Protein 3P5P (pdb70)

Secondary structure (DSSP, 8-state):
-HHHHHHHHHHHHHHHHHT-SS------HHHHHHHHH-EEE-TTS-EEES-HHHHHHHHH---TTS--S-TTS--HHHHHHHHHHHHHHHHHTT--HHHHHHHHHHHHHHHTT--TTSPPPTTHHHHHHHHHHHHHHTT----TTSHHHHHHHHHHHHHHHHHHTSTTSS-GGGGGGGGGSGGG--TTGGGGGB-TTS-BTTBHHHHHHHHHHH--HHHHHHHHHHHHHHTS---SS---HHHHHHHHHHHHHHHT-GGGGHHHHHHHHHHHHHT--TT---SSTT-SS--HHHHHHHHHHHHHTT----GGGGGGGB-TTS-B-S-TT-SPPPHHHHHHHHHHHTTPPTT-HHHHHHHHHHHHHHHHHHHHTS-SSSHHHHHHHHHHHS-GGG--HHHHHHHHHHH--TT--EESSSEE--TTTS-HHHHHHHHHHHHHHHHHHHHHHHHHHHHHHHTSTTTTT--HHHHHHHHHHT----GGGHHHHHHHHHHHHHHHHHHHIIIII--HHHHHHHHHHHHHTSSTTGGGS-HHHHHHHHHHHHHHHHHHHHHHHHHSS--HHHHHHHHHHHHHHHHHHHHHHHTT----HHHHHHHHHHHT-HHHHHHHHHHTSSS---GGGHHHHSTTSHHHHHHHHHHHHHHHHHHHHHHHTTT---SHHHHHHHHSTT--HHHHHHHHHHHHHHHHHHHHHHHHS--SSS-HHHHHHHHHTHHHHHHHS-----HHHHHIIIIIPPPP-

Structure (mmCIF, N/CA/C/O backbone):
data_3P5P
#
_entry.id   3P5P
#
_cell.length_a   55.464
_cell.length_b   72.414
_cell.length_c   206.931
_cell.angle_alpha   90.00
_cell.angle_beta   90.00
_cell.angle_gamma   90.00
#
_symmetry.space_group_name_H-M   'P 21 21 21'
#
loop_
_entity.id
_entity.type
_entity.pdbx_description
1 polymer 'Taxadiene synthase'
2 non-polymer 'MAGNESIUM ION'
3 non-polymer '2-(methyl{2-[(1S,4aS,8aS)-5,5,8a-trimethyl-2-methylidenedecahydronaphthalen-1-yl]ethyl}amino)ethyl trihydrogen diphosphate'
4 non-polymer 1,2-ETHANEDIOL
5 water water
#
loop_
_atom_site.group_PDB
_atom_site.id
_atom_site.type_symbol
_atom_site.label_atom_id
_atom_site.label_alt_id
_atom_site.label_comp_id
_atom_site.label_asym_id
_atom_site.label_entity_id
_atom_site.label_seq_id
_atom_site.pdbx_PDB_ins_code
_atom_site.Cartn_x
_atom_site.Cartn_y
_atom_site.Cartn_z
_atom_site.occupancy
_atom_site.B_iso_or_equiv
_atom_site.auth_seq_id
_atom_site.auth_comp_id
_atom_site.auth_asym_id
_atom_site.auth_atom_id
_atom_site.pdbx_PDB_model_num
ATOM 1 N N . THR A 1 5 ? -5.233 -6.158 8.275 1.00 38.12 111 THR A N 1
ATOM 2 C CA . THR A 1 5 ? -4.320 -6.417 7.163 1.00 42.75 111 THR A CA 1
ATOM 3 C C . THR A 1 5 ? -3.006 -5.648 7.325 1.00 45.03 111 THR A C 1
ATOM 4 O O . THR A 1 5 ? -2.960 -4.616 7.998 1.00 37.54 111 THR A O 1
ATOM 8 N N . TYR A 1 6 ? -1.944 -6.153 6.700 1.00 37.87 112 TYR A N 1
ATOM 9 C CA . TYR A 1 6 ? -0.620 -5.551 6.830 1.00 34.96 112 TYR A CA 1
ATOM 10 C C . TYR A 1 6 ? -0.609 -4.085 6.441 1.00 31.55 112 TYR A C 1
ATOM 11 O O . TYR A 1 6 ? -0.083 -3.249 7.172 1.00 31.29 112 TYR A O 1
ATOM 20 N N . GLN A 1 7 ? -1.172 -3.777 5.279 1.00 29.28 113 GLN A N 1
ATOM 21 C CA . GLN A 1 7 ? -1.116 -2.418 4.760 1.00 31.23 113 GLN A CA 1
ATOM 22 C C . GLN A 1 7 ? -1.843 -1.427 5.658 1.00 34.24 113 GLN A C 1
ATOM 23 O O . GLN A 1 7 ? -1.426 -0.277 5.781 1.00 25.50 113 GLN A O 1
ATOM 29 N N . GLU A 1 8 ? -2.938 -1.867 6.266 1.00 26.16 114 GLU A N 1
ATOM 30 C CA . GLU A 1 8 ? -3.695 -1.003 7.166 1.00 35.97 114 GLU A CA 1
ATOM 31 C C . GLU A 1 8 ? -2.922 -0.743 8.459 1.00 22.46 114 GLU A C 1
ATOM 32 O O . GLU A 1 8 ? -2.878 0.386 8.951 1.00 28.21 114 GLU A O 1
ATOM 38 N N . ARG A 1 9 ? -2.313 -1.789 9.006 1.00 31.91 115 ARG A N 1
ATOM 39 C CA . ARG A 1 9 ? -1.531 -1.641 10.226 1.00 28.03 115 ARG A CA 1
ATOM 40 C C . ARG A 1 9 ? -0.308 -0.761 9.963 1.00 32.48 115 ARG A C 1
ATOM 41 O O . ARG A 1 9 ? 0.009 0.127 10.755 1.00 29.07 115 ARG A O 1
ATOM 49 N N . ALA A 1 10 ? 0.371 -1.005 8.845 1.00 23.35 116 ALA A N 1
ATOM 50 C CA . ALA A 1 10 ? 1.522 -0.191 8.462 1.00 22.25 116 ALA A CA 1
ATOM 51 C C . ALA A 1 10 ? 1.132 1.278 8.302 1.00 23.87 116 ALA A C 1
ATOM 52 O O . ALA A 1 10 ? 1.826 2.175 8.785 1.00 20.94 116 ALA A O 1
ATOM 54 N N . ASP A 1 11 ? 0.016 1.524 7.625 1.00 22.68 117 ASP A N 1
ATOM 55 C CA . ASP A 1 11 ? -0.434 2.891 7.388 1.00 19.87 117 ASP A CA 1
ATOM 56 C C . ASP A 1 11 ? -0.641 3.661 8.693 1.00 24.44 117 ASP A C 1
ATOM 57 O O . ASP A 1 11 ? -0.275 4.829 8.796 1.00 27.14 117 ASP A O 1
ATOM 62 N N . GLU A 1 12 ? -1.239 3.024 9.690 1.00 27.58 118 GLU A N 1
ATOM 63 C CA . GLU A 1 12 ? -1.503 3.737 10.934 1.00 35.31 118 GLU A CA 1
ATOM 64 C C . GLU A 1 12 ? -0.235 3.922 11.774 1.00 26.35 118 GLU A C 1
ATOM 65 O O . GLU A 1 12 ? -0.111 4.904 12.498 1.00 28.88 118 GLU A O 1
ATOM 71 N N . LEU A 1 13 ? 0.698 2.981 11.663 1.00 20.57 119 LEU A N 1
ATOM 72 C CA . LEU A 1 13 ? 2.003 3.117 12.306 1.00 19.61 119 LEU A CA 1
ATOM 73 C C . LEU A 1 13 ? 2.803 4.266 11.694 1.00 23.36 119 LEU A C 1
ATOM 74 O O . LEU A 1 13 ? 3.532 4.963 12.405 1.00 25.46 119 LEU A O 1
ATOM 79 N N . VAL A 1 14 ? 2.677 4.463 10.380 1.00 19.96 120 VAL A N 1
ATOM 80 C CA . VAL A 1 14 ? 3.307 5.610 9.730 1.00 22.39 120 VAL A CA 1
ATOM 81 C C . VAL A 1 14 ? 2.742 6.908 10.307 1.00 21.67 120 VAL A C 1
ATOM 82 O O . VAL A 1 14 ? 3.485 7.837 10.613 1.00 22.19 120 VAL A O 1
ATOM 86 N N . VAL A 1 15 ? 1.425 6.968 10.469 1.00 18.69 121 VAL A N 1
ATOM 87 C CA . VAL A 1 15 ? 0.811 8.138 11.096 1.00 19.33 121 VAL A CA 1
ATOM 88 C C . VAL A 1 15 ? 1.346 8.334 12.517 1.00 17.42 121 VAL A C 1
ATOM 89 O O . VAL A 1 15 ? 1.716 9.445 12.890 1.00 22.33 121 VAL A O 1
ATOM 93 N N . LYS A 1 16 ? 1.408 7.254 13.293 1.00 20.44 122 LYS A N 1
ATOM 94 C CA . LYS A 1 16 ? 1.874 7.330 14.684 1.00 21.11 122 LYS A CA 1
ATOM 95 C C . LYS A 1 16 ? 3.327 7.795 14.785 1.00 20.63 122 LYS A C 1
ATOM 96 O O . LYS A 1 16 ? 3.689 8.553 15.684 1.00 19.93 122 LYS A O 1
ATOM 102 N N . ILE A 1 17 ? 4.162 7.342 13.857 1.00 21.40 123 ILE A N 1
ATOM 103 C CA . ILE A 1 17 ? 5.573 7.709 13.883 1.00 23.42 123 ILE A CA 1
ATOM 104 C C . ILE A 1 17 ? 5.756 9.157 13.423 1.00 23.95 123 ILE A C 1
ATOM 105 O O . ILE A 1 17 ? 6.570 9.900 13.982 1.00 20.62 123 ILE A O 1
ATOM 110 N N . LYS A 1 18 ? 4.971 9.577 12.437 1.00 18.54 124 LYS A N 1
ATOM 111 C CA . LYS A 1 18 ? 4.970 10.980 12.045 1.00 17.19 124 LYS A CA 1
ATOM 112 C C . LYS A 1 18 ? 4.584 11.897 13.214 1.00 20.72 124 LYS A C 1
ATOM 113 O O . LYS A 1 18 ? 5.155 12.977 13.382 1.00 22.37 124 LYS A O 1
ATOM 119 N N . ASP A 1 19 ? 3.614 11.472 14.016 1.00 22.59 125 ASP A N 1
ATOM 120 C CA . ASP A 1 19 ? 3.233 12.238 15.205 1.00 26.06 125 ASP A CA 1
ATOM 121 C C . ASP A 1 19 ? 4.431 12.398 16.136 1.00 22.25 125 ASP A C 1
ATOM 122 O O . ASP A 1 19 ? 4.671 13.478 16.682 1.00 22.55 125 ASP A O 1
ATOM 127 N N . MET A 1 20 ? 5.167 11.307 16.327 1.00 21.36 126 MET A N 1
ATOM 128 C CA . MET A 1 20 ? 6.377 11.323 17.144 1.00 26.30 126 MET A CA 1
ATOM 129 C C . MET A 1 20 ? 7.373 12.361 16.625 1.00 23.55 126 MET A C 1
ATOM 130 O O . MET A 1 20 ? 7.872 13.185 17.392 1.00 20.87 126 MET A O 1
ATOM 136 N N . PHE A 1 21 ? 7.646 12.336 15.322 1.00 20.01 127 PHE A N 1
ATOM 137 C CA . PHE A 1 21 ? 8.496 13.352 14.709 1.00 19.57 127 PHE A CA 1
ATOM 138 C C . PHE A 1 21 ? 7.953 14.753 14.988 1.00 24.65 127 PHE A C 1
ATOM 139 O O . PHE A 1 21 ? 8.710 15.657 15.331 1.00 22.17 127 PHE A O 1
ATOM 147 N N . ASN A 1 22 ? 6.645 14.940 14.823 1.00 24.96 128 ASN A N 1
ATOM 148 C CA . ASN A 1 22 ? 6.057 16.268 14.990 1.00 28.33 128 ASN A CA 1
ATOM 149 C C . ASN A 1 22 ? 6.159 16.746 16.435 1.00 24.70 128 ASN A C 1
ATOM 150 O O . ASN A 1 22 ? 6.171 17.946 16.707 1.00 31.80 128 ASN A O 1
ATOM 155 N N . ALA A 1 23 ? 6.240 15.792 17.355 1.00 25.29 129 ALA A N 1
ATOM 156 C CA . ALA A 1 23 ? 6.225 16.091 18.784 1.00 30.07 129 ALA A CA 1
ATOM 157 C C . ALA A 1 23 ? 7.630 16.158 19.369 1.00 29.27 129 ALA A C 1
ATOM 158 O O . ALA A 1 23 ? 7.796 16.318 20.578 1.00 27.75 129 ALA A O 1
ATOM 160 N N . LEU A 1 24 ? 8.640 16.018 18.518 1.00 23.28 130 LEU A N 1
ATOM 161 C CA . LEU A 1 24 ? 10.020 16.101 18.980 1.00 26.78 130 LEU A CA 1
ATOM 162 C C . LEU A 1 24 ? 10.282 17.449 19.657 1.00 24.06 130 LEU A C 1
ATOM 163 O O . LEU A 1 24 ? 9.916 18.501 19.133 1.00 25.11 130 LEU A O 1
ATOM 168 N N . GLY A 1 25 ? 10.917 17.400 20.822 1.00 21.67 131 GLY A N 1
ATOM 169 C CA . GLY A 1 25 ? 11.288 18.600 21.552 1.00 23.35 131 GLY A CA 1
ATOM 170 C C . GLY A 1 25 ? 12.644 18.416 22.194 1.00 21.06 131 GLY A C 1
ATOM 171 O O . GLY A 1 25 ? 13.631 18.137 21.511 1.00 18.26 131 GLY A O 1
ATOM 172 N N . ASP A 1 26 ? 12.690 18.558 23.515 1.00 16.97 132 ASP A N 1
ATOM 173 C CA . ASP A 1 26 ? 13.936 18.425 24.250 1.00 13.66 132 ASP A CA 1
ATOM 174 C C . ASP A 1 26 ? 14.272 16.977 24.560 1.00 17.20 132 ASP A C 1
ATOM 175 O O . ASP A 1 26 ? 15.360 16.688 25.041 1.00 16.27 132 ASP A O 1
ATOM 180 N N . GLY A 1 27 ? 13.341 16.070 24.283 1.00 15.21 133 GLY A N 1
ATOM 181 C CA . GLY A 1 27 ? 13.622 14.652 24.430 1.00 17.11 133 GLY A CA 1
ATOM 182 C C . GLY A 1 27 ? 12.691 13.883 25.348 1.00 18.75 133 GLY A C 1
ATOM 183 O O . GLY A 1 27 ? 12.227 14.396 26.373 1.00 15.48 133 GLY A O 1
ATOM 184 N N . ASP A 1 28 ? 12.425 12.636 24.961 1.00 19.44 134 ASP A N 1
ATOM 185 C CA . ASP A 1 28 ? 11.634 11.703 25.756 1.00 16.55 134 ASP A CA 1
ATOM 186 C C . ASP A 1 28 ? 12.585 10.743 26.463 1.00 17.29 134 ASP A C 1
ATOM 187 O O . ASP A 1 28 ? 13.309 9.982 25.825 1.00 16.91 134 ASP A O 1
ATOM 192 N N . ILE A 1 29 ? 12.603 10.805 27.789 1.00 14.73 135 ILE A N 1
ATOM 193 C CA . ILE A 1 29 ? 13.532 10.009 28.590 1.00 12.07 135 ILE A CA 1
ATOM 194 C C . ILE A 1 29 ? 12.888 9.725 29.946 1.00 12.83 135 ILE A C 1
ATOM 195 O O . ILE A 1 29 ? 12.085 10.523 30.435 1.00 16.10 135 ILE A O 1
ATOM 200 N N . SER A 1 30 ? 13.222 8.582 30.538 1.00 13.07 136 SER A N 1
ATOM 201 C CA . SER A 1 30 ? 12.557 8.137 31.765 1.00 15.96 136 SER A CA 1
ATOM 202 C C . SER A 1 30 ? 12.977 8.935 32.988 1.00 18.20 136 SER A C 1
ATOM 203 O O . SER A 1 30 ? 14.070 9.507 33.020 1.00 13.42 136 SER A O 1
ATOM 206 N N . PRO A 1 31 ? 12.119 8.947 34.022 1.00 17.37 137 PRO A N 1
ATOM 207 C CA . PRO A 1 31 ? 12.549 9.523 35.295 1.00 13.43 137 PRO A CA 1
ATOM 208 C C . PRO A 1 31 ? 13.726 8.733 35.839 1.00 14.41 137 PRO A C 1
ATOM 209 O O . PRO A 1 31 ? 13.812 7.519 35.631 1.00 14.27 137 PRO A O 1
ATOM 213 N N . SER A 1 32 ? 14.620 9.417 36.542 1.00 11.25 138 SER A N 1
ATOM 214 C CA . SER A 1 32 ? 15.751 8.778 37.190 1.00 14.08 138 SER A CA 1
ATOM 215 C C . SER A 1 32 ? 15.627 8.859 38.715 1.00 13.45 138 SER A C 1
ATOM 216 O O . SER A 1 32 ? 15.638 9.947 39.284 1.00 12.98 138 SER A O 1
ATOM 219 N N . ALA A 1 33 ? 15.535 7.710 39.380 1.00 12.56 139 ALA A N 1
ATOM 220 C CA . ALA A 1 33 ? 15.466 7.706 40.840 1.00 14.15 139 ALA A CA 1
ATOM 221 C C . ALA A 1 33 ? 16.731 8.287 41.485 1.00 12.72 139 ALA A C 1
ATOM 222 O O . ALA A 1 33 ? 16.646 9.097 42.419 1.00 12.95 139 ALA A O 1
ATOM 224 N N . TYR A 1 34 ? 17.897 7.892 40.976 1.00 12.38 140 TYR A N 1
ATOM 225 C CA . TYR A 1 34 ? 19.167 8.373 41.520 1.00 12.07 140 TYR A CA 1
ATOM 226 C C . TYR A 1 34 ? 19.254 9.903 41.447 1.00 12.88 140 TYR A C 1
ATOM 227 O O . TYR A 1 34 ? 19.625 10.563 42.421 1.00 11.19 140 TYR A O 1
ATOM 236 N N . ASP A 1 35 ? 18.908 10.467 40.291 1.00 10.56 141 ASP A N 1
ATOM 237 C CA . ASP A 1 35 ? 19.011 11.914 40.100 1.00 14.01 141 ASP A CA 1
ATOM 238 C C . ASP A 1 35 ? 17.934 12.672 40.879 1.00 13.32 141 ASP A C 1
ATOM 239 O O . ASP A 1 35 ? 18.203 13.698 41.491 1.00 12.78 141 ASP A O 1
ATOM 244 N N . THR A 1 36 ? 16.713 12.166 40.837 1.00 10.35 142 THR A N 1
ATOM 245 C CA . THR A 1 36 ? 15.617 12.800 41.553 1.00 14.41 142 THR A CA 1
ATOM 246 C C . THR A 1 36 ? 15.883 12.819 43.063 1.00 13.68 142 THR A C 1
ATOM 247 O O . THR A 1 36 ? 15.576 13.805 43.735 1.00 14.03 142 THR A O 1
ATOM 251 N N . ALA A 1 37 ? 16.486 11.752 43.586 1.00 11.90 143 ALA A N 1
ATOM 252 C CA . ALA A 1 37 ? 16.841 11.697 45.003 1.00 13.32 143 ALA A CA 1
ATOM 253 C C . ALA A 1 37 ? 17.918 12.723 45.362 1.00 16.92 143 ALA A C 1
ATOM 254 O O . ALA A 1 37 ? 17.889 13.293 46.450 1.00 14.86 143 ALA A O 1
ATOM 256 N N . TRP A 1 38 ? 18.872 12.956 44.458 1.00 12.93 144 TRP A N 1
ATOM 257 C CA . TRP A 1 38 ? 19.893 13.981 44.698 1.00 14.07 144 TRP A CA 1
ATOM 258 C C . TRP A 1 38 ? 19.229 15.359 44.736 1.00 13.61 144 TRP A C 1
ATOM 259 O O . TRP A 1 38 ? 19.519 16.187 45.614 1.00 13.90 144 TRP A O 1
ATOM 270 N N . VAL A 1 39 ? 18.324 15.598 43.792 1.00 13.96 145 VAL A N 1
ATOM 271 C CA . VAL A 1 39 ? 17.574 16.853 43.758 1.00 12.26 145 VAL A CA 1
ATOM 272 C C . VAL A 1 39 ? 16.757 16.999 45.055 1.00 17.68 145 VAL A C 1
ATOM 273 O O . VAL A 1 39 ? 16.619 18.095 45.599 1.00 14.11 145 VAL A O 1
ATOM 277 N N . ALA A 1 40 ? 16.249 15.879 45.561 1.00 12.96 146 ALA A N 1
ATOM 278 C CA . ALA A 1 40 ? 15.416 15.882 46.767 1.00 13.46 146 ALA A CA 1
ATOM 279 C C . ALA A 1 40 ? 16.181 16.230 48.046 1.00 13.68 146 ALA A C 1
ATOM 280 O O . ALA A 1 40 ? 15.571 16.604 49.044 1.00 15.78 146 ALA A O 1
ATOM 282 N N . ARG A 1 41 ? 17.504 16.094 48.021 1.00 12.37 147 ARG A N 1
ATOM 283 C CA . ARG A 1 41 ? 18.339 16.350 49.193 1.00 13.02 147 ARG A CA 1
ATOM 284 C C . ARG A 1 41 ? 18.543 17.843 49.449 1.00 18.12 147 ARG A C 1
ATOM 285 O O . ARG A 1 41 ? 18.868 18.252 50.569 1.00 17.02 147 ARG A O 1
ATOM 293 N N . LEU A 1 42 ? 18.355 18.645 48.406 1.00 14.93 148 LEU A N 1
ATOM 294 C CA . LEU A 1 42 ? 18.574 20.088 48.467 1.00 14.33 148 LEU A CA 1
ATOM 295 C C . LEU A 1 42 ? 17.684 20.798 49.486 1.00 15.38 148 LEU A C 1
ATOM 296 O O . LEU A 1 42 ? 16.480 20.548 49.562 1.00 15.41 148 LEU A O 1
ATOM 301 N N . ALA A 1 43 ? 18.291 21.708 50.241 1.00 19.63 149 ALA A N 1
ATOM 302 C CA . ALA A 1 43 ? 17.595 22.433 51.295 1.00 20.72 149 ALA A CA 1
ATOM 303 C C . ALA A 1 43 ? 17.388 23.906 50.967 1.00 20.95 149 ALA A C 1
ATOM 304 O O . ALA A 1 43 ? 18.151 24.508 50.203 1.00 20.39 149 ALA A O 1
ATOM 306 N N . THR A 1 44 ? 16.334 24.471 51.544 1.00 18.06 150 THR A N 1
ATOM 307 C CA . THR A 1 44 ? 16.122 25.914 51.568 1.00 17.41 150 THR A CA 1
ATOM 308 C C . THR A 1 44 ? 15.754 26.290 53.007 1.00 21.17 150 THR A C 1
ATOM 309 O O . THR A 1 44 ? 15.440 25.414 53.820 1.00 18.83 150 THR A O 1
ATOM 313 N N . ILE A 1 45 ? 15.840 27.577 53.331 1.00 16.71 151 ILE A N 1
ATOM 314 C CA . ILE A 1 45 ? 15.517 28.054 54.673 1.00 17.86 151 ILE A CA 1
ATOM 315 C C . ILE A 1 45 ? 14.196 28.811 54.664 1.00 26.48 151 ILE A C 1
ATOM 316 O O . ILE A 1 45 ? 14.000 29.718 53.854 1.00 32.85 151 ILE A O 1
ATOM 321 N N . SER A 1 46 ? 13.291 28.436 55.561 1.00 34.26 152 SER A N 1
ATOM 322 C CA . SER A 1 46 ? 11.986 29.084 55.635 1.00 40.27 152 SER A CA 1
ATOM 323 C C . SER A 1 46 ? 12.105 30.456 56.280 1.00 42.75 152 SER A C 1
ATOM 324 O O . SER A 1 46 ? 13.170 30.835 56.768 1.00 39.69 152 SER A O 1
ATOM 327 N N . SER A 1 47 ? 10.999 31.191 56.286 1.00 67.82 153 SER A N 1
ATOM 328 C CA . SER A 1 47 ? 10.954 32.512 56.897 1.00 72.81 153 SER A CA 1
ATOM 329 C C . SER A 1 47 ? 11.415 32.476 58.353 1.00 66.02 153 SER A C 1
ATOM 330 O O . SER A 1 47 ? 12.049 33.412 58.836 1.00 65.71 153 SER A O 1
ATOM 333 N N . ASP A 1 48 ? 11.097 31.387 59.046 1.00 59.92 154 ASP A N 1
ATOM 334 C CA . ASP A 1 48 ? 11.415 31.264 60.465 1.00 62.32 154 ASP A CA 1
ATOM 335 C C . ASP A 1 48 ? 12.804 30.685 60.732 1.00 58.20 154 ASP A C 1
ATOM 336 O O . ASP A 1 48 ? 13.212 30.540 61.884 1.00 54.01 154 ASP A O 1
ATOM 341 N N . GLY A 1 49 ? 13.531 30.349 59.673 1.00 43.75 155 GLY A N 1
ATOM 342 C CA . GLY A 1 49 ? 14.892 29.872 59.829 1.00 36.67 155 GLY A CA 1
ATOM 343 C C . GLY A 1 49 ? 15.037 28.361 59.852 1.00 31.81 155 GLY A C 1
ATOM 344 O O . GLY A 1 49 ? 16.143 27.840 59.993 1.00 36.29 155 GLY A O 1
ATOM 345 N N . SER A 1 50 ? 13.924 27.652 59.719 1.00 32.22 156 SER A N 1
ATOM 346 C CA . SER A 1 50 ? 13.966 26.196 59.676 1.00 42.75 156 SER A CA 1
ATOM 347 C C . SER A 1 50 ? 14.288 25.702 58.265 1.00 22.12 156 SER A C 1
ATOM 348 O O . SER A 1 50 ? 13.917 26.335 57.282 1.00 31.14 156 SER A O 1
ATOM 351 N N . GLU A 1 51 ? 14.989 24.574 58.185 1.00 28.90 157 GLU A N 1
ATOM 352 C CA . GLU A 1 51 ? 15.306 23.937 56.909 1.00 26.58 157 GLU A CA 1
ATOM 353 C C . GLU A 1 51 ? 14.103 23.169 56.372 1.00 26.51 157 GLU A C 1
ATOM 354 O O . GLU A 1 51 ? 13.366 22.546 57.139 1.00 24.28 157 GLU A O 1
ATOM 360 N N . LYS A 1 52 ? 13.920 23.200 55.054 1.00 17.44 158 LYS A N 1
ATOM 361 C CA . LYS A 1 52 ? 12.913 22.381 54.394 1.00 17.40 158 LYS A CA 1
ATOM 362 C C . LYS A 1 52 ? 13.420 22.038 52.993 1.00 15.50 158 LYS A C 1
ATOM 363 O O . LYS A 1 52 ? 14.346 22.682 52.502 1.00 18.60 158 LYS A O 1
ATOM 369 N N . PRO A 1 53 ? 12.824 21.018 52.351 1.00 19.26 159 PRO A N 1
ATOM 370 C CA . PRO A 1 53 ? 13.264 20.668 50.996 1.00 20.38 159 PRO A CA 1
ATOM 371 C C . PRO A 1 53 ? 13.112 21.841 50.036 1.00 17.41 159 PRO A C 1
ATOM 372 O O . PRO A 1 53 ? 12.060 22.486 49.980 1.00 18.09 159 PRO A O 1
ATOM 376 N N . ARG A 1 54 ? 14.163 22.116 49.276 1.00 19.40 160 ARG A N 1
ATOM 377 C CA . ARG A 1 54 ? 14.082 23.145 48.264 1.00 18.45 160 ARG A CA 1
ATOM 378 C C . ARG A 1 54 ? 13.124 22.715 47.160 1.00 23.14 160 ARG A C 1
ATOM 379 O O . ARG A 1 54 ? 12.398 23.534 46.594 1.00 17.43 160 ARG A O 1
ATOM 387 N N . PHE A 1 55 ? 13.119 21.420 46.863 1.00 18.99 161 PHE A N 1
ATOM 388 C CA . PHE A 1 55 ? 12.240 20.877 45.829 1.00 17.16 161 PHE A CA 1
ATOM 389 C C . PHE A 1 55 ? 11.360 19.756 46.384 1.00 17.26 161 PHE A C 1
ATOM 390 O O . PHE A 1 55 ? 11.601 18.581 46.111 1.00 16.65 161 PHE A O 1
ATOM 398 N N . PRO A 1 56 ? 10.322 20.120 47.155 1.00 18.05 162 PRO A N 1
ATOM 399 C CA . PRO A 1 56 ? 9.463 19.124 47.814 1.00 18.95 162 PRO A CA 1
ATOM 400 C C . PRO A 1 56 ? 8.825 18.158 46.816 1.00 15.45 162 PRO A C 1
ATOM 401 O O . PRO A 1 56 ? 8.534 17.016 47.179 1.00 19.27 162 PRO A O 1
ATOM 405 N N . GLN A 1 57 ? 8.610 18.601 45.578 1.00 15.74 163 GLN A N 1
ATOM 406 C CA . GLN A 1 57 ? 8.055 17.707 44.566 1.00 16.93 163 GLN A CA 1
ATOM 407 C C . GLN A 1 57 ? 8.974 16.515 44.304 1.00 19.10 163 GLN A C 1
ATOM 408 O O . GLN A 1 57 ? 8.506 15.389 44.092 1.00 16.69 163 GLN A O 1
ATOM 418 N N . ALA A 1 58 ? 10.283 16.760 44.316 1.00 16.00 164 ALA A N 1
ATOM 419 C CA . ALA A 1 58 ? 11.241 15.695 44.037 1.00 18.51 164 ALA A CA 1
ATOM 420 C C . ALA A 1 58 ? 11.252 14.698 45.183 1.00 16.39 164 ALA A C 1
ATOM 421 O O . ALA A 1 58 ? 11.326 13.494 44.965 1.00 14.83 164 ALA A O 1
ATOM 423 N N . LEU A 1 59 ? 11.183 15.206 46.411 1.00 15.33 165 LEU A N 1
ATOM 424 C CA . LEU A 1 59 ? 11.135 14.332 47.583 1.00 14.00 165 LEU A CA 1
ATOM 425 C C . LEU A 1 59 ? 9.893 13.445 47.542 1.00 12.66 165 LEU A C 1
ATOM 426 O O . LEU A 1 59 ? 9.952 12.241 47.830 1.00 14.52 165 LEU A O 1
ATOM 431 N N . ASN A 1 60 ? 8.772 14.050 47.176 1.00 14.25 166 ASN A N 1
ATOM 432 C CA . ASN A 1 60 ? 7.521 13.320 47.077 1.00 19.82 166 ASN A CA 1
ATOM 433 C C . ASN A 1 60 ? 7.560 12.264 45.973 1.00 19.56 166 ASN A C 1
ATOM 434 O O . ASN A 1 60 ? 6.956 11.196 46.115 1.00 15.56 166 ASN A O 1
ATOM 439 N N . TRP A 1 61 ? 8.272 12.552 44.883 1.00 16.80 167 TRP A N 1
ATOM 440 C CA . TRP A 1 61 ? 8.436 11.551 43.831 1.00 16.37 167 TRP A CA 1
ATOM 441 C C . TRP A 1 61 ? 9.145 10.339 44.414 1.00 11.33 167 TRP A C 1
ATOM 442 O O . TRP A 1 61 ? 8.719 9.206 44.197 1.00 15.86 167 TRP A O 1
ATOM 453 N N . VAL A 1 62 ? 10.225 10.580 45.160 1.00 13.92 168 VAL A N 1
ATOM 454 C CA . VAL A 1 62 ? 10.969 9.485 45.776 1.00 16.08 168 VAL A CA 1
ATOM 455 C C . VAL A 1 62 ? 10.031 8.700 46.691 1.00 19.22 168 VAL A C 1
ATOM 456 O O . VAL A 1 62 ? 9.992 7.470 46.655 1.00 15.46 168 VAL A O 1
ATOM 460 N N . PHE A 1 63 ? 9.270 9.434 47.494 1.00 12.40 169 PHE A N 1
ATOM 461 C CA . PHE A 1 63 ? 8.345 8.862 48.472 1.00 18.08 169 PHE A CA 1
ATOM 462 C C . PHE A 1 63 ? 7.385 7.886 47.797 1.00 18.43 169 PHE A C 1
ATOM 463 O O . PHE A 1 63 ? 7.085 6.817 48.332 1.00 17.98 169 PHE A O 1
ATOM 471 N N . ASN A 1 64 ? 6.926 8.257 46.607 1.00 17.36 170 ASN A N 1
ATOM 472 C CA . ASN A 1 64 ? 5.855 7.550 45.921 1.00 18.88 170 ASN A CA 1
ATOM 473 C C . ASN A 1 64 ? 6.281 6.551 44.855 1.00 24.24 170 ASN A C 1
ATOM 474 O O . ASN A 1 64 ? 5.422 5.940 44.220 1.00 24.31 170 ASN A O 1
ATOM 479 N N . ASN A 1 65 ? 7.584 6.371 44.648 1.00 17.89 171 ASN A N 1
ATOM 480 C CA . ASN A 1 65 ? 8.016 5.509 43.543 1.00 15.35 171 ASN A CA 1
ATOM 481 C C . ASN A 1 65 ? 8.916 4.326 43.876 1.00 17.56 171 ASN A C 1
ATOM 482 O O . ASN A 1 65 ? 9.646 3.827 43.021 1.00 18.45 171 ASN A O 1
ATOM 487 N N . GLN A 1 66 ? 8.842 3.866 45.117 1.00 18.52 172 GLN A N 1
ATOM 488 C CA . GLN A 1 66 ? 9.563 2.668 45.510 1.00 19.04 172 GLN A CA 1
ATOM 489 C C . GLN A 1 66 ? 8.953 1.451 44.819 1.00 18.79 172 GLN A C 1
ATOM 490 O O . GLN A 1 66 ? 7.736 1.363 44.667 1.00 21.85 172 GLN A O 1
ATOM 496 N N . LEU A 1 67 ? 9.805 0.524 44.393 1.00 18.23 173 LEU A N 1
ATOM 497 C CA . LEU A 1 67 ? 9.352 -0.710 43.773 1.00 22.16 173 LEU A CA 1
ATOM 498 C C . LEU A 1 67 ? 8.964 -1.742 44.830 1.00 20.56 173 LEU A C 1
ATOM 499 O O . LEU A 1 67 ? 9.291 -1.600 46.011 1.00 20.02 173 LEU A O 1
ATOM 504 N N . GLN A 1 68 ? 8.268 -2.782 44.388 1.00 23.46 174 GLN A N 1
ATOM 505 C CA . GLN A 1 68 ? 7.707 -3.772 45.299 1.00 23.67 174 GLN A CA 1
ATOM 506 C C . GLN A 1 68 ? 8.762 -4.428 46.181 1.00 26.75 174 GLN A C 1
ATOM 507 O O . GLN A 1 68 ? 8.487 -4.754 47.338 1.00 25.81 174 GLN A O 1
ATOM 513 N N . ASP A 1 69 ? 9.965 -4.620 45.645 1.00 23.24 175 ASP A N 1
ATOM 514 C CA . ASP A 1 69 ? 11.024 -5.303 46.395 1.00 21.04 175 ASP A CA 1
ATOM 515 C C . ASP A 1 69 ? 11.820 -4.385 47.323 1.00 20.55 175 ASP A C 1
ATOM 516 O O . ASP A 1 69 ? 12.792 -4.815 47.942 1.00 20.21 175 ASP A O 1
ATOM 521 N N . GLY A 1 70 ? 11.410 -3.125 47.418 1.00 16.76 176 GLY A N 1
ATOM 522 C CA . GLY A 1 70 ? 12.086 -2.178 48.290 1.00 16.79 176 GLY A CA 1
ATOM 523 C C . GLY A 1 70 ? 13.083 -1.282 47.569 1.00 18.83 176 GLY A C 1
ATOM 524 O O . GLY A 1 70 ? 13.529 -0.268 48.118 1.00 17.28 176 GLY A O 1
ATOM 525 N N . SER A 1 71 ? 13.436 -1.648 46.341 1.00 16.29 177 SER A N 1
ATOM 526 C CA . SER A 1 71 ? 14.389 -0.860 45.556 1.00 18.68 177 SER A CA 1
ATOM 527 C C . SER A 1 71 ? 13.683 0.265 44.799 1.00 17.10 177 SER A C 1
ATOM 528 O O . SER A 1 71 ? 12.451 0.317 44.761 1.00 14.67 177 SER A O 1
ATOM 531 N N . TRP A 1 72 ? 14.474 1.174 44.222 1.00 16.79 178 TRP A N 1
ATOM 532 C CA . TRP A 1 72 ? 13.998 2.099 43.198 1.00 12.51 178 TRP A CA 1
ATOM 533 C C . TRP A 1 72 ? 14.757 1.798 41.897 1.00 12.95 178 TRP A C 1
ATOM 534 O O . TRP A 1 72 ? 15.897 1.335 41.917 1.00 14.70 178 TRP A O 1
ATOM 545 N N . GLY A 1 73 ? 14.136 2.102 40.768 1.00 18.01 179 GLY A N 1
ATOM 546 C CA . GLY A 1 73 ? 14.759 1.860 39.482 1.00 20.41 179 GLY A CA 1
ATOM 547 C C . GLY A 1 73 ? 13.709 1.562 38.438 1.00 20.01 179 GLY A C 1
ATOM 548 O O . GLY A 1 73 ? 12.535 1.882 38.624 1.00 22.33 179 GLY A O 1
ATOM 549 N N . ILE A 1 74 ? 14.137 0.947 37.339 1.00 18.59 180 ILE A N 1
ATOM 550 C CA . ILE A 1 74 ? 13.234 0.561 36.267 1.00 29.50 180 ILE A CA 1
ATOM 551 C C . ILE A 1 74 ? 12.781 -0.882 36.514 1.00 22.04 180 ILE A C 1
ATOM 552 O O . ILE A 1 74 ? 13.590 -1.808 36.509 1.00 24.68 180 ILE A O 1
ATOM 557 N N . GLU A 1 75 ? 11.487 -1.052 36.763 1.00 31.21 181 GLU A N 1
ATOM 558 C CA . GLU A 1 75 ? 10.950 -2.314 37.276 1.00 32.82 181 GLU A CA 1
ATOM 559 C C . GLU A 1 75 ? 11.299 -3.541 36.426 1.00 39.54 181 GLU A C 1
ATOM 560 O O . GLU A 1 75 ? 11.818 -4.533 36.940 1.00 39.61 181 GLU A O 1
ATOM 566 N N . SER A 1 76 ? 11.024 -3.466 35.128 1.00 30.69 182 SER A N 1
ATOM 567 C CA . SER A 1 76 ? 11.194 -4.617 34.249 1.00 34.49 182 SER A CA 1
ATOM 568 C C . SER A 1 76 ? 12.644 -4.832 33.824 1.00 36.16 182 SER A C 1
ATOM 569 O O . SER A 1 76 ? 12.944 -5.755 33.067 1.00 28.30 182 SER A O 1
ATOM 572 N N . HIS A 1 77 ? 13.544 -3.983 34.308 1.00 27.45 183 HIS A N 1
ATOM 573 C CA . HIS A 1 77 ? 14.947 -4.081 33.919 1.00 24.44 183 HIS A CA 1
ATOM 574 C C . HIS A 1 77 ? 15.882 -4.007 35.122 1.00 27.68 183 HIS A C 1
ATOM 575 O O . HIS A 1 77 ? 16.479 -2.967 35.401 1.00 26.11 183 HIS A O 1
ATOM 582 N N . PHE A 1 78 ? 16.005 -5.121 35.832 1.00 30.59 184 PHE A N 1
ATOM 583 C CA . PHE A 1 78 ? 16.832 -5.176 37.027 1.00 25.40 184 PHE A CA 1
ATOM 584 C C . PHE A 1 78 ? 18.304 -5.220 36.651 1.00 25.08 184 PHE A C 1
ATOM 585 O O . PHE A 1 78 ? 18.700 -5.926 35.728 1.00 23.08 184 PHE A O 1
ATOM 593 N N . SER A 1 79 ? 19.106 -4.445 37.368 1.00 17.90 185 SER A N 1
ATOM 594 C CA . SER A 1 79 ? 20.556 -4.520 37.275 1.00 21.39 185 SER A CA 1
ATOM 595 C C . SER A 1 79 ? 21.092 -4.123 38.644 1.00 17.23 185 SER A C 1
ATOM 596 O O . SER A 1 79 ? 20.621 -3.148 39.236 1.00 20.04 185 SER A O 1
ATOM 599 N N . LEU A 1 80 ? 22.049 -4.885 39.161 1.00 18.20 186 LEU A N 1
ATOM 600 C CA . LEU A 1 80 ? 22.486 -4.719 40.548 1.00 22.18 186 LEU A CA 1
ATOM 601 C C . LEU A 1 80 ? 23.014 -3.311 40.867 1.00 21.37 186 LEU A C 1
ATOM 602 O O . LEU A 1 80 ? 22.628 -2.697 41.872 1.00 15.45 186 LEU A O 1
ATOM 607 N N . CYS A 1 81 ? 23.901 -2.801 40.020 1.00 16.48 187 CYS A N 1
ATOM 608 C CA . CYS A 1 81 ? 24.521 -1.509 40.292 1.00 18.09 187 CYS A CA 1
ATOM 609 C C . CYS A 1 81 ? 23.479 -0.400 40.279 1.00 15.25 187 CYS A C 1
ATOM 610 O O . CYS A 1 81 ? 23.428 0.432 41.183 1.00 14.77 187 CYS A O 1
ATOM 613 N N . ASP A 1 82 ? 22.644 -0.404 39.248 1.00 15.46 188 ASP A N 1
ATOM 614 C CA . ASP A 1 82 ? 21.558 0.562 39.135 1.00 13.58 188 ASP A CA 1
ATOM 615 C C . ASP A 1 82 ? 20.673 0.572 40.386 1.00 21.20 188 ASP A C 1
ATOM 616 O O . ASP A 1 82 ? 20.430 1.632 40.984 1.00 13.36 188 ASP A O 1
ATOM 621 N N . ARG A 1 83 ? 20.187 -0.603 40.789 1.00 15.37 189 ARG A N 1
ATOM 622 C CA . ARG A 1 83 ? 19.284 -0.666 41.939 1.00 14.23 189 ARG A CA 1
ATOM 623 C C . ARG A 1 83 ? 19.976 -0.192 43.212 1.00 13.28 189 ARG A C 1
ATOM 624 O O . ARG A 1 83 ? 19.365 0.482 44.043 1.00 14.99 189 ARG A O 1
ATOM 632 N N . LEU A 1 84 ? 21.259 -0.516 43.360 1.00 15.26 190 LEU A N 1
ATOM 633 C CA . LEU A 1 84 ? 21.997 -0.098 44.553 1.00 17.67 190 LEU A CA 1
ATOM 634 C C . LEU A 1 84 ? 22.171 1.415 44.624 1.00 17.75 190 LEU A C 1
ATOM 635 O O . LEU A 1 84 ? 22.068 2.008 45.691 1.00 15.54 190 LEU A O 1
ATOM 643 N N . LEU A 1 85 ? 22.442 2.037 43.485 1.00 16.72 191 LEU A N 1
ATOM 644 C CA . LEU A 1 85 ? 22.576 3.489 43.439 1.00 12.70 191 LEU A CA 1
ATOM 645 C C . LEU A 1 85 ? 21.239 4.182 43.672 1.00 14.07 191 LEU A C 1
ATOM 646 O O . LEU A 1 85 ? 21.143 5.090 44.491 1.00 18.05 191 LEU A O 1
ATOM 651 N N . ASN A 1 86 ? 20.212 3.759 42.942 1.00 12.53 192 ASN A N 1
ATOM 652 C CA . ASN A 1 86 ? 18.889 4.371 43.058 1.00 12.23 192 ASN A CA 1
ATOM 653 C C . ASN A 1 86 ? 18.327 4.252 44.467 1.00 16.21 192 ASN A C 1
ATOM 654 O O . ASN A 1 86 ? 17.787 5.212 45.018 1.00 14.22 192 ASN A O 1
ATOM 659 N N . THR A 1 87 ? 18.429 3.052 45.025 1.00 14.51 193 THR A N 1
ATOM 660 C CA . THR A 1 87 ? 17.848 2.770 46.341 1.00 11.94 193 THR A CA 1
ATOM 661 C C . THR A 1 87 ? 18.615 3.479 47.445 1.00 15.78 193 THR A C 1
ATOM 662 O O . THR A 1 87 ? 18.016 4.092 48.331 1.00 15.81 193 THR A O 1
ATOM 666 N N . THR A 1 88 ? 19.941 3.412 47.400 1.00 13.12 194 THR A N 1
ATOM 667 C CA . THR A 1 88 ? 20.724 4.068 48.437 1.00 16.22 194 THR A CA 1
ATOM 668 C C . THR A 1 88 ? 20.477 5.583 48.450 1.00 16.22 194 THR A C 1
ATOM 669 O O . THR A 1 88 ? 20.288 6.175 49.513 1.00 13.16 194 THR A O 1
ATOM 673 N N . ASN A 1 89 ? 20.477 6.224 47.290 1.00 14.93 195 ASN A N 1
ATOM 674 C CA . ASN A 1 89 ? 20.223 7.664 47.302 1.00 11.55 195 ASN A CA 1
ATOM 675 C C . ASN A 1 89 ? 18.807 8.009 47.733 1.00 10.96 195 ASN A C 1
ATOM 676 O O . ASN A 1 89 ? 18.588 9.024 48.388 1.00 12.62 195 ASN A O 1
ATOM 681 N N . SER A 1 90 ? 17.841 7.179 47.345 1.00 15.51 196 SER A N 1
ATOM 682 C CA . SER A 1 90 ? 16.460 7.398 47.754 1.00 14.02 196 SER A CA 1
ATOM 683 C C . SER A 1 90 ? 16.308 7.312 49.281 1.00 14.66 196 SER A C 1
ATOM 684 O O . SER A 1 90 ? 15.657 8.162 49.897 1.00 13.44 196 SER A O 1
ATOM 687 N N . VAL A 1 91 ? 16.911 6.301 49.896 1.00 13.36 197 VAL A N 1
ATOM 688 C CA . VAL A 1 91 ? 16.835 6.164 51.350 1.00 16.65 197 VAL A CA 1
ATOM 689 C C . VAL A 1 91 ? 17.531 7.332 52.037 1.00 16.71 197 VAL A C 1
ATOM 690 O O . VAL A 1 91 ? 17.093 7.796 53.090 1.00 16.02 197 VAL A O 1
ATOM 696 N N . ILE A 1 92 ? 18.601 7.822 51.422 1.00 14.68 198 ILE A N 1
ATOM 697 C CA . ILE A 1 92 ? 19.286 9.007 51.928 1.00 14.39 198 ILE A CA 1
ATOM 698 C C . ILE A 1 92 ? 18.366 10.223 51.892 1.00 15.75 198 ILE A C 1
ATOM 699 O O . ILE A 1 92 ? 18.237 10.927 52.894 1.00 13.59 198 ILE A O 1
ATOM 704 N N . ALA A 1 93 ? 17.713 10.454 50.752 1.00 12.47 199 ALA A N 1
ATOM 705 C CA . ALA A 1 93 ? 16.816 11.596 50.605 1.00 16.41 199 ALA A CA 1
ATOM 706 C C . ALA A 1 93 ? 15.719 11.583 51.662 1.00 21.72 199 ALA A C 1
ATOM 707 O O . ALA A 1 93 ? 15.460 12.593 52.304 1.00 15.12 199 ALA A O 1
ATOM 709 N N . LEU A 1 94 ? 15.058 10.442 51.825 1.00 13.69 200 LEU A N 1
ATOM 710 C CA . LEU A 1 94 ? 13.966 10.354 52.798 1.00 17.33 200 LEU A CA 1
ATOM 711 C C . LEU A 1 94 ? 14.464 10.520 54.235 1.00 16.63 200 LEU A C 1
ATOM 712 O O . LEU A 1 94 ? 13.785 11.129 55.072 1.00 17.23 200 LEU A O 1
ATOM 717 N N . SER A 1 95 ? 15.641 9.964 54.518 1.00 13.96 201 SER A N 1
ATOM 718 C CA . SER A 1 95 ? 16.230 10.028 55.854 1.00 17.70 201 SER A CA 1
ATOM 719 C C . SER A 1 95 ? 16.623 11.447 56.233 1.00 19.79 201 SER A C 1
ATOM 720 O O . SER A 1 95 ? 16.418 11.871 57.371 1.00 19.57 201 SER A O 1
ATOM 723 N N . VAL A 1 96 ? 17.203 12.170 55.279 1.00 16.42 202 VAL A N 1
ATOM 724 C CA . VAL A 1 96 ? 17.603 13.556 55.505 1.00 17.32 202 VAL A CA 1
ATOM 725 C C . VAL A 1 96 ? 16.406 14.390 55.960 1.00 17.43 202 VAL A C 1
ATOM 726 O O . VAL A 1 96 ? 16.522 15.239 56.848 1.00 18.82 202 VAL A O 1
ATOM 730 N N . TRP A 1 97 ? 15.245 14.134 55.373 1.00 15.61 203 TRP A N 1
ATOM 731 C CA . TRP A 1 97 ? 14.073 14.928 55.699 1.00 18.73 203 TRP A CA 1
ATOM 732 C C . TRP A 1 97 ? 13.152 14.252 56.713 1.00 19.48 203 TRP A C 1
ATOM 733 O O . TRP A 1 97 ? 12.001 14.646 56.868 1.00 18.39 203 TRP A O 1
ATOM 744 N N . LYS A 1 98 ? 13.683 13.236 57.384 1.00 17.97 204 LYS A N 1
ATOM 745 C CA . LYS A 1 98 ? 12.967 12.533 58.445 1.00 19.68 204 LYS A CA 1
ATOM 746 C C . LYS A 1 98 ? 11.573 12.101 58.013 1.00 20.13 204 LYS A C 1
ATOM 747 O O . LYS A 1 98 ? 10.592 12.347 58.708 1.00 21.67 204 LYS A O 1
ATOM 753 N N . THR A 1 99 ? 11.482 11.450 56.858 1.00 14.13 205 THR A N 1
ATOM 754 C CA . THR A 1 99 ? 10.185 11.024 56.355 1.00 19.18 205 THR A CA 1
ATOM 755 C C . THR A 1 99 ? 10.301 9.655 55.712 1.00 16.97 205 THR A C 1
ATOM 756 O O . THR A 1 99 ? 11.386 9.084 55.642 1.00 20.27 205 THR A O 1
ATOM 760 N N . GLY A 1 100 ? 9.175 9.120 55.258 1.00 20.87 206 GLY A N 1
ATOM 761 C CA . GLY A 1 100 ? 9.169 7.842 54.577 1.00 19.34 206 GLY A CA 1
ATOM 762 C C . GLY A 1 100 ? 9.797 6.714 55.371 1.00 20.22 206 GLY A C 1
ATOM 763 O O . GLY A 1 100 ? 10.568 5.928 54.837 1.00 18.69 206 GLY A O 1
ATOM 764 N N . HIS A 1 101 ? 9.463 6.616 56.651 1.00 18.97 207 HIS A N 1
ATOM 765 C CA . HIS A 1 101 ? 10.083 5.595 57.502 1.00 19.19 207 HIS A CA 1
ATOM 766 C C . HIS A 1 101 ? 9.936 4.165 56.974 1.00 18.04 207 HIS A C 1
ATOM 767 O O . HIS A 1 101 ? 10.893 3.386 56.982 1.00 18.71 207 HIS A O 1
ATOM 774 N N . SER A 1 102 ? 8.751 3.812 56.498 1.00 15.94 208 SER A N 1
ATOM 775 C CA . SER A 1 102 ? 8.553 2.450 56.018 1.00 23.98 208 SER A CA 1
ATOM 776 C C . SER A 1 102 ? 9.372 2.168 54.751 1.00 21.00 208 SER A C 1
ATOM 777 O O . SER A 1 102 ? 10.023 1.128 54.644 1.00 19.98 208 SER A O 1
ATOM 780 N N . GLN A 1 103 ? 9.349 3.100 53.805 1.00 20.63 209 GLN A N 1
ATOM 781 C CA . GLN A 1 103 ? 10.142 2.933 52.584 1.00 21.60 209 GLN A CA 1
ATOM 782 C C . GLN A 1 103 ? 11.632 2.846 52.909 1.00 17.05 209 GLN A C 1
ATOM 783 O O . GLN A 1 103 ? 12.359 2.067 52.295 1.00 17.35 209 GLN A O 1
ATOM 793 N N . VAL A 1 104 ? 12.085 3.639 53.876 1.00 14.18 210 VAL A N 1
ATOM 794 C CA . VAL A 1 104 ? 13.484 3.597 54.278 1.00 20.42 210 VAL A CA 1
ATOM 795 C C . VAL A 1 104 ? 13.852 2.216 54.815 1.00 26.31 210 VAL A C 1
ATOM 796 O O . VAL A 1 104 ? 14.900 1.658 54.481 1.00 20.03 210 VAL A O 1
ATOM 800 N N . GLN A 1 105 ? 12.982 1.660 55.651 1.00 21.96 211 GLN A N 1
ATOM 801 C CA . GLN A 1 105 ? 13.233 0.342 56.212 1.00 19.42 211 GLN A CA 1
ATOM 802 C C . GLN A 1 105 ? 13.358 -0.722 55.116 1.00 19.17 211 GLN A C 1
ATOM 803 O O . GLN A 1 105 ? 14.302 -1.519 55.114 1.00 20.19 211 GLN A O 1
ATOM 809 N N . GLN A 1 106 ? 12.399 -0.739 54.193 1.00 16.23 212 GLN A N 1
ATOM 810 C CA . GLN A 1 106 ? 12.405 -1.734 53.126 1.00 21.67 212 GLN A CA 1
ATOM 811 C C . GLN A 1 106 ? 13.568 -1.489 52.155 1.00 21.01 212 GLN A C 1
ATOM 812 O O . GLN A 1 106 ? 14.152 -2.435 51.619 1.00 17.68 212 GLN A O 1
ATOM 818 N N . GLY A 1 107 ? 13.901 -0.218 51.940 1.00 18.39 213 GLY A N 1
ATOM 819 C CA . GLY A 1 107 ? 15.052 0.148 51.129 1.00 19.28 213 GLY A CA 1
ATOM 820 C C . GLY A 1 107 ? 16.356 -0.368 51.706 1.00 16.14 213 GLY A C 1
ATOM 821 O O . GLY A 1 107 ? 17.180 -0.939 50.987 1.00 19.51 213 GLY A O 1
ATOM 822 N N . ALA A 1 108 ? 16.544 -0.183 53.010 1.00 15.73 214 ALA A N 1
ATOM 823 C CA . ALA A 1 108 ? 17.743 -0.680 53.690 1.00 17.29 214 ALA A CA 1
ATOM 824 C C . ALA A 1 108 ? 17.839 -2.203 53.597 1.00 21.95 214 ALA A C 1
ATOM 825 O O . ALA A 1 108 ? 18.923 -2.752 53.442 1.00 19.43 214 ALA A O 1
ATOM 827 N N . GLU A 1 109 ? 16.701 -2.882 53.714 1.00 21.05 215 GLU A N 1
ATOM 828 C CA . GLU A 1 109 ? 16.672 -4.341 53.577 1.00 26.56 215 GLU A CA 1
ATOM 829 C C . GLU A 1 109 ? 17.144 -4.786 52.194 1.00 23.05 215 GLU A C 1
ATOM 830 O O . GLU A 1 109 ? 17.940 -5.721 52.066 1.00 20.45 215 GLU A O 1
ATOM 836 N N . PHE A 1 110 ? 16.654 -4.115 51.158 1.00 20.93 216 PHE A N 1
ATOM 837 C CA . PHE A 1 110 ? 17.074 -4.440 49.805 1.00 21.76 216 PHE A CA 1
ATOM 838 C C . PHE A 1 110 ? 18.575 -4.233 49.650 1.00 21.55 216 PHE A C 1
ATOM 839 O O . PHE A 1 110 ? 19.274 -5.091 49.107 1.00 20.82 216 PHE A O 1
ATOM 847 N N . ILE A 1 111 ? 19.068 -3.091 50.125 1.00 17.66 217 ILE A N 1
ATOM 848 C CA . ILE A 1 111 ? 20.479 -2.762 49.968 1.00 16.62 217 ILE A CA 1
ATOM 849 C C . ILE A 1 111 ? 21.368 -3.785 50.686 1.00 20.31 217 ILE A C 1
ATOM 850 O O . ILE A 1 111 ? 22.318 -4.308 50.107 1.00 18.95 217 ILE A O 1
ATOM 855 N N . ALA A 1 112 ? 21.049 -4.071 51.942 1.00 19.41 218 ALA A N 1
ATOM 856 C CA . ALA A 1 112 ? 21.797 -5.069 52.702 1.00 19.94 218 ALA A CA 1
ATOM 857 C C . ALA A 1 112 ? 21.816 -6.428 51.993 1.00 23.36 218 ALA A C 1
ATOM 858 O O . ALA A 1 112 ? 22.867 -7.058 51.868 1.00 27.14 218 ALA A O 1
ATOM 860 N N . GLU A 1 113 ? 20.658 -6.875 51.518 1.00 23.80 219 GLU A N 1
ATOM 861 C CA . GLU A 1 113 ? 20.575 -8.158 50.823 1.00 28.92 219 GLU A CA 1
ATOM 862 C C . GLU A 1 113 ? 21.448 -8.185 49.571 1.00 30.37 219 GLU A C 1
ATOM 863 O O . GLU A 1 113 ? 22.077 -9.194 49.269 1.00 33.50 219 GLU A O 1
ATOM 873 N N . ASN A 1 114 ? 21.498 -7.068 48.852 1.00 22.42 220 ASN A N 1
ATOM 874 C CA . ASN A 1 114 ? 22.191 -7.037 47.563 1.00 19.83 220 ASN A CA 1
ATOM 875 C C . ASN A 1 114 ? 23.661 -6.629 47.616 1.00 24.52 220 ASN A C 1
ATOM 876 O O . ASN A 1 114 ? 24.417 -6.935 46.700 1.00 23.68 220 ASN A O 1
ATOM 881 N N . LEU A 1 115 ? 24.076 -5.959 48.690 1.00 26.58 221 LEU A N 1
ATOM 882 C CA . LEU A 1 115 ? 25.493 -5.689 48.877 1.00 24.94 221 LEU A CA 1
ATOM 883 C C . LEU A 1 115 ? 26.243 -7.008 48.998 1.00 32.85 221 LEU A C 1
ATOM 884 O O . LEU A 1 115 ? 27.395 -7.111 48.607 1.00 31.79 221 LEU A O 1
ATOM 889 N N . ARG A 1 116 ? 25.571 -8.015 49.545 1.00 35.20 222 ARG A N 1
ATOM 890 C CA . ARG A 1 116 ? 26.152 -9.347 49.683 1.00 43.80 222 ARG A CA 1
ATOM 891 C C . ARG A 1 116 ? 26.290 -10.070 48.338 1.00 45.81 222 ARG A C 1
ATOM 892 O O . ARG A 1 116 ? 26.839 -11.170 48.281 1.00 54.35 222 ARG A O 1
ATOM 900 N N . LEU A 1 117 ? 25.798 -9.453 47.263 1.00 34.32 223 LEU A N 1
ATOM 901 C CA . LEU A 1 117 ? 25.851 -10.057 45.926 1.00 32.00 223 LEU A CA 1
ATOM 902 C C . LEU A 1 117 ? 26.833 -9.344 45.002 1.00 43.87 223 LEU A C 1
ATOM 903 O O . LEU A 1 117 ? 27.127 -9.812 43.901 1.00 46.73 223 LEU A O 1
ATOM 908 N N . LEU A 1 118 ? 27.326 -8.197 45.449 1.00 28.84 224 LEU A N 1
ATOM 909 C CA . LEU A 1 118 ? 28.310 -7.445 44.694 1.00 33.17 224 LEU A CA 1
ATOM 910 C C . LEU A 1 118 ? 29.670 -8.135 44.845 1.00 37.53 224 LEU A C 1
ATOM 911 O O . LEU A 1 118 ? 30.201 -8.240 45.948 1.00 44.16 224 LEU A O 1
ATOM 916 N N . ASN A 1 119 ? 30.227 -8.626 43.745 1.00 46.41 225 ASN A N 1
ATOM 917 C CA . ASN A 1 119 ? 31.523 -9.295 43.805 1.00 47.15 225 ASN A CA 1
ATOM 918 C C . ASN A 1 119 ? 32.518 -8.759 42.775 1.00 65.42 225 ASN A C 1
ATOM 919 O O . ASN A 1 119 ? 32.157 -7.974 41.895 1.00 54.95 225 ASN A O 1
ATOM 924 N N . GLU A 1 120 ? 33.770 -9.193 42.895 1.00 69.37 226 GLU A N 1
ATOM 925 C CA . GLU A 1 120 ? 34.871 -8.651 42.101 1.00 75.57 226 GLU A CA 1
ATOM 926 C C . GLU A 1 120 ? 34.786 -9.009 40.620 1.00 78.37 226 GLU A C 1
ATOM 927 O O . GLU A 1 120 ? 35.549 -8.484 39.808 1.00 80.90 226 GLU A O 1
ATOM 933 N N . GLU A 1 121 ? 33.868 -9.904 40.271 1.00 67.60 227 GLU A N 1
ATOM 934 C CA . GLU A 1 121 ? 33.727 -10.334 38.884 1.00 66.05 227 GLU A CA 1
ATOM 935 C C . GLU A 1 121 ? 32.495 -9.722 38.220 1.00 67.42 227 GLU A C 1
ATOM 936 O O . GLU A 1 121 ? 32.329 -9.807 37.002 1.00 66.68 227 GLU A O 1
ATOM 942 N N . ASP A 1 122 ? 31.632 -9.110 39.026 1.00 49.73 228 ASP A N 1
ATOM 943 C CA . ASP A 1 122 ? 30.505 -8.360 38.492 1.00 44.70 228 ASP A CA 1
ATOM 944 C C . ASP A 1 122 ? 31.033 -7.185 37.680 1.00 48.37 228 ASP A C 1
ATOM 945 O O . ASP A 1 122 ? 31.923 -6.460 38.129 1.00 36.75 228 ASP A O 1
ATOM 950 N N . GLU A 1 123 ? 30.496 -7.005 36.480 1.00 43.02 229 GLU A N 1
ATOM 951 C CA . GLU A 1 123 ? 30.821 -5.831 35.688 1.00 39.58 229 GLU A CA 1
ATOM 952 C C . GLU A 1 123 ? 30.176 -4.618 36.352 1.00 27.78 229 GLU A C 1
ATOM 953 O O . GLU A 1 123 ? 28.953 -4.540 36.460 1.00 29.31 229 GLU A O 1
ATOM 959 N N . LEU A 1 124 ? 30.991 -3.680 36.817 1.00 19.33 230 LEU A N 1
ATOM 960 C CA . LEU A 1 124 ? 30.448 -2.488 37.467 1.00 20.24 230 LEU A CA 1
ATOM 961 C C . LEU A 1 124 ? 30.110 -1.401 36.452 1.00 20.10 230 LEU A C 1
ATOM 962 O O . LEU A 1 124 ? 30.806 -1.239 35.454 1.00 16.41 230 LEU A O 1
ATOM 967 N N . SER A 1 125 ? 29.041 -0.657 36.716 1.00 18.35 231 SER A N 1
ATOM 968 C CA . SER A 1 125 ? 28.610 0.402 35.810 1.00 16.75 231 SER A CA 1
ATOM 969 C C . SER A 1 125 ? 29.573 1.594 35.881 1.00 17.40 231 SER A C 1
ATOM 970 O O . SER A 1 125 ? 30.330 1.727 36.842 1.00 13.92 231 SER A O 1
ATOM 973 N N . PRO A 1 126 ? 29.564 2.455 34.848 1.00 14.56 232 PRO A N 1
ATOM 974 C CA . PRO A 1 126 ? 30.530 3.560 34.787 1.00 18.41 232 PRO A CA 1
ATOM 975 C C . PRO A 1 126 ? 30.613 4.401 36.073 1.00 13.26 232 PRO A C 1
ATOM 976 O O . PRO A 1 126 ? 29.600 4.904 36.564 1.00 14.91 232 PRO A O 1
ATOM 980 N N . ASP A 1 127 ? 31.837 4.539 36.581 1.00 14.89 233 ASP A N 1
ATOM 981 C CA . ASP A 1 127 ? 32.165 5.330 37.770 1.00 16.91 233 ASP A CA 1
ATOM 982 C C . ASP A 1 127 ? 31.475 4.861 39.053 1.00 18.82 233 ASP A C 1
ATOM 983 O O . ASP A 1 127 ? 31.475 5.576 40.049 1.00 14.34 233 ASP A O 1
ATOM 988 N N . PHE A 1 128 ? 30.902 3.660 39.024 1.00 16.89 234 PHE A N 1
ATOM 989 C CA . PHE A 1 128 ? 30.227 3.101 40.195 1.00 15.80 234 PHE A CA 1
ATOM 990 C C . PHE A 1 128 ? 31.158 3.079 41.402 1.00 16.17 234 PHE A C 1
ATOM 991 O O . PHE A 1 128 ? 30.731 3.339 42.533 1.00 14.22 234 PHE A O 1
ATOM 999 N N . GLN A 1 129 ? 32.430 2.779 41.158 1.00 13.40 235 GLN A N 1
ATOM 1000 C CA . GLN A 1 129 ? 33.410 2.659 42.239 1.00 19.55 235 GLN A CA 1
ATOM 1001 C C . GLN A 1 129 ? 33.681 3.995 42.940 1.00 23.58 235 GLN A C 1
ATOM 1002 O O . GLN A 1 129 ? 34.272 4.025 44.021 1.00 19.69 235 GLN A O 1
ATOM 1008 N N . ILE A 1 130 ? 33.243 5.092 42.322 1.00 15.49 236 ILE A N 1
ATOM 1009 C CA . ILE A 1 130 ? 33.352 6.414 42.924 1.00 12.17 236 ILE A CA 1
ATOM 1010 C C . ILE A 1 130 ? 32.019 6.901 43.473 1.00 15.54 236 ILE A C 1
ATOM 1011 O O . ILE A 1 130 ? 31.938 7.334 44.635 1.00 17.44 236 ILE A O 1
ATOM 1016 N N . ILE A 1 131 ? 30.971 6.828 42.658 1.00 11.76 237 ILE A N 1
ATOM 1017 C CA . ILE A 1 131 ? 29.698 7.412 43.064 1.00 10.95 237 ILE A CA 1
ATOM 1018 C C . ILE A 1 131 ? 28.964 6.569 44.110 1.00 14.93 237 ILE A C 1
ATOM 1019 O O . ILE A 1 131 ? 28.239 7.116 44.935 1.00 18.17 237 ILE A O 1
ATOM 1024 N N . PHE A 1 132 ? 29.162 5.254 44.104 1.00 15.59 238 PHE A N 1
ATOM 1025 C CA . PHE A 1 132 ? 28.462 4.426 45.096 1.00 12.22 238 PHE A CA 1
ATOM 1026 C C . PHE A 1 132 ? 29.030 4.516 46.524 1.00 12.63 238 PHE A C 1
ATOM 1027 O O . PHE A 1 132 ? 28.273 4.725 47.470 1.00 14.70 238 PHE A O 1
ATOM 1035 N N . PRO A 1 133 ? 30.355 4.364 46.692 1.00 17.14 239 PRO A N 1
ATOM 1036 C CA . PRO A 1 133 ? 30.878 4.499 48.059 1.00 15.16 239 PRO A CA 1
ATOM 1037 C C . PRO A 1 133 ? 30.625 5.899 48.638 1.00 17.94 239 PRO A C 1
ATOM 1038 O O . PRO A 1 133 ? 30.579 6.051 49.854 1.00 17.31 239 PRO A O 1
ATOM 1042 N N . ALA A 1 134 ? 30.471 6.909 47.782 1.00 15.35 240 ALA A N 1
ATOM 1043 C CA . ALA A 1 134 ? 30.101 8.239 48.274 1.00 15.64 240 ALA A CA 1
ATOM 1044 C C . ALA A 1 134 ? 28.711 8.205 48.917 1.00 17.03 240 ALA A C 1
ATOM 1045 O O . ALA A 1 134 ? 28.489 8.806 49.970 1.00 16.34 240 ALA A O 1
ATOM 1047 N N . LEU A 1 135 ? 27.774 7.493 48.294 1.00 14.92 241 LEU A N 1
ATOM 1048 C CA . LEU A 1 135 ? 26.460 7.321 48.899 1.00 11.86 241 LEU A CA 1
ATOM 1049 C C . LEU A 1 135 ? 26.554 6.517 50.201 1.00 11.98 241 LEU A C 1
ATOM 1050 O O . LEU A 1 135 ? 25.885 6.840 51.180 1.00 12.60 241 LEU A O 1
ATOM 1055 N N . LEU A 1 136 ? 27.380 5.477 50.220 1.00 11.97 242 LEU A N 1
ATOM 1056 C CA . LEU A 1 136 ? 27.496 4.669 51.444 1.00 14.02 242 LEU A CA 1
ATOM 1057 C C . LEU A 1 136 ? 28.015 5.508 52.617 1.00 19.56 242 LEU A C 1
ATOM 1058 O O . LEU A 1 136 ? 27.584 5.342 53.762 1.00 17.61 242 LEU A O 1
ATOM 1063 N N . GLN A 1 137 ? 28.952 6.403 52.326 1.00 17.94 243 GLN A N 1
ATOM 1064 C CA . GLN A 1 137 ? 29.508 7.287 53.342 1.00 16.95 243 GLN A CA 1
ATOM 1065 C C . GLN A 1 137 ? 28.407 8.152 53.961 1.00 21.03 243 GLN A C 1
ATOM 1066 O O . GLN A 1 137 ? 28.336 8.311 55.181 1.00 16.23 243 GLN A O 1
ATOM 1072 N N . LYS A 1 138 ? 27.539 8.695 53.115 1.00 19.16 244 LYS A N 1
ATOM 1073 C CA . LYS A 1 138 ? 26.415 9.506 53.576 1.00 15.62 244 LYS A CA 1
ATOM 1074 C C . LYS A 1 138 ? 25.426 8.660 54.385 1.00 16.57 244 LYS A C 1
ATOM 1075 O O . LYS A 1 138 ? 24.980 9.069 55.458 1.00 15.22 244 LYS A O 1
ATOM 1081 N N . ALA A 1 139 ? 25.097 7.475 53.881 1.00 16.06 245 ALA A N 1
ATOM 1082 C CA . ALA A 1 139 ? 24.163 6.591 54.577 1.00 17.08 245 ALA A CA 1
ATOM 1083 C C . ALA A 1 139 ? 24.676 6.259 55.977 1.00 24.01 245 ALA A C 1
ATOM 1084 O O . ALA A 1 139 ? 23.914 6.244 56.946 1.00 21.16 245 ALA A O 1
ATOM 1086 N N . LYS A 1 140 ? 25.975 6.003 56.077 1.00 18.09 246 LYS A N 1
ATOM 1087 C CA . LYS A 1 140 ? 26.570 5.628 57.348 1.00 23.26 246 LYS A CA 1
ATOM 1088 C C . LYS A 1 140 ? 26.497 6.792 58.333 1.00 23.73 246 LYS A C 1
ATOM 1089 O O . LYS A 1 140 ? 26.232 6.595 59.522 1.00 23.50 246 LYS A O 1
ATOM 1095 N N . ALA A 1 141 ? 26.707 8.006 57.828 1.00 20.78 247 ALA A N 1
ATOM 1096 C CA . ALA A 1 141 ? 26.630 9.201 58.663 1.00 24.63 247 ALA A CA 1
ATOM 1097 C C . ALA A 1 141 ? 25.201 9.448 59.127 1.00 27.91 247 ALA A C 1
ATOM 1098 O O . ALA A 1 141 ? 24.978 9.980 60.217 1.00 27.38 247 ALA A O 1
ATOM 1100 N N . LEU A 1 142 ? 24.233 9.060 58.302 1.00 15.72 248 LEU A N 1
ATOM 1101 C CA . LEU A 1 142 ? 22.831 9.187 58.681 1.00 22.50 248 LEU A CA 1
ATOM 1102 C C . LEU A 1 142 ? 22.413 8.069 59.629 1.00 28.38 248 LEU A C 1
ATOM 1103 O O . LEU A 1 142 ? 21.275 8.038 60.099 1.00 21.84 248 LEU A O 1
ATOM 1108 N N . GLY A 1 143 ? 23.332 7.147 59.898 1.00 21.15 249 GLY A N 1
ATOM 1109 C CA . GLY A 1 143 ? 23.065 6.063 60.824 1.00 24.91 249 GLY A CA 1
ATOM 1110 C C . GLY A 1 143 ? 22.207 4.949 60.259 1.00 28.86 249 GLY A C 1
ATOM 1111 O O . GLY A 1 143 ? 21.573 4.213 61.009 1.00 28.36 249 GLY A O 1
ATOM 1112 N N . ILE A 1 144 ? 22.179 4.822 58.936 1.00 23.34 250 ILE A N 1
ATOM 1113 C CA . ILE A 1 144 ? 21.473 3.724 58.294 1.00 20.43 250 ILE A CA 1
ATOM 1114 C C . ILE A 1 144 ? 22.270 2.425 58.446 1.00 22.46 250 ILE A C 1
ATOM 1115 O O . ILE A 1 144 ? 23.473 2.382 58.182 1.00 21.84 250 ILE A O 1
ATOM 1120 N N . ASN A 1 145 ? 21.598 1.373 58.894 1.00 23.63 251 ASN A N 1
ATOM 1121 C CA . ASN A 1 145 ? 22.272 0.110 59.192 1.00 24.64 251 ASN A CA 1
ATOM 1122 C C . ASN A 1 145 ? 22.502 -0.749 57.952 1.00 19.97 251 ASN A C 1
ATOM 1123 O O . ASN A 1 145 ? 21.579 -1.396 57.464 1.00 25.18 251 ASN A O 1
ATOM 1128 N N . LEU A 1 146 ? 23.737 -0.760 57.457 1.00 19.34 252 LEU A N 1
ATOM 1129 C CA . LEU A 1 146 ? 24.096 -1.546 56.282 1.00 20.37 252 LEU A CA 1
ATOM 1130 C C . LEU A 1 146 ? 25.408 -2.267 56.545 1.00 18.16 252 LEU A C 1
ATOM 1131 O O . LEU A 1 146 ? 26.194 -1.827 57.374 1.00 17.40 252 LEU A O 1
ATOM 1136 N N . PRO A 1 147 ? 25.653 -3.381 55.836 1.00 18.89 253 PRO A N 1
ATOM 1137 C CA . PRO A 1 147 ? 26.911 -4.115 56.030 1.00 24.23 253 PRO A CA 1
ATOM 1138 C C . PRO A 1 147 ? 28.078 -3.420 55.335 1.00 21.34 253 PRO A C 1
ATOM 1139 O O . PRO A 1 147 ? 28.636 -3.971 54.388 1.00 19.90 253 PRO A O 1
ATOM 1143 N N . TYR A 1 148 ? 28.449 -2.237 55.815 1.00 22.22 254 TYR A N 1
ATOM 1144 C CA . TYR A 1 148 ? 29.473 -1.420 55.171 1.00 17.08 254 TYR A CA 1
ATOM 1145 C C . TYR A 1 148 ? 30.839 -2.100 55.129 1.00 25.94 254 TYR A C 1
ATOM 1146 O O . TYR A 1 148 ? 31.678 -1.758 54.300 1.00 20.53 254 TYR A O 1
ATOM 1155 N N . ASP A 1 149 ? 31.067 -3.052 56.031 1.00 17.47 255 ASP A N 1
ATOM 1156 C CA . ASP A 1 149 ? 32.390 -3.639 56.177 1.00 17.16 255 ASP A CA 1
ATOM 1157 C C . ASP A 1 149 ? 32.595 -4.970 55.446 1.00 16.58 255 ASP A C 1
ATOM 1158 O O . ASP A 1 149 ? 33.640 -5.604 55.598 1.00 19.45 255 ASP A O 1
ATOM 1163 N N . LEU A 1 150 ? 31.616 -5.389 54.651 1.00 14.52 256 LEU A N 1
ATOM 1164 C CA . LEU A 1 150 ? 31.823 -6.546 53.784 1.00 15.94 256 LEU A CA 1
ATOM 1165 C C . LEU A 1 150 ? 33.078 -6.266 52.948 1.00 24.58 256 LEU A C 1
ATOM 1166 O O . LEU A 1 150 ? 33.328 -5.118 52.571 1.00 18.85 256 LEU A O 1
ATOM 1171 N N . PRO A 1 151 ? 33.879 -7.306 52.672 1.00 21.61 257 PRO A N 1
ATOM 1172 C CA . PRO A 1 151 ? 35.188 -7.160 52.013 1.00 21.30 257 PRO A CA 1
ATOM 1173 C C . PRO A 1 151 ? 35.166 -6.335 50.723 1.00 16.98 257 PRO A C 1
ATOM 1174 O O . PRO A 1 151 ? 35.982 -5.425 50.569 1.00 18.11 257 PRO A O 1
ATOM 1178 N N . PHE A 1 152 ? 34.265 -6.650 49.804 1.00 17.94 258 PHE A N 1
ATOM 1179 C CA . PHE A 1 152 ? 34.257 -5.938 48.525 1.00 20.94 258 PHE A CA 1
ATOM 1180 C C . PHE A 1 152 ? 33.741 -4.508 48.679 1.00 22.57 258 PHE A C 1
ATOM 1181 O O . PHE A 1 152 ? 34.127 -3.610 47.931 1.00 21.59 258 PHE A O 1
ATOM 1189 N N . ILE A 1 153 ? 32.866 -4.301 49.654 1.00 18.57 259 ILE A N 1
ATOM 1190 C CA . ILE A 1 153 ? 32.343 -2.972 49.924 1.00 14.95 259 ILE A CA 1
ATOM 1191 C C . ILE A 1 153 ? 33.439 -2.092 50.513 1.00 19.58 259 ILE A C 1
ATOM 1192 O O . ILE A 1 153 ? 33.587 -0.926 50.145 1.00 18.48 259 ILE A O 1
ATOM 1197 N N . LYS A 1 154 ? 34.227 -2.653 51.424 1.00 17.97 260 LYS A N 1
ATOM 1198 C CA . LYS A 1 154 ? 35.367 -1.930 51.976 1.00 19.44 260 LYS A CA 1
ATOM 1199 C C . LYS A 1 154 ? 36.357 -1.607 50.849 1.00 20.83 260 LYS A C 1
ATOM 1200 O O . LYS A 1 154 ? 36.961 -0.527 50.803 1.00 21.82 260 LYS A O 1
ATOM 1206 N N . TYR A 1 155 ? 36.516 -2.555 49.939 1.00 18.99 261 TYR A N 1
ATOM 1207 C CA . TYR A 1 155 ? 37.401 -2.365 48.795 1.00 21.72 261 TYR A CA 1
ATOM 1208 C C . TYR A 1 155 ? 36.957 -1.179 47.927 1.00 23.94 261 TYR A C 1
ATOM 1209 O O . TYR A 1 155 ? 37.778 -0.348 47.541 1.00 19.31 261 TYR A O 1
ATOM 1218 N N . LEU A 1 156 ? 35.665 -1.097 47.624 1.00 22.11 262 LEU A N 1
ATOM 1219 C CA . LEU A 1 156 ? 35.145 0.049 46.879 1.00 19.89 262 LEU A CA 1
ATOM 1220 C C . LEU A 1 156 ? 35.430 1.356 47.622 1.00 21.58 262 LEU A C 1
ATOM 1221 O O . LEU A 1 156 ? 35.862 2.333 47.014 1.00 21.80 262 LEU A O 1
ATOM 1226 N N . SER A 1 157 ? 35.211 1.374 48.936 1.00 16.41 263 SER A N 1
ATOM 1227 C CA . SER A 1 157 ? 35.443 2.594 49.714 1.00 17.45 263 SER A CA 1
ATOM 1228 C C . SER A 1 157 ? 36.903 3.015 49.680 1.00 24.21 263 SER A C 1
ATOM 1229 O O . SER A 1 157 ? 37.217 4.207 49.611 1.00 21.32 263 SER A O 1
ATOM 1232 N N . THR A 1 158 ? 37.792 2.028 49.737 1.00 24.55 264 THR A N 1
ATOM 1233 C CA . THR A 1 158 ? 39.226 2.277 49.722 1.00 29.22 264 THR A CA 1
ATOM 1234 C C . THR A 1 158 ? 39.673 2.835 48.373 1.00 26.10 264 THR A C 1
ATOM 1235 O O . THR A 1 158 ? 40.477 3.766 48.316 1.00 30.54 264 THR A O 1
ATOM 1239 N N . THR A 1 159 ? 39.142 2.265 47.296 1.00 22.43 265 THR A N 1
ATOM 1240 C CA . THR A 1 159 ? 39.426 2.757 45.949 1.00 30.78 265 THR A CA 1
ATOM 1241 C C . THR A 1 159 ? 38.974 4.211 45.788 1.00 28.16 265 THR A C 1
ATOM 1242 O O . THR A 1 159 ? 39.700 5.036 45.244 1.00 27.98 265 THR A O 1
ATOM 1248 N N . ARG A 1 160 ? 37.772 4.521 46.262 1.00 17.72 266 ARG A N 1
ATOM 1249 C CA . ARG A 1 160 ? 37.289 5.896 46.216 1.00 20.71 266 ARG A CA 1
ATOM 1250 C C . ARG A 1 160 ? 38.212 6.842 46.988 1.00 20.49 266 ARG A C 1
ATOM 1251 O O . ARG A 1 160 ? 38.536 7.933 46.514 1.00 20.84 266 ARG A O 1
ATOM 1259 N N . GLU A 1 161 ? 38.637 6.428 48.179 1.00 23.56 267 GLU A N 1
ATOM 1260 C CA . GLU A 1 161 ? 39.555 7.233 48.982 1.00 29.12 267 GLU A CA 1
ATOM 1261 C C . GLU A 1 161 ? 40.858 7.533 48.242 1.00 29.64 267 GLU A C 1
ATOM 1262 O O . GLU A 1 161 ? 41.426 8.612 48.388 1.00 26.67 267 GLU A O 1
ATOM 1271 N N . ALA A 1 162 ? 41.335 6.586 47.445 1.00 23.47 268 ALA A N 1
ATOM 1272 C CA . ALA A 1 162 ? 42.521 6.837 46.631 1.00 28.87 268 ALA A CA 1
ATOM 1273 C C . ALA A 1 162 ? 42.236 7.886 45.549 1.00 35.94 268 ALA A C 1
ATOM 1274 O O . ALA A 1 162 ? 43.082 8.729 45.255 1.00 32.46 268 ALA A O 1
ATOM 1276 N N . ARG A 1 163 ? 41.043 7.834 44.963 1.00 27.75 269 ARG A N 1
ATOM 1277 C CA . ARG A 1 163 ? 40.652 8.812 43.948 1.00 28.44 269 ARG A CA 1
ATOM 1278 C C . ARG A 1 163 ? 40.554 10.217 44.553 1.00 33.32 269 ARG A C 1
ATOM 1279 O O . ARG A 1 163 ? 40.930 11.207 43.915 1.00 30.88 269 ARG A O 1
ATOM 1287 N N . LEU A 1 164 ? 40.049 10.295 45.783 1.00 23.04 270 LEU A N 1
ATOM 1288 C CA . LEU A 1 164 ? 39.918 11.572 46.489 1.00 28.68 270 LEU A CA 1
ATOM 1289 C C . LEU A 1 164 ? 41.283 12.232 46.678 1.00 32.43 270 LEU A C 1
ATOM 1290 O O . LEU A 1 164 ? 41.438 13.437 46.465 1.00 29.86 270 LEU A O 1
ATOM 1295 N N . THR A 1 165 ? 42.271 11.440 47.082 1.00 37.03 271 THR A N 1
ATOM 1296 C CA . THR A 1 165 ? 43.615 11.965 47.299 1.00 34.53 271 THR A CA 1
ATOM 1297 C C . THR A 1 165 ? 44.264 12.411 45.983 1.00 40.47 271 THR A C 1
ATOM 1298 O O . THR A 1 165 ? 44.975 13.416 45.944 1.00 44.23 271 THR A O 1
ATOM 1302 N N . ASP A 1 166 ? 44.008 11.672 44.907 1.00 35.23 272 ASP A N 1
ATOM 1303 C CA . ASP A 1 166 ? 44.486 12.066 43.583 1.00 37.25 272 ASP A CA 1
ATOM 1304 C C . ASP A 1 166 ? 43.978 13.454 43.188 1.00 39.22 272 ASP A C 1
ATOM 1305 O O . ASP A 1 166 ? 44.721 14.258 42.627 1.00 42.47 272 ASP A O 1
ATOM 1310 N N . VAL A 1 167 ? 42.712 13.734 43.478 1.00 29.58 273 VAL A N 1
ATOM 1311 C CA . VAL A 1 167 ? 42.132 15.030 43.132 1.00 30.89 273 VAL A CA 1
ATOM 1312 C C . VAL A 1 167 ? 42.664 16.142 44.035 1.00 39.14 273 VAL A C 1
ATOM 1313 O O . VAL A 1 167 ? 42.975 17.242 43.567 1.00 31.11 273 VAL A O 1
ATOM 1317 N N . SER A 1 168 ? 42.765 15.855 45.330 1.00 39.09 274 SER A N 1
ATOM 1318 C CA . SER A 1 168 ? 43.214 16.858 46.292 1.00 42.05 274 SER A CA 1
ATOM 1319 C C . SER A 1 168 ? 44.679 17.209 46.060 1.00 42.65 274 SER A C 1
ATOM 1320 O O . SER A 1 168 ? 45.109 18.332 46.331 1.00 46.04 274 SER A O 1
ATOM 1323 N N . ALA A 1 169 ? 45.438 16.245 45.546 1.00 32.92 275 ALA A N 1
ATOM 1324 C CA . ALA A 1 169 ? 46.855 16.448 45.261 1.00 33.62 275 ALA A CA 1
ATOM 1325 C C . ALA A 1 169 ? 47.095 17.095 43.897 1.00 47.54 275 ALA A C 1
ATOM 1326 O O . ALA A 1 169 ? 48.214 17.507 43.591 1.00 40.30 275 ALA A O 1
ATOM 1328 N N . ALA A 1 170 ? 46.048 17.174 43.078 1.00 37.54 276 ALA A N 1
ATOM 1329 C CA . ALA A 1 170 ? 46.159 17.758 41.742 1.00 35.94 276 ALA A CA 1
ATOM 1330 C C . ALA A 1 170 ? 46.195 19.281 41.812 1.00 35.94 276 ALA A C 1
ATOM 1331 O O . ALA A 1 170 ? 45.314 19.905 42.404 1.00 32.74 276 ALA A O 1
ATOM 1333 N N . ALA A 1 171 ? 47.218 19.877 41.206 1.00 36.09 277 ALA A N 1
ATOM 1334 C CA . ALA A 1 171 ? 47.370 21.329 41.223 1.00 35.11 277 ALA A CA 1
ATOM 1335 C C . ALA A 1 171 ? 46.089 22.023 40.757 1.00 44.30 277 ALA A C 1
ATOM 1336 O O . ALA A 1 171 ? 45.681 23.042 41.323 1.00 33.07 277 ALA A O 1
ATOM 1338 N N . ASP A 1 172 ? 45.455 21.452 39.733 1.00 39.15 278 ASP A N 1
ATOM 1339 C CA . ASP A 1 172 ? 44.242 22.022 39.146 1.00 33.25 278 ASP A CA 1
ATOM 1340 C C . ASP A 1 172 ? 42.960 21.336 39.621 1.00 37.24 278 ASP A C 1
ATOM 1341 O O . ASP A 1 172 ? 41.921 21.448 38.972 1.00 30.92 278 ASP A O 1
ATOM 1346 N N . ASN A 1 173 ? 43.037 20.623 40.744 1.00 23.62 279 ASN A N 1
ATOM 1347 C CA . ASN A 1 173 ? 41.854 19.990 41.331 1.00 24.78 279 ASN A CA 1
ATOM 1348 C C . ASN A 1 173 ? 41.200 18.969 40.383 1.00 21.61 279 ASN A C 1
ATOM 1349 O O . ASN A 1 173 ? 41.893 18.314 39.612 1.00 23.05 279 ASN A O 1
ATOM 1354 N N . ILE A 1 174 ? 39.878 18.836 40.437 1.00 21.34 280 ILE A N 1
ATOM 1355 C CA . ILE A 1 174 ? 3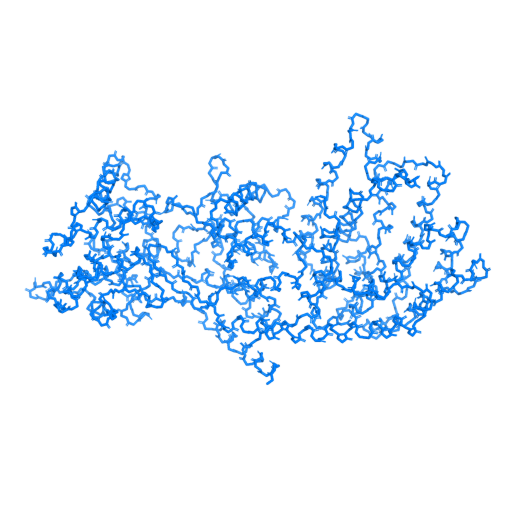9.192 17.799 39.658 1.00 23.80 280 ILE A CA 1
ATOM 1356 C C . ILE A 1 174 ? 39.447 17.950 38.154 1.00 18.20 280 ILE A C 1
ATOM 1357 O O . ILE A 1 174 ? 39.172 18.995 37.579 1.00 20.77 280 ILE A O 1
ATOM 1362 N N . PRO A 1 175 ? 39.997 16.901 37.518 1.00 16.25 281 PRO A N 1
ATOM 1363 C CA . PRO A 1 175 ? 40.289 16.924 36.079 1.00 22.36 281 PRO A CA 1
ATOM 1364 C C . PRO A 1 175 ? 39.008 16.715 35.282 1.00 19.72 281 PRO A C 1
ATOM 1365 O O . PRO A 1 175 ? 38.055 16.139 35.821 1.00 17.20 281 PRO A O 1
ATOM 1369 N N . ALA A 1 176 ? 38.985 17.159 34.026 1.00 16.97 282 ALA A N 1
ATOM 1370 C CA . ALA A 1 176 ? 37.792 17.025 33.198 1.00 15.05 282 ALA A CA 1
ATOM 1371 C C . ALA A 1 176 ? 37.271 15.588 33.150 1.00 11.73 282 ALA A C 1
ATOM 1372 O O . ALA A 1 176 ? 36.059 15.368 33.192 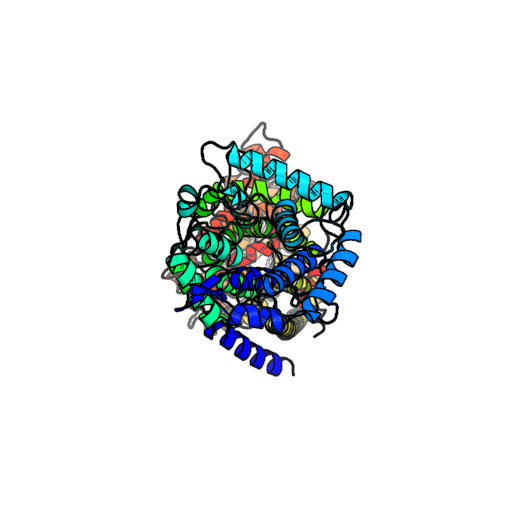1.00 15.36 282 ALA A O 1
ATOM 1374 N N . ASN A 1 177 ? 38.175 14.616 33.059 1.00 15.42 283 ASN A N 1
ATOM 1375 C CA . ASN A 1 177 ? 37.761 13.227 32.873 1.00 15.34 283 ASN A CA 1
ATOM 1376 C C . ASN A 1 177 ? 37.127 12.595 34.118 1.00 17.11 283 ASN A C 1
ATOM 1377 O O . ASN A 1 177 ? 36.699 11.449 34.084 1.00 16.11 283 ASN A O 1
ATOM 1382 N N . MET A 1 178 ? 37.055 13.358 35.210 1.00 17.88 284 MET A N 1
ATOM 1383 C CA . MET A 1 178 ? 36.369 12.904 36.414 1.00 17.44 284 MET A CA 1
ATOM 1384 C C . MET A 1 178 ? 35.036 13.627 36.599 1.00 12.07 284 MET A C 1
ATOM 1385 O O . MET A 1 178 ? 34.338 13.430 37.597 1.00 15.54 284 MET A O 1
ATOM 1392 N N . LEU A 1 179 ? 34.696 14.481 35.640 1.00 13.22 285 LEU A N 1
ATOM 1393 C CA . LEU A 1 179 ? 33.494 15.309 35.745 1.00 13.95 285 LEU A CA 1
ATOM 1394 C C . LEU A 1 179 ? 32.232 14.446 35.870 1.00 11.69 285 LEU A C 1
ATOM 1395 O O . LEU A 1 179 ? 31.294 14.782 36.602 1.00 14.28 285 LEU A O 1
ATOM 1400 N N . ASN A 1 180 ? 32.211 13.325 35.158 1.00 14.81 286 ASN A N 1
ATOM 1401 C CA . ASN A 1 180 ? 31.052 12.446 35.213 1.00 9.32 286 ASN A CA 1
ATOM 1402 C C . ASN A 1 180 ? 30.723 12.031 36.651 1.00 12.45 286 ASN A C 1
ATOM 1403 O O . ASN A 1 180 ? 29.564 11.810 36.980 1.00 13.62 286 ASN A O 1
ATOM 1408 N N . ALA A 1 181 ? 31.746 11.951 37.500 1.00 11.48 287 ALA A N 1
ATOM 1409 C CA . ALA A 1 181 ? 31.592 11.433 38.865 1.00 10.11 287 ALA A CA 1
ATOM 1410 C C . ALA A 1 181 ? 31.706 12.519 39.930 1.00 15.77 287 ALA A C 1
ATOM 1411 O O . ALA A 1 181 ? 32.019 12.232 41.084 1.00 15.48 287 ALA A O 1
ATOM 1413 N N . LEU A 1 182 ? 31.449 13.755 39.521 1.00 13.07 288 LEU A N 1
ATOM 1414 C CA . LEU A 1 182 ? 31.565 14.935 40.369 1.00 13.58 288 LEU A CA 1
ATOM 1415 C C . LEU A 1 182 ? 30.963 14.750 41.759 1.00 11.70 288 LEU A C 1
ATOM 1416 O O . LEU A 1 182 ? 31.625 15.013 42.762 1.00 16.26 288 LEU A O 1
ATOM 1421 N N . GLU A 1 183 ? 29.704 14.323 41.817 1.00 14.48 289 GLU A N 1
ATOM 1422 C CA . GLU A 1 183 ? 28.999 14.208 43.100 1.00 13.92 289 GLU A CA 1
ATOM 1423 C C . GLU A 1 183 ? 29.588 13.134 44.038 1.00 14.02 289 GLU A C 1
ATOM 1424 O O . GLU A 1 183 ? 29.252 13.080 45.222 1.00 15.81 289 GLU A O 1
ATOM 1430 N N . GLY A 1 184 ? 30.469 12.290 43.515 1.00 11.66 290 GLY A N 1
ATOM 1431 C CA . GLY A 1 184 ? 31.177 11.331 44.350 1.00 15.55 290 GLY A CA 1
ATOM 1432 C C . GLY A 1 184 ? 32.513 11.843 44.859 1.00 19.02 290 GLY A C 1
ATOM 1433 O O . GLY A 1 184 ? 33.242 11.122 45.535 1.00 19.19 290 GLY A O 1
ATOM 1434 N N . LEU A 1 185 ? 32.836 13.096 44.541 1.00 13.91 291 LEU A N 1
ATOM 1435 C CA . LEU A 1 185 ? 34.148 13.654 44.860 1.00 14.27 291 LEU A CA 1
ATOM 1436 C C . LEU A 1 185 ? 34.020 14.956 45.651 1.00 17.33 291 LEU A C 1
ATOM 1437 O O . LEU A 1 185 ? 34.957 15.758 45.720 1.00 18.08 291 LEU A O 1
ATOM 1442 N N . GLU A 1 186 ? 32.845 15.127 46.240 1.00 18.05 292 GLU A N 1
ATOM 1443 C CA . GLU A 1 186 ? 32.399 16.365 46.863 1.00 24.11 292 GLU A CA 1
ATOM 1444 C C . GLU A 1 186 ? 33.416 17.005 47.795 1.00 30.88 292 GLU A C 1
ATOM 1445 O O . GLU A 1 186 ? 33.680 18.208 47.715 1.00 25.10 292 GLU A O 1
ATOM 1451 N N . GLU A 1 187 ? 33.970 16.202 48.693 1.00 22.52 293 GLU A N 1
ATOM 1452 C CA . GLU A 1 187 ? 34.753 16.741 49.798 1.00 34.37 293 GLU A CA 1
ATOM 1453 C C . GLU A 1 187 ? 36.150 17.210 49.401 1.00 35.02 293 GLU A C 1
ATOM 1454 O O . GLU A 1 187 ? 36.855 17.800 50.214 1.00 31.46 293 GLU A O 1
ATOM 1460 N N . VAL A 1 188 ? 36.542 16.969 48.154 1.00 26.99 294 VAL A N 1
ATOM 1461 C CA . VAL A 1 188 ? 37.837 17.443 47.681 1.00 24.73 294 VAL A CA 1
ATOM 1462 C C . VAL A 1 188 ? 37.752 18.449 46.527 1.00 23.37 294 VAL A C 1
ATOM 1463 O O . VAL A 1 188 ? 38.781 18.864 46.005 1.00 26.64 294 VAL A O 1
ATOM 1467 N N . ILE A 1 189 ? 36.541 18.840 46.133 1.00 18.00 295 ILE A N 1
ATOM 1468 C CA . ILE A 1 189 ? 36.371 19.710 44.964 1.00 17.97 295 ILE A CA 1
ATOM 1469 C C . ILE A 1 189 ? 36.624 21.176 45.293 1.00 20.48 295 ILE A C 1
ATOM 1470 O O . ILE A 1 189 ? 36.220 21.654 46.352 1.00 19.73 295 ILE A O 1
ATOM 1475 N N . ASP A 1 190 ? 37.284 21.885 44.378 1.00 16.96 296 ASP A N 1
ATOM 1476 C CA . ASP A 1 190 ? 37.401 23.338 44.475 1.00 22.92 296 ASP A CA 1
ATOM 1477 C C . ASP A 1 190 ? 36.194 23.964 43.799 1.00 19.47 296 ASP A C 1
ATOM 1478 O O . ASP A 1 190 ? 36.085 23.944 42.569 1.00 24.36 296 ASP A O 1
ATOM 1483 N N . TRP A 1 191 ? 35.285 24.527 44.588 1.00 19.16 297 TRP A N 1
ATOM 1484 C CA . TRP A 1 191 ? 34.016 24.995 44.033 1.00 23.79 297 TRP A CA 1
ATOM 1485 C C . TRP A 1 191 ? 34.131 26.201 43.101 1.00 21.46 297 TRP A C 1
ATOM 1486 O O . TRP A 1 191 ? 33.222 26.471 42.329 1.00 24.18 297 TRP A O 1
ATOM 1497 N N . ASN A 1 192 ? 35.249 26.913 43.157 1.00 23.81 298 ASN A N 1
ATOM 1498 C CA . ASN A 1 192 ? 35.488 27.974 42.182 1.00 22.19 298 ASN A CA 1
ATOM 1499 C C . ASN A 1 192 ? 35.955 27.407 40.845 1.00 23.86 298 ASN A C 1
ATOM 1500 O O . ASN A 1 192 ? 35.409 27.733 39.792 1.00 26.12 298 ASN A O 1
ATOM 1505 N N . LYS A 1 193 ? 36.965 26.548 40.896 1.00 20.04 299 LYS A N 1
ATOM 1506 C CA . LYS A 1 193 ? 37.554 26.000 39.684 1.00 21.51 299 LYS A CA 1
ATOM 1507 C C . LYS A 1 193 ? 36.580 25.119 38.917 1.00 22.23 299 LYS A C 1
ATOM 1508 O O . LYS A 1 193 ? 36.653 25.031 37.690 1.00 21.26 299 LYS A O 1
ATOM 1514 N N . ILE A 1 194 ? 35.662 24.468 39.621 1.00 20.31 300 ILE A N 1
ATOM 1515 C CA . ILE A 1 194 ? 34.764 23.541 38.927 1.00 20.00 300 ILE A CA 1
ATOM 1516 C C . ILE A 1 194 ? 33.745 24.248 38.034 1.00 18.76 300 ILE A C 1
ATOM 1517 O O . ILE A 1 194 ? 33.195 23.639 37.123 1.00 15.17 300 ILE A O 1
ATOM 1522 N N . MET A 1 195 ? 33.492 25.528 38.290 1.00 16.10 301 MET A N 1
ATOM 1523 C CA . MET A 1 195 ? 32.449 26.243 37.560 1.00 17.02 301 MET A CA 1
ATOM 1524 C C . MET A 1 195 ? 32.769 26.386 36.073 1.00 15.04 301 MET A C 1
ATOM 1525 O O . MET A 1 195 ? 31.881 26.636 35.259 1.00 17.25 301 MET A O 1
ATOM 1530 N N . ARG A 1 196 ? 34.033 26.217 35.711 1.00 15.80 302 ARG A N 1
ATOM 1531 C CA . ARG A 1 196 ? 34.399 26.333 34.308 1.00 21.43 302 ARG A CA 1
ATOM 1532 C C . ARG A 1 196 ? 33.816 25.173 33.504 1.00 20.57 302 ARG A C 1
ATOM 1533 O O . ARG A 1 196 ? 33.821 25.200 32.272 1.00 19.72 302 ARG A O 1
ATOM 1541 N N . PHE A 1 197 ? 33.296 24.166 34.202 1.00 18.00 303 PHE A N 1
ATOM 1542 C CA . PHE A 1 197 ? 32.727 22.992 33.534 1.00 15.54 303 PHE A CA 1
ATOM 1543 C C . PHE A 1 197 ? 31.212 23.099 33.346 1.00 18.43 303 PHE A C 1
ATOM 1544 O O . PHE A 1 197 ? 30.559 22.163 32.867 1.00 15.66 303 PHE A O 1
ATOM 1552 N N . GLN A 1 198 ? 30.648 24.242 33.715 1.00 14.49 304 GLN A N 1
ATOM 1553 C CA . GLN A 1 198 ? 29.197 24.421 33.658 1.00 13.62 304 GLN A CA 1
ATOM 1554 C C . GLN A 1 198 ? 28.713 24.709 32.239 1.00 19.05 304 GLN A C 1
ATOM 1555 O O . GLN A 1 198 ? 29.278 25.563 31.549 1.00 15.91 304 GLN A O 1
ATOM 1561 N N . SER A 1 199 ? 27.664 24.011 31.808 1.00 11.57 305 SER A N 1
ATOM 1562 C CA . SER A 1 199 ? 27.045 24.286 30.512 1.00 13.22 305 SER A CA 1
ATOM 1563 C C . SER A 1 199 ? 26.244 25.586 30.540 1.00 18.73 305 SER A C 1
ATOM 1564 O O . SER A 1 199 ? 25.951 26.120 31.607 1.00 15.39 305 SER A O 1
ATOM 1567 N N . LYS A 1 200 ? 25.891 26.090 29.361 1.00 17.29 306 LYS A N 1
ATOM 1568 C CA . LYS A 1 200 ? 25.189 27.369 29.264 1.00 18.56 306 LYS A CA 1
ATOM 1569 C C . LYS A 1 200 ? 23.781 27.313 29.859 1.00 20.94 306 LYS A C 1
ATOM 1570 O O . LYS A 1 200 ? 23.213 28.349 30.220 1.00 20.63 306 LYS A O 1
ATOM 1576 N N . ASP A 1 201 ? 23.218 26.111 29.979 1.00 16.54 307 ASP A N 1
ATOM 1577 C CA . ASP A 1 201 ? 21.913 25.971 30.627 1.00 14.68 307 ASP A CA 1
ATOM 1578 C C . ASP A 1 201 ? 22.017 25.785 32.145 1.00 15.33 307 ASP A C 1
ATOM 1579 O O . ASP A 1 201 ? 21.006 25.596 32.824 1.00 18.69 307 ASP A O 1
ATOM 1584 N N . GLY A 1 202 ? 23.234 25.832 32.671 1.00 14.64 308 GLY A N 1
ATOM 1585 C CA . GLY A 1 202 ? 23.445 25.772 34.108 1.00 13.84 308 GLY A CA 1
ATOM 1586 C C . GLY A 1 202 ? 23.802 24.383 34.618 1.00 13.76 308 GLY A C 1
ATOM 1587 O O . GLY A 1 202 ? 24.210 24.226 35.766 1.00 13.94 308 GLY A O 1
ATOM 1588 N N . SER A 1 203 ? 23.668 23.371 33.763 1.00 12.74 309 SER A N 1
ATOM 1589 C CA . SER A 1 203 ? 23.934 22.002 34.197 1.00 11.04 309 SER A CA 1
ATOM 1590 C C . SER A 1 203 ? 25.412 21.634 34.143 1.00 13.00 309 SER A C 1
ATOM 1591 O O . SER A 1 203 ? 26.217 22.314 33.507 1.00 14.55 309 SER A O 1
ATOM 1594 N N . PHE A 1 204 ? 25.754 20.534 34.807 1.00 11.26 310 PHE A N 1
ATOM 1595 C CA . PHE A 1 204 ? 27.079 19.940 34.713 1.00 10.99 310 PHE A CA 1
ATOM 1596 C C . PHE A 1 204 ? 26.986 18.577 34.021 1.00 12.58 310 PHE A C 1
ATOM 1597 O O . PHE A 1 204 ? 26.418 17.617 34.568 1.00 12.34 310 PHE A O 1
ATOM 1605 N N . LEU A 1 205 ? 27.549 18.519 32.819 1.00 11.81 311 LEU A N 1
ATOM 1606 C CA . LEU A 1 205 ? 27.466 17.351 31.930 1.00 13.69 311 LEU A CA 1
ATOM 1607 C C . LEU A 1 205 ? 26.030 16.853 31.731 1.00 12.25 311 LEU A C 1
ATOM 1608 O O . LEU A 1 205 ? 25.804 15.655 31.562 1.00 13.01 311 LEU A O 1
ATOM 1616 N N . SER A 1 206 ? 25.076 17.783 31.763 1.00 9.98 312 SER A N 1
ATOM 1617 C CA . SER A 1 206 ? 23.648 17.507 31.579 1.00 14.26 312 SER A CA 1
ATOM 1618 C C . SER A 1 206 ? 23.054 16.649 32.699 1.00 10.80 312 SER A C 1
ATOM 1619 O O . SER A 1 206 ? 21.937 16.154 32.568 1.00 12.33 312 SER A O 1
ATOM 1622 N N . SER A 1 207 ? 23.810 16.456 33.771 1.00 9.52 313 SER A N 1
ATOM 1623 C CA . SER A 1 207 ? 23.437 15.522 34.836 1.00 12.40 313 SER A CA 1
ATOM 1624 C C . SER A 1 207 ? 22.799 16.252 36.005 1.00 12.15 313 SER A C 1
ATOM 1625 O O . SER A 1 207 ? 23.462 17.047 36.673 1.00 10.80 313 SER A O 1
ATOM 1628 N N . PRO A 1 208 ? 21.515 15.983 36.267 1.00 11.23 314 PRO A N 1
ATOM 1629 C CA . PRO A 1 208 ? 20.836 16.655 37.385 1.00 11.95 314 PRO A CA 1
ATOM 1630 C C . PRO A 1 208 ? 21.462 16.328 38.744 1.00 11.38 314 PRO A C 1
ATOM 1631 O O . PRO A 1 208 ? 21.571 17.233 39.581 1.00 12.32 314 PRO A O 1
ATOM 1635 N N . ALA A 1 209 ? 21.892 15.083 38.961 1.00 11.04 315 ALA A N 1
ATOM 1636 C CA . ALA A 1 209 ? 22.596 14.742 40.203 1.00 13.13 315 ALA A CA 1
ATOM 1637 C C . ALA A 1 209 ? 23.841 15.607 40.371 1.00 16.99 315 ALA A C 1
ATOM 1638 O O . ALA A 1 209 ? 24.064 16.202 41.425 1.00 12.57 315 ALA A O 1
ATOM 1640 N N . SER A 1 210 ? 24.667 15.672 39.334 1.00 9.43 316 SER A N 1
ATOM 1641 C CA . SER A 1 210 ? 25.885 16.472 39.439 1.00 10.98 316 SER A CA 1
ATOM 1642 C C . SER A 1 210 ? 25.540 17.944 39.662 1.00 9.75 316 SER A C 1
ATOM 1643 O O . SER A 1 210 ? 26.216 18.648 40.413 1.00 11.15 316 SER A O 1
ATOM 1646 N N . THR A 1 211 ? 24.496 18.408 38.989 1.00 10.91 317 THR A N 1
ATOM 1647 C CA . THR A 1 211 ? 24.094 19.812 39.081 1.00 12.15 317 THR A CA 1
ATOM 1648 C C . THR A 1 211 ? 23.544 20.143 40.480 1.00 15.39 317 THR A C 1
ATOM 1649 O O . THR A 1 211 ? 23.810 21.216 41.041 1.00 10.08 317 THR A O 1
ATOM 1653 N N . ALA A 1 212 ? 22.781 19.213 41.044 1.00 12.53 318 ALA A N 1
ATOM 1654 C CA . ALA A 1 212 ? 22.298 19.341 42.413 1.00 15.75 318 ALA A CA 1
ATOM 1655 C C . ALA A 1 212 ? 23.456 19.420 43.407 1.00 13.18 318 ALA A C 1
ATOM 1656 O O . ALA A 1 212 ? 23.423 20.200 44.357 1.00 12.33 318 ALA A O 1
ATOM 1658 N N . CYS A 1 213 ? 24.485 18.609 43.198 1.00 13.07 319 CYS A N 1
ATOM 1659 C CA . CYS A 1 213 ? 25.636 18.636 44.094 1.00 11.89 319 CYS A CA 1
ATOM 1660 C C . CYS A 1 213 ? 26.336 20.002 44.038 1.00 16.57 319 CYS A C 1
ATOM 1661 O O . CYS A 1 213 ? 26.646 20.596 45.071 1.00 14.69 319 CYS A O 1
ATOM 1664 N N . VAL A 1 214 ? 26.562 20.520 42.836 1.00 11.83 320 VAL A N 1
ATOM 1665 C CA . VAL A 1 214 ? 27.140 21.861 42.741 1.00 12.53 320 VAL A CA 1
ATOM 1666 C C . VAL A 1 214 ? 26.248 22.904 43.434 1.00 14.12 320 VAL A C 1
ATOM 1667 O O . VAL A 1 214 ? 26.738 23.758 44.182 1.00 14.70 320 VAL A O 1
ATOM 1671 N N . LEU A 1 215 ? 24.943 22.831 43.194 1.00 13.19 321 LEU A N 1
ATOM 1672 C CA . LEU A 1 215 ? 24.002 23.749 43.832 1.00 15.01 321 LEU A CA 1
ATOM 1673 C C . LEU A 1 215 ? 24.066 23.664 45.366 1.00 16.65 321 LEU A C 1
ATOM 1674 O O . LEU A 1 215 ? 24.106 24.691 46.061 1.00 13.93 321 LEU A O 1
ATOM 1679 N N . MET A 1 216 ? 24.061 22.440 45.889 1.00 13.73 322 MET A N 1
ATOM 1680 C CA . MET A 1 216 ? 24.161 22.219 47.328 1.00 17.15 322 MET A CA 1
ATOM 1681 C C . MET A 1 216 ? 25.380 22.906 47.928 1.00 14.97 322 MET A C 1
ATOM 1682 O O . MET A 1 216 ? 25.316 23.441 49.029 1.00 16.30 322 MET A O 1
ATOM 1687 N N . ASN A 1 217 ? 26.487 22.922 47.197 1.00 12.70 323 ASN A N 1
ATOM 1688 C CA . ASN A 1 217 ? 27.711 23.469 47.758 1.00 16.20 323 ASN A CA 1
ATOM 1689 C C . ASN A 1 217 ? 27.986 24.930 47.443 1.00 20.20 323 ASN A C 1
ATOM 1690 O O . ASN A 1 217 ? 28.855 25.536 48.057 1.00 20.46 323 ASN A O 1
ATOM 1695 N N . THR A 1 218 ? 27.236 25.507 46.513 1.00 15.70 324 THR A N 1
ATOM 1696 C CA . THR A 1 218 ? 27.571 26.849 46.041 1.00 15.71 324 THR A CA 1
ATOM 1697 C C . THR A 1 218 ? 26.408 27.833 46.050 1.00 16.65 324 THR A C 1
ATOM 1698 O O . THR A 1 218 ? 26.621 29.047 46.062 1.00 19.13 324 THR A O 1
ATOM 1702 N N . GLY A 1 219 ? 25.184 27.316 46.001 1.00 14.23 325 GLY A N 1
ATOM 1703 C CA . GLY A 1 219 ? 24.007 28.148 45.848 1.00 12.29 325 GLY A CA 1
ATOM 1704 C C . GLY A 1 219 ? 23.802 28.700 44.444 1.00 13.16 325 GLY A C 1
ATOM 1705 O O . GLY A 1 219 ? 22.880 29.479 44.214 1.00 15.71 325 GLY A O 1
ATOM 1706 N N . ASP A 1 220 ? 24.646 28.283 43.498 1.00 14.08 326 ASP A N 1
ATOM 1707 C CA . ASP A 1 220 ? 24.659 28.857 42.152 1.00 17.58 326 ASP A CA 1
ATOM 1708 C C . ASP A 1 220 ? 23.280 28.943 41.502 1.00 17.41 326 ASP A C 1
ATOM 1709 O O . ASP A 1 220 ? 22.616 27.926 41.293 1.00 15.41 326 ASP A O 1
ATOM 1714 N N . GLU A 1 221 ? 22.866 30.159 41.158 1.00 14.93 327 GLU A N 1
ATOM 1715 C CA . GLU A 1 221 ? 21.543 30.390 40.580 1.00 18.59 327 GLU A CA 1
ATOM 1716 C C . GLU A 1 221 ? 21.269 29.654 39.256 1.00 16.81 327 GLU A C 1
ATOM 1717 O O . GLU A 1 221 ? 20.146 29.205 39.019 1.00 16.20 327 GLU A O 1
ATOM 1723 N N . LYS A 1 222 ? 22.268 29.558 38.385 1.00 15.36 328 LYS A N 1
ATOM 1724 C CA . LYS A 1 222 ? 22.062 28.871 37.109 1.00 13.68 328 LYS A CA 1
ATOM 1725 C C . LYS A 1 222 ? 21.805 27.372 37.311 1.00 11.25 328 LYS A C 1
ATOM 1726 O O . LYS A 1 222 ? 21.001 26.771 36.591 1.00 14.16 328 LYS A O 1
ATOM 1732 N N . CYS A 1 223 ? 22.478 26.776 38.290 1.00 12.20 329 CYS A N 1
ATOM 1733 C CA . CYS A 1 223 ? 22.179 25.392 38.673 1.00 13.81 329 CYS A CA 1
ATOM 1734 C C . CYS A 1 223 ? 20.723 25.264 39.103 1.00 17.75 329 CYS A C 1
ATOM 1735 O O . CYS A 1 223 ? 20.020 24.329 38.695 1.00 10.92 329 CYS A O 1
ATOM 1738 N N . PHE A 1 224 ? 20.271 26.191 39.949 1.00 13.29 330 PHE A N 1
ATOM 1739 C CA . PHE A 1 224 ? 18.882 26.173 40.394 1.00 15.14 330 PHE A CA 1
ATOM 1740 C C . PHE A 1 224 ? 17.899 26.256 39.230 1.00 15.24 330 PHE A C 1
ATOM 1741 O O . PHE A 1 224 ? 16.943 25.483 39.160 1.00 14.35 330 PHE A O 1
ATOM 1749 N N . THR A 1 225 ? 18.127 27.197 38.315 1.00 13.52 331 THR A N 1
ATOM 1750 C CA . THR A 1 225 ? 17.235 27.372 37.177 1.00 12.75 331 THR A CA 1
ATOM 1751 C C . THR A 1 225 ? 17.146 26.109 36.314 1.00 14.59 331 THR A C 1
ATOM 1752 O O . THR A 1 225 ? 16.055 25.693 35.903 1.00 15.64 331 THR A O 1
ATOM 1756 N N . PHE A 1 226 ? 18.292 25.491 36.050 1.00 12.81 332 PHE A N 1
ATOM 1757 C CA . PHE A 1 226 ? 18.297 24.250 35.278 1.00 12.14 332 PHE A CA 1
ATOM 1758 C C . PHE A 1 226 ? 17.392 23.226 35.947 1.00 16.89 332 PHE A C 1
ATOM 1759 O O . PHE A 1 226 ? 16.508 22.650 35.311 1.00 14.30 332 PHE A O 1
ATOM 1767 N N . LEU A 1 227 ? 17.611 23.012 37.239 1.00 13.77 333 LEU A N 1
ATOM 1768 C CA . LEU A 1 227 ? 16.869 21.987 37.974 1.00 11.62 333 LEU A CA 1
ATOM 1769 C C . LEU A 1 227 ? 15.401 22.354 38.127 1.00 16.95 333 LEU A C 1
ATOM 1770 O O . LEU A 1 227 ? 14.527 21.513 37.965 1.00 12.45 333 LEU A O 1
ATOM 1775 N N . ASN A 1 228 ? 15.125 23.616 38.447 1.00 16.73 334 ASN A N 1
ATOM 1776 C CA . ASN A 1 228 ? 13.747 24.041 38.622 1.00 17.33 334 ASN A CA 1
ATOM 1777 C C . ASN A 1 228 ? 12.951 23.833 37.339 1.00 16.07 334 ASN A C 1
ATOM 1778 O O . ASN A 1 228 ? 11.832 23.317 37.371 1.00 15.69 334 ASN A O 1
ATOM 1783 N N . ASN A 1 229 ? 13.522 24.249 36.211 1.00 13.38 335 ASN A N 1
ATOM 1784 C CA . ASN A 1 229 ? 12.830 24.134 34.933 1.00 16.90 335 ASN A CA 1
ATOM 1785 C C . ASN A 1 229 ? 12.653 22.671 34.538 1.00 14.60 335 ASN A C 1
ATOM 1786 O O . ASN A 1 229 ? 11.648 22.293 33.936 1.00 18.95 335 ASN A O 1
ATOM 1791 N N . LEU A 1 230 ? 13.647 21.857 34.864 1.00 14.34 336 LEU A N 1
ATOM 1792 C CA . LEU A 1 230 ? 13.608 20.453 34.484 1.00 12.47 336 LEU A CA 1
ATOM 1793 C C . LEU A 1 230 ? 12.513 19.732 35.285 1.00 14.49 336 LEU A C 1
ATOM 1794 O O . LEU A 1 230 ? 11.726 18.970 34.724 1.00 14.25 336 LEU A O 1
ATOM 1799 N N . LEU A 1 231 ? 12.444 20.002 36.589 1.00 13.64 337 LEU A N 1
ATOM 1800 C CA . LEU A 1 231 ? 11.356 19.461 37.415 1.00 14.61 337 LEU A CA 1
ATOM 1801 C C . LEU A 1 231 ? 9.981 19.842 36.862 1.00 17.19 337 LEU A C 1
ATOM 1802 O O . LEU A 1 231 ? 9.075 19.010 36.789 1.00 18.76 337 LEU A O 1
ATOM 1807 N N . ASP A 1 232 ? 9.823 21.103 36.478 1.00 18.08 338 ASP A N 1
ATOM 1808 C CA . ASP A 1 232 ? 8.550 21.553 35.932 1.00 22.90 338 ASP A CA 1
ATOM 1809 C C . ASP A 1 232 ? 8.201 20.778 34.664 1.00 20.68 338 ASP A C 1
ATOM 1810 O O . ASP A 1 232 ? 7.067 20.337 34.481 1.00 20.29 338 ASP A O 1
ATOM 1815 N N . LYS A 1 233 ? 9.192 20.607 33.797 1.00 20.62 339 LYS A N 1
ATOM 1816 C CA . LYS A 1 233 ? 8.999 19.921 32.530 1.00 20.60 339 LYS A CA 1
ATOM 1817 C C . LYS A 1 233 ? 8.611 18.465 32.751 1.00 22.25 339 LYS A C 1
ATOM 1818 O O . LYS A 1 233 ? 7.776 17.919 32.027 1.00 21.65 339 LYS A O 1
ATOM 1824 N N . PHE A 1 234 ? 9.212 17.841 33.759 1.00 13.60 340 PHE A N 1
ATOM 1825 C CA . PHE A 1 234 ? 8.966 16.426 34.031 1.00 13.77 340 PHE A CA 1
ATOM 1826 C C . PHE A 1 234 ? 7.867 16.177 35.076 1.00 15.98 340 PHE A C 1
ATOM 1827 O O . PHE A 1 234 ? 7.544 15.030 35.390 1.00 18.13 340 PHE A O 1
ATOM 1835 N N . GLY A 1 235 ? 7.279 17.250 35.590 1.00 22.40 341 GLY A N 1
ATOM 1836 C CA . GLY A 1 235 ? 6.215 17.124 36.573 1.00 21.42 341 GLY A CA 1
ATOM 1837 C C . GLY A 1 235 ? 6.660 16.582 37.920 1.00 23.17 341 GLY A C 1
ATOM 1838 O O . GLY A 1 235 ? 5.976 15.748 38.513 1.00 24.80 341 GLY A O 1
ATOM 1839 N N . GLY A 1 236 ? 7.810 17.045 38.401 1.00 18.22 342 GLY A N 1
ATOM 1840 C CA . GLY A 1 236 ? 8.243 16.768 39.763 1.00 20.21 342 GLY A CA 1
ATOM 1841 C C . GLY A 1 236 ? 9.378 15.766 39.922 1.00 18.58 342 GLY A C 1
ATOM 1842 O O . GLY A 1 236 ? 9.735 15.386 41.038 1.00 17.56 342 GLY A O 1
ATOM 1843 N N . CYS A 1 237 ? 9.948 15.322 38.808 1.00 16.12 343 CYS A N 1
ATOM 1844 C CA . CYS A 1 237 ? 11.129 14.468 38.864 1.00 14.30 343 CYS A CA 1
ATOM 1845 C C . CYS A 1 237 ? 12.113 14.940 37.799 1.00 12.49 343 CYS A C 1
ATOM 1846 O O . CYS A 1 237 ? 11.839 15.906 37.093 1.00 15.85 343 CYS A O 1
ATOM 1849 N N . VAL A 1 238 ? 13.256 14.268 37.696 1.00 13.54 344 VAL A N 1
ATOM 1850 C CA . VAL A 1 238 ? 14.222 14.561 36.637 1.00 12.00 344 VAL A CA 1
ATOM 1851 C C . VAL A 1 238 ? 14.798 13.259 36.080 1.00 10.00 344 VAL A C 1
ATOM 1852 O O . VAL A 1 238 ? 14.796 12.238 36.775 1.00 12.93 344 VAL A O 1
ATOM 1856 N N . PRO A 1 239 ? 15.291 13.294 34.828 1.00 11.31 345 PRO A N 1
ATOM 1857 C CA . PRO A 1 239 ? 15.956 12.169 34.154 1.00 11.98 345 PRO A CA 1
ATOM 1858 C C . PRO A 1 239 ? 17.453 12.137 34.475 1.00 13.52 345 PRO A C 1
ATOM 1859 O O . PRO A 1 239 ? 17.911 12.948 35.292 1.00 12.38 345 PRO A O 1
ATOM 1863 N N . CYS A 1 240 ? 18.213 11.215 33.881 1.00 12.66 346 CYS A N 1
ATOM 1864 C CA . CYS A 1 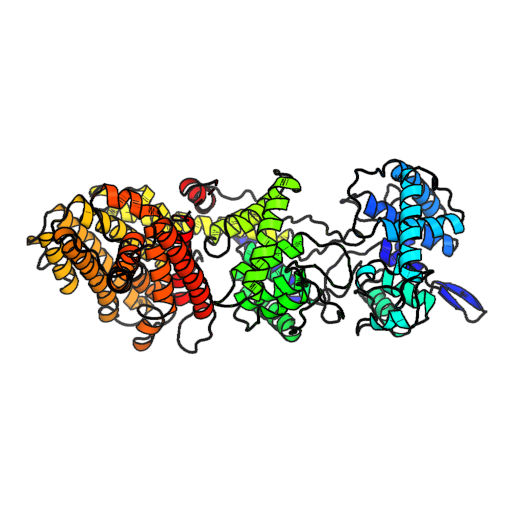240 ? 19.645 11.174 34.195 1.00 13.44 346 CYS A CA 1
ATOM 1865 C C . CYS A 1 240 ? 20.445 12.157 33.342 1.00 12.46 346 CYS A C 1
ATOM 1866 O O . CYS A 1 240 ? 21.601 12.435 33.651 1.00 13.58 346 CYS A O 1
ATOM 1870 N N . MET A 1 241 ? 19.838 12.654 32.264 1.00 14.87 347 MET A N 1
ATOM 1871 C CA . MET A 1 241 ? 20.479 13.647 31.397 1.00 14.87 347 MET A CA 1
ATOM 1872 C C . MET A 1 241 ? 19.421 14.449 30.643 1.00 12.41 347 MET A C 1
ATOM 1873 O O . MET A 1 241 ? 18.371 13.916 30.276 1.00 12.92 347 MET A O 1
ATOM 1878 N N . TYR A 1 242 ? 19.689 15.732 30.416 1.00 11.82 348 TYR A N 1
ATOM 1879 C CA . TYR A 1 242 ? 18.783 16.580 29.635 1.00 12.62 348 TYR A CA 1
ATOM 1880 C C . TYR A 1 242 ? 19.520 17.863 29.269 1.00 14.00 348 TYR A C 1
ATOM 1881 O O . TYR A 1 242 ? 20.423 18.283 29.999 1.00 14.69 348 TYR A O 1
ATOM 1890 N N . SER A 1 243 ? 19.169 18.477 28.142 1.00 12.61 349 SER A N 1
ATOM 1891 C CA . SER A 1 243 ? 18.250 17.910 27.155 1.00 13.57 349 SER A CA 1
ATOM 1892 C C . SER A 1 243 ? 18.979 16.899 26.251 1.00 14.09 349 SER A C 1
ATOM 1893 O O . SER A 1 243 ? 20.199 16.774 26.303 1.00 14.52 349 SER A O 1
ATOM 1896 N N . ILE A 1 244 ? 18.225 16.173 25.431 1.00 12.85 350 ILE A N 1
ATOM 1897 C CA . ILE A 1 244 ? 18.813 15.210 24.497 1.00 12.83 350 ILE A CA 1
ATOM 1898 C C . ILE A 1 244 ? 18.284 15.467 23.072 1.00 16.54 350 ILE A C 1
ATOM 1899 O O . ILE A 1 244 ? 18.083 14.540 22.278 1.00 13.02 350 ILE A O 1
ATOM 1904 N N . ASP A 1 245 ? 18.088 16.743 22.749 1.00 9.85 351 ASP A N 1
ATOM 1905 C CA . ASP A 1 245 ? 17.414 17.130 21.509 1.00 13.27 351 ASP A CA 1
ATOM 1906 C C . ASP A 1 245 ? 18.178 16.806 20.228 1.00 15.28 351 ASP A C 1
ATOM 1907 O O . ASP A 1 245 ? 17.567 16.643 19.171 1.00 15.60 351 ASP A O 1
ATOM 1912 N N . LEU A 1 246 ? 19.499 16.722 20.310 1.00 11.86 352 LEU A N 1
ATOM 1913 C CA . LEU A 1 246 ? 20.286 16.406 19.118 1.00 9.40 352 LEU A CA 1
ATOM 1914 C C . LEU A 1 246 ? 20.375 14.888 18.955 1.00 10.75 352 LEU A C 1
ATOM 1915 O O . LEU A 1 246 ? 20.122 14.351 17.870 1.00 11.59 352 LEU A O 1
ATOM 1920 N N . LEU A 1 247 ? 20.716 14.205 20.040 1.00 9.39 353 LEU A N 1
ATOM 1921 C CA . LEU A 1 247 ? 20.823 12.755 20.007 1.00 10.77 353 LEU A CA 1
ATOM 1922 C C . LEU A 1 247 ? 19.509 12.111 19.578 1.00 12.06 353 LEU A C 1
ATOM 1923 O O . LEU A 1 247 ? 19.510 11.222 18.730 1.00 11.28 353 LEU A O 1
ATOM 1928 N N . GLU A 1 248 ? 18.392 12.558 20.152 1.00 10.88 354 GLU A N 1
ATOM 1929 C CA . GLU A 1 248 ? 17.113 11.923 19.854 1.00 12.08 354 GLU A CA 1
ATOM 1930 C C . GLU A 1 248 ? 16.729 12.057 18.388 1.00 13.18 354 GLU A C 1
ATOM 1931 O O . GLU A 1 248 ? 16.282 11.085 17.762 1.00 13.40 354 GLU A O 1
ATOM 1937 N N . ARG A 1 249 ? 16.894 13.251 17.831 1.00 12.19 355 ARG A N 1
ATOM 1938 C CA . ARG A 1 249 ? 16.592 13.457 16.422 1.00 10.08 355 ARG A CA 1
ATOM 1939 C C . ARG A 1 249 ? 17.498 12.609 15.535 1.00 12.24 355 ARG A C 1
ATOM 1940 O O . ARG A 1 249 ? 17.031 11.928 14.622 1.00 12.06 355 ARG A O 1
ATOM 1948 N N . LEU A 1 250 ? 18.794 12.639 15.807 1.00 11.33 356 LEU A N 1
ATOM 1949 C CA . LEU A 1 250 ? 19.750 11.902 14.973 1.00 9.41 356 LEU A CA 1
ATOM 1950 C C . LEU A 1 250 ? 19.511 10.400 15.023 1.00 10.69 356 LEU A C 1
ATOM 1951 O O . LEU A 1 250 ? 19.522 9.732 13.986 1.00 11.36 356 LEU A O 1
ATOM 1956 N N . SER A 1 251 ? 19.299 9.875 16.229 1.00 11.32 357 SER A N 1
ATOM 1957 C CA . SER A 1 251 ? 19.125 8.434 16.396 1.00 13.68 357 SER A CA 1
ATOM 1958 C C . SER A 1 251 ? 17.773 7.959 15.850 1.00 11.02 357 SER A C 1
ATOM 1959 O O . SER A 1 251 ? 17.675 6.860 15.303 1.00 14.76 357 SER A O 1
ATOM 1963 N N . LEU A 1 252 ? 16.734 8.773 16.010 1.00 10.41 358 LEU A N 1
ATOM 1964 C CA . LEU A 1 252 ? 15.434 8.421 15.448 1.00 16.20 358 LEU A CA 1
ATOM 1965 C C . LEU A 1 252 ? 15.547 8.318 13.926 1.00 15.79 358 LEU A C 1
ATOM 1966 O O . LEU A 1 252 ? 15.082 7.346 13.319 1.00 10.47 358 LEU A O 1
ATOM 1971 N N . VAL A 1 253 ? 16.168 9.317 13.306 1.00 11.23 359 VAL A N 1
ATOM 1972 C CA . VAL A 1 253 ? 16.385 9.275 11.857 1.00 16.09 359 VAL A CA 1
ATOM 1973 C C . VAL A 1 253 ? 17.228 8.058 11.459 1.00 17.32 359 VAL A C 1
ATOM 1974 O O . VAL A 1 253 ? 16.860 7.294 10.551 1.00 12.94 359 VAL A O 1
ATOM 1978 N N . ASP A 1 254 ? 18.356 7.875 12.145 1.00 9.23 360 ASP A N 1
ATOM 1979 C CA . ASP A 1 254 ? 19.283 6.794 11.804 1.00 12.02 360 ASP A CA 1
ATOM 1980 C C .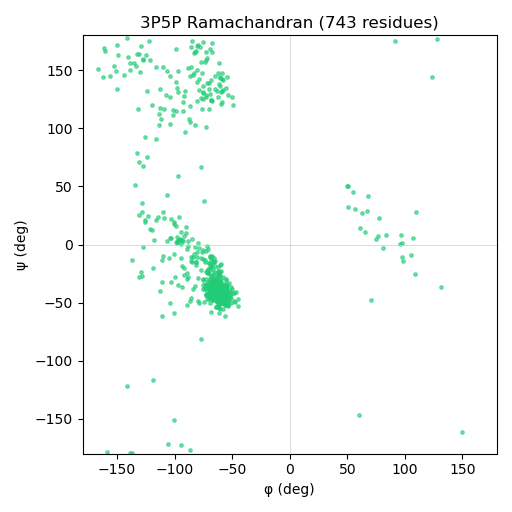 ASP A 1 254 ? 18.590 5.447 11.929 1.00 12.44 360 ASP A C 1
ATOM 1981 O O . ASP A 1 254 ? 18.699 4.604 11.038 1.00 13.51 360 ASP A O 1
ATOM 1986 N N . ASN A 1 255 ? 17.872 5.246 13.030 1.00 13.22 361 ASN A N 1
ATOM 1987 C CA . ASN A 1 255 ? 17.204 3.965 13.264 1.00 13.25 361 ASN A CA 1
ATOM 1988 C C . ASN A 1 255 ? 16.142 3.666 12.206 1.00 13.33 361 ASN A C 1
ATOM 1989 O O . ASN A 1 255 ? 16.040 2.538 11.721 1.00 11.80 361 ASN A O 1
ATOM 1994 N N . ILE A 1 256 ? 15.337 4.673 11.886 1.00 13.06 362 ILE A N 1
ATOM 1995 C CA . ILE A 1 256 ? 14.306 4.532 10.858 1.00 14.28 362 ILE A CA 1
ATOM 1996 C C . ILE A 1 256 ? 14.927 4.199 9.499 1.00 17.22 362 ILE A C 1
ATOM 1997 O O . ILE A 1 256 ? 14.479 3.283 8.805 1.00 12.97 362 ILE A O 1
ATOM 2002 N N . GLU A 1 257 ? 15.978 4.914 9.123 1.00 16.23 363 GLU A N 1
ATOM 2003 C CA . GLU A 1 257 ? 16.645 4.611 7.859 1.00 14.83 363 GLU A CA 1
ATOM 2004 C C . GLU A 1 257 ? 17.230 3.196 7.869 1.00 11.59 363 GLU A C 1
ATOM 2005 O O . GLU A 1 257 ? 17.101 2.454 6.892 1.00 13.14 363 GLU A O 1
ATOM 2011 N N . HIS A 1 258 ? 17.886 2.839 8.972 1.00 13.03 364 HIS A N 1
ATOM 2012 C CA . HIS A 1 258 ? 18.538 1.538 9.116 1.00 14.08 364 HIS A CA 1
ATOM 2013 C C . HIS A 1 258 ? 17.507 0.403 9.037 1.00 14.82 364 HIS A C 1
ATOM 2014 O O . HIS A 1 258 ? 17.770 -0.648 8.451 1.00 11.13 364 HIS A O 1
ATOM 2021 N N . LEU A 1 259 ? 16.337 0.620 9.636 1.00 14.07 365 LEU A N 1
ATOM 2022 C CA . LEU A 1 259 ? 15.268 -0.384 9.620 1.00 13.33 365 LEU A CA 1
ATOM 2023 C C . LEU A 1 259 ? 14.652 -0.602 8.241 1.00 16.51 365 LEU A C 1
ATOM 2024 O O . LEU A 1 259 ? 13.897 -1.557 8.052 1.00 15.13 365 LEU A O 1
ATOM 2029 N N . GLY A 1 260 ? 14.950 0.291 7.299 1.00 12.60 366 GLY A N 1
ATOM 2030 C CA . GLY A 1 260 ? 14.497 0.134 5.923 1.00 12.79 366 GLY A CA 1
ATOM 2031 C C . GLY A 1 260 ? 13.229 0.905 5.592 1.00 13.48 366 GLY A C 1
ATOM 2032 O O . GLY A 1 260 ? 12.676 0.754 4.504 1.00 17.93 366 GLY A O 1
ATOM 2033 N N . ILE A 1 261 ? 12.773 1.752 6.513 1.00 13.34 367 ILE A N 1
ATOM 2034 C CA . ILE A 1 261 ? 11.490 2.433 6.330 1.00 14.59 367 ILE A CA 1
ATOM 2035 C C . ILE A 1 261 ? 11.602 3.951 6.203 1.00 14.36 367 ILE A C 1
ATOM 2036 O O . ILE A 1 261 ? 10.629 4.670 6.420 1.00 16.29 367 ILE A O 1
ATOM 2041 N N . GLY A 1 262 ? 12.785 4.437 5.846 1.00 15.15 368 GLY A N 1
ATOM 2042 C CA . GLY A 1 262 ? 13.011 5.863 5.733 1.00 17.69 368 GLY A CA 1
ATOM 2043 C C . GLY A 1 262 ? 12.223 6.555 4.634 1.00 17.31 368 GLY A C 1
ATOM 2044 O O . GLY A 1 262 ? 11.978 7.758 4.707 1.00 15.94 368 GLY A O 1
ATOM 2045 N N . ARG A 1 263 ? 11.810 5.817 3.609 1.00 12.44 369 ARG A N 1
ATOM 2046 C CA . ARG A 1 263 ? 11.159 6.476 2.481 1.00 13.51 369 ARG A CA 1
ATOM 2047 C C . ARG A 1 263 ? 9.790 7.044 2.850 1.00 14.41 369 ARG A C 1
ATOM 2048 O O . ARG A 1 263 ? 9.260 7.898 2.135 1.00 17.62 369 ARG A O 1
ATOM 2056 N N . HIS A 1 264 ? 9.230 6.569 3.959 1.00 13.25 370 HIS A N 1
ATOM 2057 C CA . HIS A 1 264 ? 7.928 7.029 4.427 1.00 15.24 370 HIS A CA 1
ATOM 2058 C C . HIS A 1 264 ? 7.998 8.342 5.181 1.00 20.28 370 HIS A C 1
ATOM 2059 O O . HIS A 1 264 ? 6.967 8.945 5.470 1.00 17.56 370 HIS A O 1
ATOM 2066 N N . PHE A 1 265 ? 9.204 8.781 5.518 1.00 18.77 371 PHE A N 1
ATOM 2067 C CA . PHE A 1 265 ? 9.343 9.911 6.432 1.00 14.35 371 PHE A CA 1
ATOM 2068 C C . PHE A 1 265 ? 10.258 11.019 5.911 1.00 14.54 371 PHE A C 1
ATOM 2069 O O . PHE A 1 265 ? 10.867 11.733 6.700 1.00 16.90 371 PHE A O 1
ATOM 2077 N N . LYS A 1 266 ? 10.360 11.170 4.590 1.00 17.18 372 LYS A N 1
ATOM 2078 C CA . LYS A 1 266 ? 11.309 12.123 4.015 1.00 20.88 372 LYS A CA 1
ATOM 2079 C C . LYS A 1 266 ? 11.182 13.540 4.581 1.00 19.64 372 LYS A C 1
ATOM 2080 O O . LYS A 1 266 ? 12.179 14.157 4.978 1.00 16.91 372 LYS A O 1
ATOM 2086 N N . GLN A 1 267 ? 9.962 14.060 4.626 1.00 21.74 373 GLN A N 1
ATOM 2087 C CA . GLN A 1 267 ? 9.761 15.421 5.118 1.00 21.74 373 GLN A CA 1
ATOM 2088 C C . GLN A 1 267 ? 10.083 15.542 6.616 1.00 16.60 373 GLN A C 1
ATOM 2089 O O . GLN A 1 267 ? 10.721 16.508 7.044 1.00 17.77 373 GLN A O 1
ATOM 2099 N N . GLU A 1 268 ? 9.643 14.563 7.401 1.00 17.55 374 GLU A N 1
ATOM 2100 C CA . GLU A 1 268 ? 9.891 14.561 8.841 1.00 16.66 374 GLU A CA 1
ATOM 2101 C C . GLU A 1 268 ? 11.395 14.509 9.126 1.00 18.29 374 GLU A C 1
ATOM 2102 O O . GLU A 1 268 ? 11.909 15.221 9.988 1.00 13.77 374 GLU A O 1
ATOM 2108 N N . ILE A 1 269 ? 12.090 13.650 8.388 1.00 18.02 375 ILE A N 1
ATOM 2109 C CA . ILE A 1 269 ? 13.533 13.516 8.518 1.00 13.02 375 ILE A CA 1
ATOM 2110 C C . ILE A 1 269 ? 14.240 14.820 8.175 1.00 12.70 375 ILE A C 1
ATOM 2111 O O . ILE A 1 269 ? 15.153 15.239 8.891 1.00 15.31 375 ILE A O 1
ATOM 2116 N N . LYS A 1 270 ? 13.821 15.477 7.092 1.00 13.77 376 LYS A N 1
ATOM 2117 C CA . LYS A 1 270 ? 14.453 16.739 6.714 1.00 13.76 376 LYS A CA 1
ATOM 2118 C C . LYS A 1 270 ? 14.280 17.769 7.828 1.00 14.69 376 LYS A C 1
ATOM 2119 O O . LYS A 1 270 ? 15.194 18.541 8.127 1.00 14.01 376 LYS A O 1
ATOM 2125 N N . GLY A 1 271 ? 13.099 17.781 8.436 1.00 16.00 377 GLY A N 1
ATOM 2126 C CA . GLY A 1 271 ? 12.832 18.688 9.539 1.00 22.53 377 GLY A CA 1
ATOM 2127 C C . GLY A 1 271 ? 13.742 18.445 10.734 1.00 19.14 377 GLY A C 1
ATOM 2128 O O . GLY A 1 271 ? 14.310 19.384 11.291 1.00 16.29 377 GLY A O 1
ATOM 2129 N N . ALA A 1 272 ? 13.870 17.181 11.133 1.00 12.83 378 ALA A N 1
ATOM 2130 C CA . ALA A 1 272 ? 14.707 16.807 12.261 1.00 15.14 378 ALA A CA 1
ATOM 2131 C C . ALA A 1 272 ? 16.168 17.147 11.996 1.00 13.96 378 ALA A C 1
ATOM 2132 O O . ALA A 1 272 ? 16.867 17.654 12.876 1.00 11.89 378 ALA A O 1
ATOM 2134 N N . LEU A 1 273 ? 16.637 16.851 10.788 1.00 13.66 379 LEU A N 1
ATOM 2135 C CA . LEU A 1 273 ? 18.031 17.103 10.451 1.00 11.36 379 LEU A CA 1
ATOM 2136 C C . LEU A 1 273 ? 18.348 18.586 10.276 1.00 12.66 379 LEU A C 1
ATOM 2137 O O . LEU A 1 273 ? 19.440 19.022 10.616 1.00 14.05 379 LEU A O 1
ATOM 2142 N N . ASP A 1 274 ? 17.403 19.356 9.741 1.00 14.79 380 ASP A N 1
ATOM 2143 C CA . ASP A 1 274 ? 17.588 20.807 9.646 1.00 15.41 380 ASP A CA 1
ATOM 2144 C C . ASP A 1 274 ? 17.795 21.397 11.036 1.00 14.47 380 ASP A C 1
ATOM 2145 O O . ASP A 1 274 ? 18.632 22.279 11.232 1.00 16.10 380 ASP A O 1
ATOM 2150 N N . TYR A 1 275 ? 17.024 20.906 11.998 1.00 13.75 381 TYR A N 1
ATOM 2151 C CA . TYR A 1 275 ? 17.170 21.346 13.382 1.00 16.11 381 TYR A CA 1
ATOM 2152 C C . TYR A 1 275 ? 18.577 21.032 13.903 1.00 15.00 381 TYR A C 1
ATOM 2153 O O . TYR A 1 275 ? 19.257 21.903 14.452 1.00 14.57 381 TYR A O 1
ATOM 2162 N N . VAL A 1 276 ? 19.023 19.793 13.721 1.00 11.11 382 VAL A N 1
ATOM 2163 C CA . VAL A 1 276 ? 20.349 19.400 14.204 1.00 13.24 382 VAL A CA 1
ATOM 2164 C C . VAL A 1 276 ? 21.436 20.223 13.524 1.00 14.49 382 VAL A C 1
ATOM 2165 O O . VAL A 1 276 ? 22.375 20.691 14.174 1.00 13.79 382 VAL A O 1
ATOM 2169 N N . TYR A 1 277 ? 21.285 20.435 12.217 1.00 12.51 383 TYR A N 1
ATOM 2170 C CA . TYR A 1 277 ? 22.310 21.123 11.443 1.00 12.60 383 TYR A CA 1
ATOM 2171 C C . TYR A 1 277 ? 22.541 22.534 11.978 1.00 13.06 383 TYR A C 1
ATOM 2172 O O . TYR A 1 277 ? 23.661 23.034 11.938 1.00 14.15 383 TYR A O 1
ATOM 2181 N N . ARG A 1 278 ? 21.485 23.163 12.491 1.00 17.51 384 ARG A N 1
ATOM 2182 C CA . ARG A 1 278 ? 21.599 24.510 13.060 1.00 21.42 384 ARG A CA 1
ATOM 2183 C C . ARG A 1 278 ? 22.530 24.530 14.264 1.00 26.29 384 ARG A C 1
ATOM 2184 O O . ARG A 1 278 ? 23.135 25.559 14.584 1.00 19.18 384 ARG A O 1
ATOM 2192 N N . HIS A 1 279 ? 22.625 23.386 14.933 1.00 14.82 385 HIS A N 1
ATOM 2193 C CA . HIS A 1 279 ? 23.431 23.249 16.135 1.00 16.55 385 HIS A CA 1
ATOM 2194 C C . HIS A 1 279 ? 24.754 22.530 15.906 1.00 14.98 385 HIS A C 1
ATOM 2195 O O . HIS A 1 279 ? 25.484 22.243 16.854 1.00 15.80 385 HIS A O 1
ATOM 2202 N N . TRP A 1 280 ? 25.055 22.236 14.646 1.00 15.17 386 TRP A N 1
ATOM 2203 C CA . TRP A 1 280 ? 26.279 21.531 14.293 1.00 15.21 386 TRP A CA 1
ATOM 2204 C C . TRP A 1 280 ? 27.480 22.450 14.482 1.00 21.34 386 TRP A C 1
ATOM 2205 O O . TRP A 1 280 ? 27.424 23.630 14.136 1.00 22.74 386 TRP A O 1
ATOM 2216 N N . SER A 1 281 ? 28.563 21.910 15.026 1.00 18.80 387 SER A N 1
ATOM 2217 C CA . SER A 1 281 ? 29.750 22.717 15.320 1.00 25.12 387 SER A CA 1
ATOM 2218 C C . SER A 1 281 ? 31.055 22.001 14.979 1.00 18.29 387 SER A C 1
ATOM 2219 O O . SER A 1 281 ? 31.134 20.776 15.037 1.00 17.23 387 SER A O 1
ATOM 2223 N N . GLU A 1 282 ? 32.075 22.773 14.615 1.00 14.80 388 GLU A N 1
ATOM 2224 C CA . GLU A 1 282 ? 33.386 22.212 14.315 1.00 14.90 388 GLU A CA 1
ATOM 2225 C C . GLU A 1 282 ? 33.978 21.487 15.531 1.00 8.04 388 GLU A C 1
ATOM 2226 O O . GLU A 1 282 ? 34.897 20.680 15.394 1.00 13.23 388 GLU A O 1
ATOM 2232 N N . ARG A 1 283 ? 33.449 21.750 16.722 1.00 11.28 389 ARG A N 1
ATOM 2233 C CA . ARG A 1 283 ? 33.980 21.086 17.912 1.00 16.99 389 ARG A CA 1
ATOM 2234 C C . ARG A 1 283 ? 33.209 19.810 18.261 1.00 14.54 389 ARG A C 1
ATOM 2235 O O . ARG A 1 283 ? 33.485 19.166 19.274 1.00 15.15 389 ARG A O 1
ATOM 2243 N N . GLY A 1 284 ? 32.249 19.453 17.421 1.00 15.16 390 GLY A N 1
ATOM 2244 C CA . GLY A 1 284 ? 31.424 18.292 17.688 1.00 15.27 390 GLY A CA 1
ATOM 2245 C C . GLY A 1 284 ? 30.188 18.684 18.469 1.00 16.87 390 GLY A C 1
ATOM 2246 O O . GLY A 1 284 ? 30.032 19.842 18.870 1.00 13.78 390 GLY A O 1
ATOM 2247 N N . ILE A 1 285 ? 29.296 17.726 18.687 1.00 11.33 391 ILE A N 1
ATOM 2248 C CA . ILE A 1 285 ? 28.083 18.004 19.451 1.00 12.32 391 ILE A CA 1
ATOM 2249 C C . ILE A 1 285 ? 27.896 17.014 20.596 1.00 11.61 391 ILE A C 1
ATOM 2250 O O . ILE A 1 285 ? 28.464 15.924 20.577 1.00 11.70 391 ILE A O 1
ATOM 2255 N N . GLY A 1 286 ? 27.100 17.412 21.587 1.00 10.19 392 GLY A N 1
ATOM 2256 C CA . GLY A 1 286 ? 26.699 16.534 22.680 1.00 12.79 392 GLY A CA 1
ATOM 2257 C C . GLY A 1 286 ? 25.251 16.105 22.494 1.00 10.45 392 GLY A C 1
ATOM 2258 O O . GLY A 1 286 ? 24.654 16.381 21.459 1.00 14.21 392 GLY A O 1
ATOM 2259 N N . TRP A 1 287 ? 24.672 15.442 23.492 1.00 14.64 393 TRP A N 1
ATOM 2260 C CA . TRP A 1 287 ? 23.306 14.933 23.356 1.00 14.96 393 TRP A CA 1
ATOM 2261 C C . TRP A 1 287 ? 22.310 16.059 23.087 1.00 11.37 393 TRP A C 1
ATOM 2262 O O . TRP A 1 287 ? 21.301 15.860 22.413 1.00 10.42 393 TRP A O 1
ATOM 2273 N N . GLY A 1 288 ? 22.589 17.233 23.648 1.00 14.63 394 GLY A N 1
ATOM 2274 C CA . GLY A 1 288 ? 21.660 18.345 23.565 1.00 14.77 394 GLY A CA 1
ATOM 2275 C C . GLY A 1 288 ? 22.322 19.640 23.127 1.00 14.06 394 GLY A C 1
ATOM 2276 O O . GLY A 1 288 ? 23.553 19.776 23.153 1.00 13.99 394 GLY A O 1
ATOM 2277 N N . ARG A 1 289 ? 21.498 20.595 22.719 1.00 13.34 395 ARG A N 1
ATOM 2278 C CA . ARG A 1 289 ? 22.007 21.830 22.137 1.00 15.24 395 ARG A CA 1
ATOM 2279 C C . ARG A 1 289 ? 22.860 22.644 23.111 1.00 17.79 395 ARG A C 1
ATOM 2280 O O . ARG A 1 289 ? 23.688 23.441 22.689 1.00 16.54 395 ARG A O 1
ATOM 2288 N N . ASP A 1 290 ? 22.664 22.442 24.409 1.00 16.55 396 ASP A N 1
ATOM 2289 C CA . ASP A 1 290 ? 23.352 23.272 25.400 1.00 18.32 396 ASP A CA 1
ATOM 2290 C C . ASP A 1 290 ? 24.609 22.651 26.023 1.00 19.56 396 ASP A C 1
ATOM 2291 O O . ASP A 1 290 ? 25.242 23.256 26.882 1.00 20.97 396 ASP A O 1
ATOM 2296 N N . SER A 1 291 ? 24.987 21.456 25.577 1.00 18.54 397 SER A N 1
ATOM 2297 C CA . SER A 1 291 ? 26.163 20.802 26.138 1.00 16.38 397 SER A CA 1
ATOM 2298 C C . SER A 1 291 ? 27.463 21.613 25.963 1.00 14.29 397 SER A C 1
ATOM 2299 O O . SER A 1 291 ? 27.781 22.079 24.865 1.00 14.74 397 SER A O 1
ATOM 2303 N N . LEU A 1 292 ? 28.216 21.769 27.045 1.00 14.94 398 LEU A N 1
ATOM 2304 C CA . LEU A 1 292 ? 29.541 22.369 26.967 1.00 14.58 398 LEU A CA 1
ATOM 2305 C C . LEU A 1 292 ? 30.520 21.375 26.371 1.00 16.10 398 LEU A C 1
ATOM 2306 O O . LEU A 1 292 ? 31.389 21.749 25.582 1.00 14.59 398 LEU A O 1
ATOM 2311 N N . VAL A 1 293 ? 30.356 20.107 26.748 1.00 12.05 399 VAL A N 1
ATOM 2312 C CA . VAL A 1 293 ? 31.265 19.033 26.375 1.00 14.01 399 VAL A CA 1
ATOM 2313 C C . VAL A 1 293 ? 30.574 18.111 25.372 1.00 13.45 399 VAL A C 1
ATOM 2314 O O . VAL A 1 293 ? 29.558 17.510 25.687 1.00 15.92 399 VAL A O 1
ATOM 2318 N N . PRO A 1 294 ? 31.100 18.020 24.144 1.00 12.70 400 PRO A N 1
ATOM 2319 C CA . PRO A 1 294 ? 30.446 17.151 23.158 1.00 11.07 400 PRO A CA 1
ATOM 2320 C C . PRO A 1 294 ? 30.815 15.689 23.390 1.00 13.31 400 PRO A C 1
ATOM 2321 O O . PRO A 1 294 ? 31.682 15.399 24.212 1.00 12.23 400 PRO A O 1
ATOM 2325 N N . ASP A 1 295 ? 30.163 14.772 22.681 1.00 11.60 401 ASP A N 1
ATOM 2326 C CA . ASP A 1 295 ? 30.509 13.364 22.833 1.00 10.60 401 ASP A CA 1
ATOM 2327 C C . ASP A 1 295 ? 30.655 12.677 21.484 1.00 12.12 401 ASP A C 1
ATOM 2328 O O . ASP A 1 295 ? 30.052 13.080 20.488 1.00 9.81 401 ASP A O 1
ATOM 2333 N N . LEU A 1 296 ? 31.465 11.630 21.472 1.00 11.43 402 LEU A N 1
ATOM 2334 C CA . LEU A 1 296 ? 31.812 10.947 20.234 1.00 10.48 402 LEU A CA 1
ATOM 2335 C C . LEU A 1 296 ? 30.595 10.310 19.578 1.00 14.65 402 LEU A C 1
ATOM 2336 O O . LEU A 1 296 ? 30.445 10.354 18.354 1.00 11.84 402 LEU A O 1
ATOM 2341 N N . ASN A 1 297 ? 29.729 9.714 20.385 1.00 10.45 403 ASN A N 1
ATOM 2342 C CA . ASN A 1 297 ? 28.581 9.012 19.822 1.00 12.18 403 ASN A CA 1
ATOM 2343 C C . ASN A 1 297 ? 27.674 9.949 19.029 1.00 11.70 403 ASN A C 1
ATOM 2344 O O . ASN A 1 297 ? 27.375 9.707 17.855 1.00 10.26 403 ASN A O 1
ATOM 2349 N N . THR A 1 298 ? 27.236 11.031 19.670 1.00 10.22 404 THR A N 1
ATOM 2350 C CA . THR A 1 298 ? 26.326 11.946 19.008 1.00 9.74 404 THR A CA 1
ATOM 2351 C C . THR A 1 298 ? 27.032 12.604 17.817 1.00 8.68 404 THR A C 1
ATOM 2352 O O . THR A 1 298 ? 26.425 12.822 16.779 1.00 10.21 404 THR A O 1
ATOM 2356 N N . THR A 1 299 ? 28.314 12.918 17.970 1.00 9.52 405 THR A N 1
ATOM 2357 C CA . THR A 1 299 ? 29.043 13.568 16.884 1.00 11.24 405 THR A CA 1
ATOM 2358 C C . THR A 1 299 ? 29.186 12.627 15.679 1.00 11.31 405 THR A C 1
ATOM 2359 O O . THR A 1 299 ? 28.946 13.028 14.538 1.00 10.56 405 THR A O 1
ATOM 2363 N N . ALA A 1 300 ? 29.562 11.375 15.933 1.00 10.68 406 ALA A N 1
ATOM 2364 C CA . ALA A 1 300 ? 29.707 10.403 14.846 1.00 11.08 406 ALA A CA 1
ATOM 2365 C C . ALA A 1 300 ? 28.366 10.132 14.159 1.00 12.26 406 ALA A C 1
ATOM 2366 O O . ALA A 1 300 ? 28.280 10.047 12.931 1.00 11.18 406 ALA A O 1
ATOM 2368 N N . LEU A 1 301 ? 27.318 9.985 14.957 1.00 10.71 407 LEU A N 1
ATOM 2369 C CA . LEU A 1 301 ? 25.974 9.793 14.419 1.00 11.21 407 LEU A CA 1
ATOM 2370 C C . LEU A 1 301 ? 25.595 10.999 13.580 1.00 12.53 407 LEU A C 1
ATOM 2371 O O . LEU A 1 301 ? 24.963 10.860 12.539 1.00 10.91 407 LEU A O 1
ATOM 2379 N N . GLY A 1 302 ? 26.000 12.180 14.037 1.00 12.01 408 GLY A N 1
ATOM 2380 C CA . GLY A 1 302 ? 25.707 13.417 13.327 1.00 10.40 408 GLY A CA 1
ATOM 2381 C C . GLY A 1 302 ? 26.419 13.483 11.988 1.00 8.92 408 GLY A C 1
ATOM 2382 O O . GLY A 1 302 ? 25.815 13.812 10.968 1.00 10.77 408 GLY A O 1
ATOM 2383 N N . LEU A 1 303 ? 27.708 13.166 12.000 1.00 10.02 409 LEU A N 1
ATOM 2384 C CA . LEU A 1 303 ? 28.517 13.186 10.797 1.00 11.23 409 LEU A CA 1
ATOM 2385 C C . LEU A 1 303 ? 27.932 12.240 9.760 1.00 10.59 409 LEU A C 1
ATOM 2386 O O . LEU A 1 303 ? 27.702 12.625 8.610 1.00 11.47 409 LEU A O 1
ATOM 2391 N N . ARG A 1 304 ? 27.656 11.005 10.176 1.00 9.53 410 ARG A N 1
ATOM 2392 C CA . ARG A 1 304 ? 27.135 10.010 9.247 1.00 10.76 410 ARG A CA 1
ATOM 2393 C C . ARG A 1 304 ? 25.779 10.415 8.691 1.00 8.16 410 ARG A C 1
ATOM 2394 O O . ARG A 1 304 ? 25.559 10.389 7.483 1.00 9.44 410 ARG A O 1
ATOM 2402 N N . THR A 1 305 ? 24.870 10.798 9.579 1.00 11.03 411 THR A N 1
ATOM 2403 C CA . THR A 1 305 ? 23.482 11.001 9.200 1.00 12.18 411 THR A CA 1
ATOM 2404 C C . THR A 1 305 ? 23.307 12.272 8.361 1.00 11.14 411 THR A C 1
ATOM 2405 O O . THR A 1 305 ? 22.597 12.283 7.354 1.00 12.87 411 THR A O 1
ATOM 2409 N N . LEU A 1 306 ? 23.964 13.344 8.771 1.00 9.96 412 LEU A N 1
ATOM 2410 C CA . LEU A 1 306 ? 23.921 14.578 8.003 1.00 9.52 412 LEU A CA 1
ATOM 2411 C C . LEU A 1 306 ? 24.565 14.379 6.632 1.00 13.00 412 LEU A C 1
ATOM 2412 O O . LEU A 1 306 ? 24.022 14.806 5.600 1.00 13.10 412 LEU A O 1
ATOM 2417 N N . ARG A 1 307 ? 25.710 13.712 6.600 1.00 10.13 413 ARG A N 1
ATOM 2418 C CA . ARG A 1 307 ? 26.335 13.468 5.299 1.00 9.01 413 ARG A CA 1
ATOM 2419 C C . ARG A 1 307 ? 25.443 12.624 4.386 1.00 9.43 413 ARG A C 1
ATOM 2420 O O . ARG A 1 307 ? 25.301 12.925 3.205 1.00 12.33 413 ARG A O 1
ATOM 2428 N N . MET A 1 308 ? 24.845 11.577 4.945 1.00 11.54 414 MET A N 1
ATOM 2429 C CA . MET A 1 308 ? 23.990 10.655 4.191 1.00 10.68 414 MET A CA 1
ATOM 2430 C C . MET A 1 308 ? 22.809 11.406 3.597 1.00 13.93 414 MET A C 1
ATOM 2431 O O . MET A 1 308 ? 22.260 11.015 2.568 1.00 13.73 414 MET A O 1
ATOM 2436 N N . HIS A 1 309 ? 22.411 12.495 4.244 1.00 12.96 415 HIS A N 1
ATOM 2437 C CA . HIS A 1 309 ? 21.267 13.255 3.762 1.00 13.47 415 HIS A CA 1
ATOM 2438 C C . HIS A 1 309 ? 21.620 14.549 3.015 1.00 18.64 415 HIS A C 1
ATOM 2439 O O . HIS A 1 309 ? 20.796 15.450 2.894 1.00 17.90 415 HIS A O 1
ATOM 2446 N N . GLY A 1 310 ? 22.840 14.615 2.493 1.00 15.52 416 GLY A N 1
ATOM 2447 C CA . GLY A 1 310 ? 23.254 15.691 1.610 1.00 15.65 416 GLY A CA 1
ATOM 2448 C C . GLY A 1 310 ? 23.735 16.971 2.270 1.00 22.38 416 GLY A C 1
ATOM 2449 O O . GLY A 1 310 ? 23.963 17.966 1.586 1.00 18.50 416 GLY A O 1
ATOM 2450 N N . TYR A 1 311 ? 23.894 16.962 3.590 1.00 15.24 417 TYR A N 1
ATOM 2451 C CA . TYR A 1 311 ? 24.389 18.144 4.288 1.00 15.26 417 TYR A CA 1
ATOM 2452 C C . TYR A 1 311 ? 25.896 18.198 4.158 1.00 13.99 417 TYR A C 1
ATOM 2453 O O . TYR A 1 311 ? 26.561 17.165 4.055 1.00 18.00 417 TYR A O 1
ATOM 2462 N N . ASN A 1 312 ? 26.438 19.405 4.158 1.00 14.97 418 ASN A N 1
ATOM 2463 C CA . ASN A 1 312 ? 27.876 19.573 4.094 1.00 19.30 418 ASN A CA 1
ATOM 2464 C C . ASN A 1 312 ? 28.482 19.518 5.486 1.00 19.92 418 ASN A C 1
ATOM 2465 O O . ASN A 1 312 ? 28.369 20.467 6.268 1.00 19.28 418 ASN A O 1
ATOM 2470 N N . VAL A 1 313 ? 29.124 18.405 5.802 1.00 15.06 419 VAL A N 1
ATOM 2471 C CA . VAL A 1 313 ? 29.780 18.286 7.094 1.00 16.74 419 VAL A CA 1
ATOM 2472 C C . VAL A 1 313 ? 31.209 17.800 6.912 1.00 15.12 419 VAL A C 1
ATOM 2473 O O . VAL A 1 313 ? 31.511 17.050 5.988 1.00 18.86 419 VAL A O 1
ATOM 2477 N N . SER A 1 314 ? 32.091 18.236 7.802 1.00 14.07 420 SER A N 1
ATOM 2478 C CA . SER A 1 314 ? 33.492 17.868 7.714 1.00 13.68 420 SER A CA 1
ATOM 2479 C C . SER A 1 314 ? 33.834 16.720 8.655 1.00 13.79 420 SER A C 1
ATOM 2480 O O . SER A 1 314 ? 33.390 16.690 9.795 1.00 13.54 420 SER A O 1
ATOM 2483 N N . SER A 1 315 ? 34.659 15.800 8.174 1.00 12.45 421 SER A N 1
ATOM 2484 C CA . SER A 1 315 ? 35.096 14.668 8.981 1.00 13.11 421 SER A CA 1
ATOM 2485 C C . SER A 1 315 ? 36.047 15.130 10.072 1.00 15.83 421 SER A C 1
ATOM 2486 O O . SER A 1 315 ? 36.302 14.408 11.024 1.00 15.55 421 SER A O 1
ATOM 2489 N N . ASP A 1 316 ? 36.572 16.343 9.937 1.00 17.89 422 ASP A N 1
ATOM 2490 C CA . ASP A 1 316 ? 37.439 16.897 10.979 1.00 18.51 422 ASP A CA 1
ATOM 2491 C C . ASP A 1 316 ? 36.763 17.024 12.348 1.00 16.52 422 ASP A C 1
ATOM 2492 O O . ASP A 1 316 ? 37.444 17.179 13.361 1.00 14.33 422 ASP A O 1
ATOM 2497 N N . VAL A 1 317 ? 35.438 16.958 12.397 1.00 14.32 423 VAL A N 1
ATOM 2498 C CA . VAL A 1 317 ? 34.772 16.981 13.703 1.00 11.44 423 VAL A CA 1
ATOM 2499 C C . VAL A 1 317 ? 35.234 15.792 14.552 1.00 12.86 423 VAL A C 1
ATOM 2500 O O . VAL A 1 317 ? 35.144 15.826 15.774 1.00 13.35 423 VAL A O 1
ATOM 2506 N N . LEU A 1 318 ? 35.721 14.733 13.907 1.00 10.82 424 LEU A N 1
ATOM 2507 C CA . LEU A 1 318 ? 36.162 13.548 14.640 1.00 10.40 424 LEU A CA 1
ATOM 2508 C C . LEU A 1 318 ? 37.483 13.770 15.379 1.00 15.05 424 LEU A C 1
ATOM 2509 O O . LEU A 1 318 ? 37.776 13.089 16.355 1.00 13.87 424 LEU A O 1
ATOM 2514 N N . ASN A 1 319 ? 38.275 14.732 14.922 1.00 15.04 425 ASN A N 1
ATOM 2515 C CA . ASN A 1 319 ? 39.551 15.016 15.569 1.00 14.47 425 ASN A CA 1
ATOM 2516 C C . ASN A 1 319 ? 39.372 15.481 17.006 1.00 15.80 425 ASN A C 1
ATOM 2517 O O . ASN A 1 319 ? 40.306 15.434 17.797 1.00 16.38 425 ASN A O 1
ATOM 2522 N N . ASN A 1 320 ? 38.166 15.937 17.321 1.00 13.67 426 ASN A N 1
ATOM 2523 C CA . ASN A 1 320 ? 37.826 16.344 18.671 1.00 13.60 426 ASN A CA 1
ATOM 2524 C C . ASN A 1 320 ? 37.869 15.185 19.658 1.00 15.40 426 ASN A C 1
ATOM 2525 O O . ASN A 1 320 ? 37.868 15.405 20.870 1.00 16.16 426 ASN A O 1
ATOM 2530 N N . PHE A 1 321 ? 37.911 13.958 19.141 1.00 13.76 427 PHE A N 1
ATOM 2531 C CA . PHE A 1 321 ? 37.811 12.775 19.987 1.00 12.41 427 PHE A CA 1
ATOM 2532 C C . PHE A 1 321 ? 39.009 11.845 19.880 1.00 18.61 427 PHE A C 1
ATOM 2533 O O . PHE A 1 321 ? 38.969 10.715 20.358 1.00 17.06 427 PHE A O 1
ATOM 2541 N N . LYS A 1 322 ? 40.083 12.339 19.274 1.00 15.83 428 LYS A N 1
ATOM 2542 C CA . LYS A 1 322 ? 41.257 11.513 19.028 1.00 17.47 428 LYS A CA 1
ATOM 2543 C C . LYS A 1 322 ? 42.417 12.018 19.872 1.00 21.14 428 LYS A C 1
ATOM 2544 O O . LYS A 1 322 ? 42.671 13.219 19.930 1.00 20.66 428 LYS A O 1
ATOM 2550 N N . ASP A 1 323 ? 43.122 11.107 20.528 1.00 23.81 429 ASP A N 1
ATOM 2551 C CA . ASP A 1 323 ? 44.242 11.516 21.372 1.00 23.10 429 ASP A CA 1
ATOM 2552 C C . ASP A 1 323 ? 45.577 11.463 20.634 1.00 24.35 429 ASP A C 1
ATOM 2553 O O . ASP A 1 323 ? 45.620 11.234 19.426 1.00 29.35 429 ASP A O 1
ATOM 2558 N N . GLU A 1 324 ? 46.662 11.678 21.369 1.00 45.50 430 GLU A N 1
ATOM 2559 C CA . GLU A 1 324 ? 48.004 11.690 20.797 1.00 46.45 430 GLU A CA 1
ATOM 2560 C C . GLU A 1 324 ? 48.348 10.380 20.098 1.00 46.38 430 GLU A C 1
ATOM 2561 O O . GLU A 1 324 ? 49.049 10.373 19.087 1.00 47.71 430 GLU A O 1
ATOM 2567 N N . ASN A 1 325 ? 47.854 9.273 20.643 1.00 38.86 431 ASN A N 1
ATOM 2568 C CA . ASN A 1 325 ? 48.209 7.949 20.141 1.00 37.46 431 ASN A CA 1
ATOM 2569 C C . ASN A 1 325 ? 47.284 7.429 19.040 1.00 41.70 431 ASN A C 1
ATOM 2570 O O . ASN A 1 325 ? 47.354 6.258 18.662 1.00 40.78 431 ASN A O 1
ATOM 2575 N N . GLY A 1 326 ? 46.416 8.296 18.528 1.00 34.24 432 GLY A N 1
ATOM 2576 C CA . GLY A 1 326 ? 45.489 7.897 17.485 1.00 27.79 432 GLY A CA 1
ATOM 2577 C C . GLY A 1 326 ? 44.312 7.088 18.004 1.00 23.40 432 GLY A C 1
ATOM 2578 O O . GLY A 1 326 ? 43.522 6.556 17.221 1.00 28.69 432 GLY A O 1
ATOM 2579 N N . ARG A 1 327 ? 44.194 6.986 19.324 1.00 24.33 433 ARG A N 1
ATOM 2580 C CA . ARG A 1 327 ? 43.035 6.337 19.923 1.00 26.55 433 ARG A CA 1
ATOM 2581 C C . ARG A 1 327 ? 41.913 7.345 20.146 1.00 23.60 433 ARG A C 1
ATOM 2582 O O . ARG A 1 327 ? 42.161 8.536 20.334 1.00 26.14 433 ARG A O 1
ATOM 2590 N N . PHE A 1 328 ? 40.677 6.861 20.128 1.00 18.17 434 PHE A N 1
ATOM 2591 C CA . PHE A 1 328 ? 39.529 7.733 20.323 1.00 16.86 434 PHE A CA 1
ATOM 2592 C C . PHE A 1 328 ? 38.914 7.519 21.691 1.00 19.36 434 PHE A C 1
ATOM 2593 O O . PHE A 1 328 ? 38.976 6.424 22.254 1.00 26.11 434 PHE A O 1
ATOM 2601 N N . PHE A 1 329 ? 38.333 8.581 22.229 1.00 15.67 435 PHE A N 1
ATOM 2602 C CA . PHE A 1 329 ? 37.639 8.513 23.500 1.00 15.10 435 PHE A CA 1
ATOM 2603 C C . PHE A 1 329 ? 36.222 9.022 23.304 1.00 13.15 435 PHE A C 1
ATOM 2604 O O . PHE A 1 329 ? 35.918 9.680 22.298 1.00 14.58 435 PHE A O 1
ATOM 2612 N N . SER A 1 330 ? 35.348 8.707 24.252 1.00 11.39 436 SER A N 1
ATOM 2613 C CA . SER A 1 330 ? 33.931 9.007 24.093 1.00 13.64 436 SER A CA 1
ATOM 2614 C C . SER A 1 330 ? 33.616 10.438 24.507 1.00 15.25 436 SER A C 1
ATOM 2615 O O . SER A 1 330 ? 32.796 11.104 23.882 1.00 11.65 436 SER A O 1
ATOM 2618 N N . SER A 1 331 ? 34.265 10.918 25.566 1.00 10.68 437 SER A N 1
ATOM 2619 C CA . SER A 1 331 ? 34.006 12.284 26.020 1.00 13.11 437 SER A CA 1
ATOM 2620 C C . SER A 1 331 ? 35.118 12.776 26.931 1.00 13.50 437 SER A C 1
ATOM 2621 O O . SER A 1 331 ? 35.664 11.998 27.713 1.00 15.65 437 SER A O 1
ATOM 2624 N N . ALA A 1 332 ? 35.450 14.063 26.836 1.00 14.38 438 ALA A N 1
ATOM 2625 C CA . ALA A 1 332 ? 36.473 14.629 27.711 1.00 13.61 438 ALA A CA 1
ATOM 2626 C C . ALA A 1 332 ? 36.010 14.618 29.164 1.00 16.86 438 ALA A C 1
ATOM 2627 O O . ALA A 1 332 ? 36.815 14.804 30.070 1.00 13.18 438 ALA A O 1
ATOM 2629 N N . GLY A 1 333 ? 34.713 14.421 29.378 1.00 15.46 439 GLY A N 1
ATOM 2630 C CA . GLY A 1 333 ? 34.143 14.519 30.712 1.00 13.28 439 GLY A CA 1
ATOM 2631 C C . GLY A 1 333 ? 34.044 13.193 31.448 1.00 16.38 439 GLY A C 1
ATOM 2632 O O . GLY A 1 333 ? 33.420 13.106 32.506 1.00 15.19 439 GLY A O 1
ATOM 2633 N N . GLN A 1 334 ? 34.670 12.158 30.903 1.00 11.39 440 GLN A N 1
ATOM 2634 C CA . GLN A 1 334 ? 34.626 10.838 31.543 1.00 15.09 440 GLN A CA 1
ATOM 2635 C C . GLN A 1 334 ? 35.890 10.048 31.238 1.00 15.92 440 GLN A C 1
ATOM 2636 O O . GLN A 1 334 ? 36.695 10.459 30.402 1.00 14.89 440 GLN A O 1
ATOM 2642 N N . THR A 1 335 ? 36.066 8.903 31.898 1.00 12.68 441 THR A N 1
ATOM 2643 C CA . THR A 1 335 ? 37.234 8.080 31.609 1.00 14.52 441 THR A CA 1
ATOM 2644 C C . THR A 1 335 ? 36.915 6.860 30.754 1.00 15.28 441 THR A C 1
ATOM 2645 O O . THR A 1 335 ? 37.746 6.421 29.967 1.00 23.23 441 THR A O 1
ATOM 2651 N N . HIS A 1 336 ? 35.716 6.312 30.905 1.00 12.48 442 HIS A N 1
ATOM 2652 C CA . HIS A 1 336 ? 35.360 5.100 30.171 1.00 13.13 442 HIS A CA 1
ATOM 2653 C C . HIS A 1 336 ? 35.045 5.380 28.705 1.00 18.24 442 HIS A C 1
ATOM 2654 O O . HIS A 1 336 ? 34.545 6.456 28.352 1.00 16.38 442 HIS A O 1
ATOM 2661 N N . VAL A 1 337 ? 35.364 4.402 27.863 1.00 15.00 443 VAL A N 1
ATOM 2662 C CA . VAL A 1 337 ? 35.084 4.478 26.434 1.00 18.04 443 VAL A CA 1
ATOM 2663 C C . VAL A 1 337 ? 33.882 3.598 26.145 1.00 23.02 443 VAL A C 1
ATOM 2664 O O . VAL A 1 337 ? 33.861 2.427 26.511 1.00 22.13 443 VAL A O 1
ATOM 2668 N N . GLU A 1 338 ? 32.878 4.169 25.497 1.00 12.69 444 GLU A N 1
ATOM 2669 C CA . GLU A 1 338 ? 31.614 3.473 25.299 1.00 18.45 444 GLU A CA 1
ATOM 2670 C C . GLU A 1 338 ? 31.617 2.720 23.981 1.00 15.83 444 GLU A C 1
ATOM 2671 O O . GLU A 1 338 ? 31.928 3.287 22.927 1.00 13.70 444 GLU A O 1
ATOM 2677 N N . LEU A 1 339 ? 31.287 1.437 24.050 1.00 12.16 445 LEU A N 1
ATOM 2678 C CA . LEU A 1 339 ? 31.266 0.591 22.861 1.00 16.28 445 LEU A CA 1
ATOM 2679 C C . LEU A 1 339 ? 30.382 1.175 21.761 1.00 14.92 445 LEU A C 1
ATOM 2680 O O . LEU A 1 339 ? 30.783 1.198 20.595 1.00 15.01 445 LEU A O 1
ATOM 2685 N N . ARG A 1 340 ? 29.196 1.659 22.122 1.00 11.44 446 ARG A N 1
ATOM 2686 C CA . ARG A 1 340 ? 28.284 2.198 21.109 1.00 13.76 446 ARG A CA 1
ATOM 2687 C C . ARG A 1 340 ? 28.916 3.355 20.349 1.00 17.09 446 ARG A C 1
ATOM 2688 O O . ARG A 1 340 ? 28.732 3.483 19.132 1.00 10.53 446 ARG A O 1
ATOM 2696 N N . SER A 1 341 ? 29.665 4.193 21.057 1.00 12.21 447 SER A N 1
ATOM 2697 C CA . SER A 1 341 ? 30.328 5.320 20.400 1.00 11.25 447 SER A CA 1
ATOM 2698 C C . SER A 1 341 ? 31.345 4.848 19.343 1.00 15.83 447 SER A C 1
ATOM 2699 O O . SER A 1 341 ? 31.512 5.485 18.295 1.00 12.08 447 SER A O 1
ATOM 2702 N N . VAL A 1 342 ? 32.008 3.726 19.604 1.00 13.02 448 VAL A N 1
ATOM 2703 C CA . VAL A 1 342 ? 32.992 3.204 18.657 1.00 9.99 448 VAL A CA 1
ATOM 2704 C C . VAL A 1 342 ? 32.322 2.552 17.451 1.00 11.03 448 VAL A C 1
ATOM 2705 O O . VAL A 1 342 ? 32.834 2.619 16.322 1.00 11.91 448 VAL A O 1
ATOM 2709 N N . VAL A 1 343 ? 31.179 1.916 17.696 1.00 11.73 449 VAL A N 1
ATOM 2710 C CA . VAL A 1 343 ? 30.347 1.403 16.614 1.00 12.81 449 VAL A CA 1
ATOM 2711 C C . VAL A 1 343 ? 29.950 2.544 15.687 1.00 14.34 449 VAL A C 1
ATOM 2712 O O . VAL A 1 343 ? 30.110 2.460 14.479 1.00 10.67 449 VAL A O 1
ATOM 2716 N N . ASN A 1 344 ? 29.441 3.632 16.254 1.00 11.05 450 ASN A N 1
ATOM 2717 C CA . ASN A 1 344 ? 29.033 4.748 15.408 1.00 14.45 450 ASN A CA 1
ATOM 2718 C C . ASN A 1 344 ? 30.193 5.488 14.749 1.00 10.84 450 ASN A C 1
ATOM 2719 O O . ASN A 1 344 ? 30.045 6.046 13.652 1.00 11.81 450 ASN A O 1
ATOM 2724 N N . LEU A 1 345 ? 31.351 5.480 15.398 1.00 11.96 451 LEU A N 1
ATOM 2725 C CA . LEU A 1 345 ? 32.562 6.010 14.781 1.00 11.85 451 LEU A CA 1
ATOM 2726 C C . LEU A 1 345 ? 32.904 5.219 13.513 1.00 14.25 451 LEU A C 1
ATOM 2727 O O . LEU A 1 345 ? 33.222 5.797 12.475 1.00 13.82 451 LEU A O 1
ATOM 2732 N N . PHE A 1 346 ? 32.872 3.895 13.610 1.00 9.24 452 PHE A N 1
ATOM 2733 C CA . PHE A 1 346 ? 33.131 3.062 12.435 1.00 12.10 452 PHE A CA 1
ATOM 2734 C C . PHE A 1 346 ? 32.101 3.314 11.331 1.00 10.71 452 PHE A C 1
ATOM 2735 O O . PHE A 1 346 ? 32.457 3.449 10.156 1.00 12.05 452 PHE A O 1
ATOM 2743 N N . ARG A 1 347 ? 30.824 3.349 11.706 1.00 9.46 453 ARG A N 1
ATOM 2744 C CA . ARG A 1 347 ? 29.755 3.572 10.735 1.00 9.40 453 ARG A CA 1
ATOM 2745 C C . ARG A 1 347 ? 29.913 4.925 10.044 1.00 13.61 453 ARG A C 1
ATOM 2746 O O . ARG A 1 347 ? 29.638 5.052 8.855 1.00 10.69 453 ARG A O 1
ATOM 2754 N N . ALA A 1 348 ? 30.348 5.941 10.784 1.00 10.82 454 ALA A N 1
ATOM 2755 C CA . ALA A 1 348 ? 30.611 7.238 10.158 1.00 9.15 454 ALA A CA 1
ATOM 2756 C C . ALA A 1 348 ? 31.778 7.148 9.175 1.00 11.32 454 ALA A C 1
ATOM 2757 O O . ALA A 1 348 ? 31.739 7.758 8.102 1.00 9.87 454 ALA A O 1
ATOM 2759 N N . SER A 1 349 ? 32.816 6.387 9.532 1.00 8.99 455 SER A N 1
ATOM 2760 C CA . SER A 1 349 ? 33.969 6.223 8.649 1.00 9.93 455 SER A CA 1
ATOM 2761 C C . SER A 1 349 ? 33.606 5.577 7.305 1.00 9.93 455 SER A C 1
ATOM 2762 O O . SER A 1 349 ? 34.318 5.773 6.330 1.00 11.94 455 SER A O 1
ATOM 2766 N N . ASP A 1 350 ? 32.527 4.792 7.261 1.00 12.38 456 ASP A N 1
ATOM 2767 C CA . ASP A 1 350 ? 32.047 4.201 6.008 1.00 11.39 456 ASP A CA 1
ATOM 2768 C C . ASP A 1 350 ? 31.788 5.261 4.934 1.00 14.44 456 ASP A C 1
ATOM 2769 O O . ASP A 1 350 ? 31.869 4.973 3.740 1.00 11.89 456 ASP A O 1
ATOM 2774 N N . LEU A 1 351 ? 31.423 6.470 5.355 1.00 12.03 457 LEU A N 1
ATOM 2775 C CA . LEU A 1 351 ? 31.027 7.506 4.395 1.00 11.19 457 LEU A CA 1
ATOM 2776 C C . LEU A 1 351 ? 32.173 8.451 4.033 1.00 12.69 457 LEU A C 1
ATOM 2777 O O . LEU A 1 351 ? 31.948 9.583 3.590 1.00 11.52 457 LEU A O 1
ATOM 2782 N N . ALA A 1 352 ? 33.402 7.975 4.207 1.00 10.58 458 ALA A N 1
ATOM 2783 C CA . ALA A 1 352 ? 34.574 8.787 3.902 1.00 12.13 458 ALA A CA 1
ATOM 2784 C C . ALA A 1 352 ? 34.606 9.228 2.448 1.00 12.73 458 ALA A C 1
ATOM 2785 O O . ALA A 1 352 ? 34.221 8.475 1.544 1.00 13.86 458 ALA A O 1
ATOM 2787 N N . PHE A 1 353 ? 35.067 10.456 2.239 1.00 11.81 459 PHE A N 1
ATOM 2788 C CA . PHE A 1 353 ? 35.460 10.945 0.916 1.00 11.35 459 PHE A CA 1
ATOM 2789 C C . PHE A 1 353 ? 36.982 10.830 0.804 1.00 14.66 459 PHE A C 1
ATOM 2790 O O . PHE A 1 353 ? 37.670 10.588 1.812 1.00 13.99 459 PHE A O 1
ATOM 2798 N N . PRO A 1 354 ? 37.526 10.990 -0.412 1.00 15.68 460 PRO A N 1
ATOM 2799 C CA . PRO A 1 354 ? 38.977 10.808 -0.563 1.00 17.65 460 PRO A CA 1
ATOM 2800 C C . PRO A 1 354 ? 39.794 11.737 0.325 1.00 17.38 460 PRO A C 1
ATOM 2801 O O . PRO A 1 354 ? 39.424 12.898 0.540 1.00 16.57 460 PRO A O 1
ATOM 2805 N N . ASP A 1 355 ? 40.884 11.199 0.858 1.00 13.96 461 ASP A N 1
ATOM 2806 C CA . ASP A 1 355 ? 41.871 11.991 1.576 1.00 19.78 461 ASP A CA 1
ATOM 2807 C C . ASP A 1 355 ? 41.334 12.662 2.834 1.00 18.86 461 ASP A C 1
ATOM 2808 O O . ASP A 1 355 ? 41.850 13.689 3.262 1.00 15.35 461 ASP A O 1
ATOM 2813 N N . GLU A 1 356 ? 40.308 12.069 3.433 1.00 14.77 462 GLU A N 1
ATOM 2814 C CA . GLU A 1 356 ? 39.843 12.519 4.739 1.00 16.91 462 GLU A CA 1
ATOM 2815 C C . GLU A 1 356 ? 40.585 11.722 5.805 1.00 17.49 462 GLU A C 1
ATOM 2816 O O . GLU A 1 356 ? 40.211 10.593 6.134 1.00 19.33 462 GLU A O 1
ATOM 2822 N N . ARG A 1 357 ? 41.648 12.318 6.330 1.00 17.02 463 ARG A N 1
ATOM 2823 C CA . ARG A 1 357 ? 42.527 11.634 7.266 1.00 17.00 463 ARG A CA 1
ATOM 2824 C C . ARG A 1 357 ? 41.803 11.256 8.554 1.00 14.40 463 ARG A C 1
ATOM 2825 O O . ARG A 1 357 ? 42.096 10.219 9.131 1.00 17.98 463 ARG A O 1
ATOM 2833 N N . ALA A 1 358 ? 40.866 12.089 9.005 1.00 14.05 464 ALA A N 1
ATOM 2834 C CA . ALA A 1 358 ? 40.137 11.772 10.236 1.00 17.02 464 ALA A CA 1
ATOM 2835 C C . ALA A 1 358 ? 39.316 10.491 10.094 1.00 16.69 464 ALA A C 1
ATOM 2836 O O . ALA A 1 358 ? 39.204 9.723 11.036 1.00 15.29 464 ALA A O 1
ATOM 2838 N N . MET A 1 359 ? 38.739 10.271 8.916 1.00 13.18 465 MET A N 1
ATOM 2839 C CA . MET A 1 359 ? 38.004 9.041 8.661 1.00 16.88 465 MET A CA 1
ATOM 2840 C C . MET A 1 359 ? 38.947 7.846 8.642 1.00 16.78 465 MET A C 1
ATOM 2841 O O . MET A 1 359 ? 38.628 6.790 9.175 1.00 14.29 465 MET A O 1
ATOM 2846 N N . ASP A 1 360 ? 40.108 8.013 8.016 1.00 16.74 466 ASP A N 1
ATOM 2847 C CA . ASP A 1 360 ? 41.120 6.960 7.999 1.00 19.58 466 ASP A CA 1
ATOM 2848 C C . ASP A 1 360 ? 41.529 6.592 9.429 1.00 22.01 466 ASP A C 1
ATOM 2849 O O . ASP A 1 360 ? 41.563 5.419 9.797 1.00 17.44 466 ASP A O 1
ATOM 2857 N N . ASP A 1 361 ? 41.832 7.604 10.234 1.00 18.00 467 ASP A N 1
ATOM 2858 C CA . ASP A 1 361 ? 42.203 7.367 11.623 1.00 17.85 467 ASP A CA 1
ATOM 2859 C C . ASP A 1 361 ? 41.066 6.711 12.392 1.00 20.50 467 ASP A C 1
ATOM 2860 O O . ASP A 1 361 ? 41.292 5.770 13.148 1.00 19.31 467 ASP A O 1
ATOM 2865 N N . ALA A 1 362 ? 39.844 7.193 12.181 1.00 16.20 468 ALA A N 1
ATOM 2866 C CA . ALA A 1 362 ? 38.682 6.633 12.862 1.00 13.82 468 ALA A CA 1
ATOM 2867 C C . ALA A 1 362 ? 38.531 5.135 12.604 1.00 13.71 468 ALA A C 1
ATOM 2868 O O . ALA A 1 362 ? 38.324 4.356 13.537 1.00 14.16 468 ALA A O 1
ATOM 2870 N N . ARG A 1 363 ? 38.643 4.735 11.343 1.00 16.73 469 ARG A N 1
ATOM 2871 C CA . ARG A 1 363 ? 38.415 3.342 10.965 1.00 13.01 469 ARG A CA 1
ATOM 2872 C C . ARG A 1 363 ? 39.572 2.469 11.440 1.00 18.12 469 ARG A C 1
ATOM 2873 O O . ARG A 1 363 ? 39.366 1.337 11.852 1.00 15.36 469 ARG A O 1
ATOM 2881 N N . LYS A 1 364 ? 40.789 2.998 11.368 1.00 19.36 470 LYS A N 1
ATOM 2882 C CA . LYS A 1 364 ? 41.961 2.263 11.850 1.00 23.50 470 LYS A CA 1
ATOM 2883 C C . LYS A 1 364 ? 41.875 1.964 13.344 1.00 23.63 470 LYS A C 1
ATOM 2884 O O . LYS A 1 364 ? 42.337 0.917 13.803 1.00 23.41 470 LYS A O 1
ATOM 2890 N N . PHE A 1 365 ? 41.278 2.877 14.107 1.00 17.48 471 PHE A N 1
ATOM 2891 C CA . PHE A 1 365 ? 41.054 2.618 15.518 1.00 15.72 471 PHE A CA 1
ATOM 2892 C C . PHE A 1 365 ? 39.842 1.724 15.741 1.00 17.76 471 PHE A C 1
ATOM 2893 O O . PHE A 1 365 ? 39.916 0.754 16.485 1.00 18.12 471 PHE A O 1
ATOM 2901 N N . ALA A 1 366 ? 38.719 2.063 15.107 1.00 15.83 472 ALA A N 1
ATOM 2902 C CA . ALA A 1 366 ? 37.457 1.417 15.450 1.00 15.33 472 ALA A CA 1
ATOM 2903 C C . ALA A 1 366 ? 37.367 -0.032 15.003 1.00 13.19 472 ALA A C 1
ATOM 2904 O O . ALA A 1 366 ? 36.764 -0.853 15.693 1.00 17.83 472 ALA A O 1
ATOM 2906 N N . GLU A 1 367 ? 37.948 -0.358 13.854 1.00 17.86 473 GLU A N 1
ATOM 2907 C CA . GLU A 1 367 ? 37.745 -1.709 13.327 1.00 11.33 473 GLU A CA 1
ATOM 2908 C C . GLU A 1 367 ? 38.339 -2.785 14.249 1.00 15.92 473 GLU A C 1
ATOM 2909 O O . GLU A 1 367 ? 37.626 -3.695 14.667 1.00 16.19 473 GLU A O 1
ATOM 2915 N N . PRO A 1 368 ? 39.631 -2.662 14.598 1.00 22.65 474 PRO A N 1
ATOM 2916 C CA . PRO A 1 368 ? 40.228 -3.621 15.539 1.00 23.16 474 PRO A CA 1
ATOM 2917 C C . PRO A 1 368 ? 39.484 -3.647 16.869 1.00 21.18 474 PRO A C 1
ATOM 2918 O O . PRO A 1 368 ? 39.329 -4.708 17.473 1.00 20.45 474 PRO A O 1
ATOM 2922 N N . TYR A 1 369 ? 39.030 -2.483 17.327 1.00 17.06 475 TYR A N 1
ATOM 2923 C CA . TYR A 1 369 ? 38.302 -2.383 18.582 1.00 17.27 475 TYR A CA 1
ATOM 2924 C C . TYR A 1 369 ? 37.022 -3.208 18.549 1.00 20.47 475 TYR A C 1
ATOM 2925 O O . TYR A 1 369 ? 36.687 -3.892 19.519 1.00 20.37 475 TYR A O 1
ATOM 2934 N N . LEU A 1 370 ? 36.293 -3.128 17.437 1.00 18.40 476 LEU A N 1
ATOM 2935 C CA . LEU A 1 370 ? 35.046 -3.869 17.307 1.00 13.33 476 LEU A CA 1
ATOM 2936 C C . LEU A 1 370 ? 35.313 -5.364 17.115 1.00 11.52 476 LEU A C 1
ATOM 2937 O O . LEU A 1 370 ? 34.598 -6.201 17.658 1.00 21.53 476 LEU A O 1
ATOM 2942 N N . ARG A 1 371 ? 36.334 -5.694 16.339 1.00 20.43 477 ARG A N 1
ATOM 2943 C CA . ARG A 1 371 ? 36.639 -7.104 16.092 1.00 19.97 477 ARG A CA 1
ATOM 2944 C C . ARG A 1 371 ? 37.123 -7.727 17.389 1.00 31.66 477 ARG A C 1
ATOM 2945 O O . ARG A 1 371 ? 36.761 -8.852 17.728 1.00 27.66 477 ARG A O 1
ATOM 2953 N N . GLU A 1 372 ? 37.915 -6.965 18.133 1.00 24.57 478 GLU A N 1
ATOM 2954 C CA . GLU A 1 372 ? 38.367 -7.405 19.443 1.00 26.20 478 GLU A CA 1
ATOM 2955 C C . GLU A 1 372 ? 37.166 -7.636 20.361 1.00 26.01 478 GLU A C 1
ATOM 2956 O O . GLU A 1 372 ? 37.108 -8.633 21.083 1.00 29.49 478 GLU A O 1
ATOM 2962 N N . ALA A 1 373 ? 36.194 -6.727 20.323 1.00 24.93 479 ALA A N 1
ATOM 2963 C CA . ALA A 1 373 ? 35.006 -6.857 21.168 1.00 21.54 479 ALA A CA 1
ATOM 2964 C C . ALA A 1 373 ? 34.157 -8.068 20.792 1.00 26.86 479 ALA A C 1
ATOM 2965 O O . ALA A 1 373 ? 33.587 -8.734 21.660 1.00 27.74 479 ALA A O 1
ATOM 2967 N N . LEU A 1 374 ? 34.051 -8.333 19.495 1.00 25.05 480 LEU A N 1
ATOM 2968 C CA . LEU A 1 374 ? 33.304 -9.495 19.026 1.00 31.91 480 LEU A CA 1
ATOM 2969 C C . LEU A 1 374 ? 33.980 -10.791 19.469 1.00 31.00 480 LEU A C 1
ATOM 2970 O O . LEU A 1 374 ? 33.315 -11.758 19.835 1.00 33.50 480 LEU A O 1
ATOM 2975 N N . ALA A 1 375 ? 35.307 -10.793 19.438 1.00 27.46 481 ALA A N 1
ATOM 2976 C CA . ALA A 1 375 ? 36.081 -12.004 19.690 1.00 33.86 481 ALA A CA 1
ATOM 2977 C C . ALA A 1 375 ? 36.339 -12.250 21.171 1.00 38.88 481 ALA A C 1
ATOM 2978 O O . ALA A 1 375 ? 36.736 -13.349 21.558 1.00 50.92 481 ALA A O 1
ATOM 2980 N N . THR A 1 376 ? 36.104 -11.235 21.998 1.00 40.66 482 THR A N 1
ATOM 2981 C CA . THR A 1 376 ? 36.563 -11.269 23.388 1.00 52.28 482 THR A CA 1
ATOM 2982 C C . THR A 1 376 ? 35.513 -10.900 24.438 1.00 49.60 482 THR A C 1
ATOM 2983 O O . THR A 1 376 ? 35.589 -11.359 25.579 1.00 46.39 482 THR A O 1
ATOM 2987 N N . LYS A 1 377 ? 34.538 -10.076 24.068 1.00 39.23 483 LYS A N 1
ATOM 2988 C CA . LYS A 1 377 ? 33.663 -9.477 25.077 1.00 39.39 483 LYS A CA 1
ATOM 2989 C C . LYS A 1 377 ? 32.156 -9.630 24.844 1.00 36.08 483 LYS A C 1
ATOM 2990 O O . LYS A 1 377 ? 31.376 -9.630 25.795 1.00 38.40 483 LYS A O 1
ATOM 2996 N N . ILE A 1 378 ? 31.736 -9.753 23.593 1.00 29.56 484 ILE A N 1
ATOM 2997 C CA . ILE A 1 378 ? 30.307 -9.838 23.306 1.00 30.18 484 ILE A CA 1
ATOM 2998 C C . ILE A 1 378 ? 29.857 -11.284 23.117 1.00 29.21 484 ILE A C 1
ATOM 2999 O O . ILE A 1 378 ? 30.515 -12.060 22.422 1.00 35.97 484 ILE A O 1
ATOM 3004 N N . SER A 1 379 ? 28.733 -11.632 23.735 1.00 38.91 485 SER A N 1
ATOM 3005 C CA . SER A 1 379 ? 28.161 -12.967 23.599 1.00 48.24 485 SER A CA 1
ATOM 3006 C C . SER A 1 379 ? 27.628 -13.192 22.188 1.00 42.07 485 SER A C 1
ATOM 3007 O O . SER A 1 379 ? 26.862 -12.383 21.664 1.00 34.40 485 SER A O 1
ATOM 3010 N N . THR A 1 380 ? 28.035 -14.303 21.586 1.00 42.95 486 THR A N 1
ATOM 3011 C CA . THR A 1 380 ? 27.641 -14.637 20.222 1.00 37.24 486 THR A CA 1
ATOM 3012 C C . THR A 1 380 ? 26.126 -14.655 20.008 1.00 35.11 486 THR A C 1
ATOM 3013 O O . THR A 1 380 ? 25.648 -14.287 18.939 1.00 40.57 486 THR A O 1
ATOM 3017 N N . ASN A 1 381 ? 25.370 -15.062 21.023 1.00 42.74 487 ASN A N 1
ATOM 3018 C CA . ASN A 1 381 ? 23.921 -15.186 20.864 1.00 55.06 487 ASN A CA 1
ATOM 3019 C C . ASN A 1 381 ? 23.129 -13.979 21.365 1.00 54.72 487 ASN A C 1
ATOM 3020 O O . ASN A 1 381 ? 22.273 -14.110 22.241 1.00 57.04 487 ASN A O 1
ATOM 3025 N N . THR A 1 382 ? 23.406 -12.805 20.804 1.00 35.14 488 THR A N 1
ATOM 3026 C CA . THR A 1 382 ? 22.698 -11.590 21.203 1.00 32.97 488 THR A CA 1
ATOM 3027 C C . THR A 1 382 ? 22.411 -10.717 19.991 1.00 22.35 488 THR A C 1
ATOM 3028 O O . THR A 1 382 ? 23.034 -10.880 18.939 1.00 23.79 488 THR A O 1
ATOM 3032 N N . LYS A 1 383 ? 21.465 -9.798 20.135 1.00 22.94 489 LYS A N 1
ATOM 3033 C CA . LYS A 1 383 ? 21.195 -8.846 19.063 1.00 22.35 489 LYS A CA 1
ATOM 3034 C C . LYS A 1 383 ? 22.419 -7.954 18.852 1.00 23.74 489 LYS A C 1
ATOM 3035 O O . LYS A 1 383 ? 22.726 -7.562 17.726 1.00 21.80 489 LYS A O 1
ATOM 3041 N N . LEU A 1 384 ? 23.117 -7.627 19.938 1.00 22.57 490 LEU A N 1
ATOM 3042 C CA . LEU A 1 384 ? 24.286 -6.754 19.840 1.00 17.98 490 LEU A CA 1
ATOM 3043 C C . LEU A 1 384 ? 25.419 -7.366 19.015 1.00 22.27 490 LEU A C 1
ATOM 3044 O O . LEU A 1 384 ? 26.058 -6.678 18.215 1.00 17.51 490 LEU A O 1
ATOM 3049 N N . PHE A 1 385 ? 25.671 -8.660 19.205 1.00 17.20 491 PHE A N 1
ATOM 3050 C CA . PHE A 1 385 ? 26.703 -9.345 18.436 1.00 16.15 491 PHE A CA 1
ATOM 3051 C C . PHE A 1 385 ? 26.358 -9.309 16.948 1.00 14.27 491 PHE A C 1
ATOM 3052 O O . PHE A 1 385 ? 27.200 -8.996 16.115 1.00 17.27 491 PHE A O 1
ATOM 3060 N N . LYS A 1 386 ? 25.109 -9.628 16.625 1.00 17.38 492 LYS A N 1
ATOM 3061 C CA . LYS A 1 386 ? 24.667 -9.654 15.232 1.00 17.71 492 LYS A CA 1
ATOM 3062 C C . LYS A 1 386 ? 24.781 -8.259 14.617 1.00 20.28 492 LYS A C 1
ATOM 3063 O O . LYS A 1 386 ? 25.207 -8.109 13.480 1.00 16.66 492 LYS A O 1
ATOM 3069 N N . GLU A 1 387 ? 24.386 -7.244 15.381 1.00 16.31 493 GLU A N 1
ATOM 3070 C CA . GLU A 1 387 ? 24.403 -5.874 14.878 1.00 19.31 493 GLU A CA 1
ATOM 3071 C C . GLU A 1 387 ? 25.820 -5.450 14.538 1.00 17.37 493 GLU A C 1
ATOM 3072 O O . GLU A 1 387 ? 26.076 -4.972 13.435 1.00 12.18 493 GLU A O 1
ATOM 3078 N N . ILE A 1 388 ? 26.741 -5.629 15.485 1.00 15.16 494 ILE A N 1
ATOM 3079 C CA . ILE A 1 388 ? 28.129 -5.226 15.277 1.00 15.49 494 ILE A CA 1
ATOM 3080 C C . ILE A 1 388 ? 28.835 -6.117 14.278 1.00 17.63 494 ILE A C 1
ATOM 3081 O O . ILE A 1 388 ? 29.697 -5.660 13.533 1.00 14.42 494 ILE A O 1
ATOM 3086 N N . GLU A 1 389 ? 28.477 -7.399 14.259 1.00 12.25 495 GLU A N 1
ATOM 3087 C CA . GLU A 1 389 ? 29.025 -8.277 13.237 1.00 15.47 495 GLU A CA 1
ATOM 3088 C C . GLU A 1 389 ? 28.665 -7.752 11.845 1.00 12.26 495 GLU A C 1
ATOM 3089 O O . GLU A 1 389 ? 29.514 -7.701 10.950 1.00 14.48 495 GLU A O 1
ATOM 3095 N N . TYR A 1 390 ? 27.418 -7.325 11.665 1.00 11.18 496 TYR A N 1
ATOM 3096 C CA . TYR A 1 390 ? 27.025 -6.822 10.354 1.00 12.81 496 TYR A CA 1
ATOM 3097 C C . TYR A 1 390 ? 27.814 -5.548 10.032 1.00 11.13 496 TYR A C 1
ATOM 3098 O O . TYR A 1 390 ? 28.298 -5.363 8.914 1.00 11.59 496 TYR A O 1
ATOM 3107 N N . VAL A 1 391 ? 27.953 -4.672 11.022 1.00 12.87 497 VAL A N 1
ATOM 3108 C CA . VAL A 1 391 ? 28.677 -3.413 10.817 1.00 14.16 497 VAL A CA 1
ATOM 3109 C C . VAL A 1 391 ? 30.071 -3.603 10.206 1.00 13.26 497 VAL A C 1
ATOM 3110 O O . VAL A 1 391 ? 30.459 -2.876 9.293 1.00 13.06 497 VAL A O 1
ATOM 3114 N N . VAL A 1 392 ? 30.817 -4.588 10.699 1.00 10.76 498 VAL A N 1
ATOM 3115 C CA . VAL A 1 392 ? 32.185 -4.799 10.247 1.00 14.12 498 VAL A CA 1
ATOM 3116 C C . VAL A 1 392 ? 32.306 -5.773 9.070 1.00 13.57 498 VAL A C 1
ATOM 3117 O O . VAL A 1 392 ? 33.256 -5.687 8.303 1.00 15.19 498 VAL A O 1
ATOM 3121 N N . GLU A 1 393 ? 31.355 -6.692 8.927 1.00 14.04 499 GLU A N 1
ATOM 3122 C CA . GLU A 1 393 ? 31.417 -7.667 7.827 1.00 17.21 499 GLU A CA 1
ATOM 3123 C C . GLU A 1 393 ? 30.728 -7.178 6.551 1.00 18.99 499 GLU A C 1
ATOM 3124 O O . GLU A 1 393 ? 31.107 -7.566 5.445 1.00 17.23 499 GLU A O 1
ATOM 3130 N N . TYR A 1 394 ? 29.706 -6.343 6.716 1.00 14.56 500 TYR A N 1
ATOM 3131 C CA . TYR A 1 394 ? 28.993 -5.778 5.583 1.00 16.21 500 TYR A CA 1
ATOM 3132 C C . TYR A 1 394 ? 28.939 -4.267 5.711 1.00 11.84 500 TYR A C 1
ATOM 3133 O O . TYR A 1 394 ? 27.871 -3.694 5.907 1.00 12.57 500 TYR A O 1
ATOM 3142 N N . PRO A 1 395 ? 30.102 -3.619 5.602 1.00 15.71 501 PRO A N 1
ATOM 3143 C CA . PRO A 1 395 ? 30.105 -2.161 5.694 1.00 12.69 501 PRO A CA 1
ATOM 3144 C C . PRO A 1 395 ? 29.411 -1.532 4.497 1.00 13.87 501 PRO A C 1
ATOM 3145 O O . PRO A 1 395 ? 29.053 -2.222 3.536 1.00 14.12 501 PRO A O 1
ATOM 3149 N N . TRP A 1 396 ? 29.239 -0.218 4.561 1.00 12.97 502 TRP A N 1
ATOM 3150 C CA . TRP A 1 396 ? 28.406 0.509 3.602 1.00 12.06 502 TRP A CA 1
ATOM 3151 C C . TRP A 1 396 ? 28.604 0.140 2.135 1.00 14.20 502 TRP A C 1
ATOM 3152 O O . TRP A 1 396 ? 27.620 -0.056 1.417 1.00 13.70 502 TRP A O 1
ATOM 3163 N N . HIS A 1 397 ? 29.853 0.055 1.671 1.00 8.65 503 HIS A N 1
ATOM 3164 C CA . HIS A 1 397 ? 30.078 -0.180 0.239 1.00 12.51 503 HIS A CA 1
ATOM 3165 C C . HIS A 1 397 ? 29.760 -1.604 -0.227 1.00 11.45 503 HIS A C 1
ATOM 3166 O O . HIS A 1 397 ? 29.803 -1.883 -1.427 1.00 13.12 503 HIS A O 1
ATOM 3173 N N . MET A 1 398 ? 29.426 -2.489 0.709 1.00 12.73 504 MET A N 1
ATOM 3174 C CA . MET A 1 398 ? 28.982 -3.847 0.357 1.00 12.82 504 MET A CA 1
ATOM 3175 C C . MET A 1 398 ? 27.694 -4.223 1.093 1.00 15.22 504 MET A C 1
ATOM 3176 O O . MET A 1 398 ? 27.388 -5.399 1.320 1.00 14.97 504 MET A O 1
ATOM 3181 N N . SER A 1 399 ? 26.934 -3.199 1.460 1.00 15.13 505 SER A N 1
ATOM 3182 C CA . SER A 1 399 ? 25.683 -3.399 2.175 1.00 10.85 505 SER A CA 1
ATOM 3183 C C . SER A 1 399 ? 24.505 -3.203 1.218 1.00 16.05 505 SER A C 1
ATOM 3184 O O . SER A 1 399 ? 24.153 -2.078 0.861 1.00 14.47 505 SER A O 1
ATOM 3187 N N . ILE A 1 400 ? 23.901 -4.307 0.800 1.00 13.36 506 ILE A N 1
ATOM 3188 C CA . ILE A 1 400 ? 22.710 -4.253 -0.041 1.00 11.81 506 ILE A CA 1
ATOM 3189 C C . ILE A 1 400 ? 21.539 -3.789 0.817 1.00 12.44 506 ILE A C 1
ATOM 3190 O O . ILE A 1 400 ? 21.304 -4.339 1.878 1.00 11.42 506 ILE A O 1
ATOM 3195 N N . PRO A 1 401 ? 20.799 -2.769 0.358 1.00 12.01 507 PRO A N 1
ATOM 3196 C CA . PRO A 1 401 ? 19.758 -2.166 1.210 1.00 12.98 507 PRO A CA 1
ATOM 3197 C C . PRO A 1 401 ? 18.798 -3.151 1.887 1.00 13.89 507 PRO A C 1
ATOM 3198 O O . PRO A 1 401 ? 18.584 -3.030 3.087 1.00 14.23 507 PRO A O 1
ATOM 3202 N N . ARG A 1 402 ? 18.230 -4.106 1.155 1.00 12.12 508 ARG A N 1
ATOM 3203 C CA . ARG A 1 402 ? 17.309 -5.036 1.784 1.00 11.62 508 ARG A CA 1
ATOM 3204 C C . ARG A 1 402 ? 17.987 -5.985 2.775 1.00 10.93 508 ARG A C 1
ATOM 3205 O O . ARG A 1 402 ? 17.364 -6.391 3.743 1.00 12.26 508 ARG A O 1
ATOM 3213 N N . LEU A 1 403 ? 19.246 -6.347 2.527 1.00 12.65 509 LEU A N 1
ATOM 3214 C CA . LEU A 1 403 ? 19.990 -7.176 3.478 1.00 12.77 509 LEU A CA 1
ATOM 3215 C C . LEU A 1 403 ? 20.276 -6.382 4.739 1.00 13.54 509 LEU A C 1
ATOM 3216 O O . LEU A 1 403 ? 20.208 -6.908 5.851 1.00 15.26 509 LEU A O 1
ATOM 3221 N N . GLU A 1 404 ? 20.606 -5.110 4.559 1.00 13.73 510 GLU A N 1
ATOM 3222 C CA . GLU A 1 404 ? 20.913 -4.261 5.709 1.00 14.50 510 GLU A CA 1
ATOM 3223 C C . GLU A 1 404 ? 19.679 -4.118 6.588 1.00 15.45 510 GLU A C 1
ATOM 3224 O O . GLU A 1 404 ? 19.745 -4.267 7.807 1.00 14.16 510 GLU A O 1
ATOM 3230 N N . ALA A 1 405 ? 18.547 -3.834 5.950 1.00 16.41 511 ALA A N 1
ATOM 3231 C CA . ALA A 1 405 ? 17.278 -3.692 6.651 1.00 15.54 511 ALA A CA 1
ATOM 3232 C C . ALA A 1 405 ? 16.886 -4.996 7.336 1.00 14.96 511 ALA A C 1
ATOM 3233 O O . ALA A 1 405 ? 16.501 -4.995 8.491 1.00 15.69 511 ALA A O 1
ATOM 3235 N N . ARG A 1 406 ? 16.985 -6.111 6.616 1.00 14.64 512 ARG A N 1
ATOM 3236 C CA . ARG A 1 406 ? 16.577 -7.392 7.176 1.00 14.91 512 ARG A CA 1
ATOM 3237 C C . ARG A 1 406 ? 17.399 -7.743 8.413 1.00 18.28 512 ARG A C 1
ATOM 3238 O O . ARG A 1 406 ? 16.860 -8.205 9.414 1.00 18.75 512 ARG A O 1
ATOM 3246 N N . SER A 1 407 ? 18.704 -7.510 8.341 1.00 12.89 513 SER A N 1
ATOM 3247 C CA . SER A 1 407 ? 19.579 -7.772 9.474 1.00 13.66 513 SER A CA 1
ATOM 3248 C C . SER A 1 407 ? 19.239 -6.879 10.662 1.00 16.59 513 SER A C 1
ATOM 3249 O O . SER A 1 407 ? 19.155 -7.347 11.798 1.00 14.68 513 SER A O 1
ATOM 3252 N N . TYR A 1 408 ? 19.037 -5.591 10.405 1.00 13.30 514 TYR A N 1
ATOM 3253 C CA . TYR A 1 408 ? 18.772 -4.657 11.499 1.00 13.72 514 TYR A CA 1
ATOM 3254 C C . TYR A 1 408 ? 17.421 -4.918 12.166 1.00 17.08 514 TYR A C 1
ATOM 3255 O O . TYR A 1 408 ? 17.264 -4.733 13.367 1.00 16.71 514 TYR A O 1
ATOM 3264 N N . ILE A 1 409 ? 16.439 -5.365 11.390 1.00 15.16 515 ILE A N 1
ATOM 3265 C CA . ILE A 1 409 ? 15.180 -5.784 11.980 1.00 15.40 515 ILE A CA 1
ATOM 3266 C C . ILE A 1 409 ? 15.379 -6.865 13.053 1.00 14.74 515 ILE A C 1
ATOM 3267 O O . ILE A 1 409 ? 14.688 -6.863 14.076 1.00 19.00 515 ILE A O 1
ATOM 3272 N N . ASP A 1 410 ? 16.331 -7.772 12.838 1.00 20.50 516 ASP A N 1
ATOM 3273 C CA . ASP A 1 410 ? 16.638 -8.811 13.831 1.00 21.29 516 ASP A CA 1
ATOM 3274 C C . ASP A 1 410 ? 17.552 -8.351 14.963 1.00 26.14 516 ASP A C 1
ATOM 3275 O O . ASP A 1 410 ? 17.682 -9.045 15.977 1.00 25.17 516 ASP A O 1
ATOM 3280 N N . SER A 1 411 ? 18.211 -7.209 14.797 1.00 17.45 517 SER A N 1
ATOM 3281 C CA . SER A 1 411 ? 19.129 -6.744 15.845 1.00 15.06 517 SER A CA 1
ATOM 3282 C C . SER A 1 411 ? 18.651 -5.489 16.599 1.00 16.42 517 SER A C 1
ATOM 3283 O O . SER A 1 411 ? 19.179 -5.160 17.658 1.00 20.04 517 SER A O 1
ATOM 3286 N N . TYR A 1 412 ? 17.641 -4.809 16.063 1.00 18.63 518 TYR A N 1
ATOM 3287 C CA . TYR A 1 412 ? 17.037 -3.661 16.741 1.00 21.01 518 TYR A CA 1
ATOM 3288 C C . TYR A 1 412 ? 16.290 -4.128 17.996 1.00 25.89 518 TYR A C 1
ATOM 3289 O O . TYR A 1 412 ? 15.418 -4.995 17.930 1.00 22.84 518 TYR A O 1
ATOM 3298 N N . ASP A 1 413 ? 16.650 -3.563 19.143 1.00 19.10 519 ASP A N 1
ATOM 3299 C CA . ASP A 1 413 ? 16.039 -3.960 20.409 1.00 18.71 519 ASP A CA 1
ATOM 3300 C C . ASP A 1 413 ? 15.004 -2.920 20.804 1.00 24.25 519 ASP A C 1
ATOM 3301 O O . ASP A 1 413 ? 15.354 -1.788 21.117 1.00 17.95 519 ASP A O 1
ATOM 3306 N N . ASP A 1 414 ? 13.729 -3.298 20.768 1.00 16.51 520 ASP A N 1
ATOM 3307 C CA . ASP A 1 414 ? 12.648 -2.359 21.039 1.00 16.82 520 ASP A CA 1
ATOM 3308 C C . ASP A 1 414 ? 12.242 -2.353 22.507 1.00 15.60 520 ASP A C 1
ATOM 3309 O O . ASP A 1 414 ? 11.253 -1.724 22.880 1.00 20.11 520 ASP A O 1
ATOM 3314 N N . ASN A 1 415 ? 13.002 -3.060 23.332 1.00 17.68 521 ASN A N 1
ATOM 3315 C CA . ASN A 1 415 ? 12.804 -3.011 24.776 1.00 21.20 521 ASN A CA 1
ATOM 3316 C C . ASN A 1 415 ? 14.153 -2.870 25.467 1.00 21.91 521 ASN A C 1
ATOM 3317 O O . ASN A 1 415 ? 14.498 -3.631 26.373 1.00 19.86 521 ASN A O 1
ATOM 3322 N N . TYR A 1 416 ? 14.916 -1.884 25.012 1.00 20.34 522 TYR A N 1
ATOM 3323 C CA . TYR A 1 416 ? 16.278 -1.689 25.467 1.00 18.49 522 TYR A CA 1
ATOM 3324 C C . TYR A 1 416 ? 16.319 -0.639 26.572 1.00 17.88 522 TYR A C 1
ATOM 3325 O O . TYR A 1 416 ? 15.501 0.279 26.610 1.00 18.83 522 TYR A O 1
ATOM 3334 N N . VAL A 1 417 ? 17.271 -0.801 27.478 1.00 15.59 523 VAL A N 1
ATOM 3335 C CA . VAL A 1 417 ? 17.543 0.204 28.485 1.00 17.10 523 VAL A CA 1
ATOM 3336 C C . VAL A 1 417 ? 19.009 0.614 28.396 1.00 18.45 523 VAL A C 1
ATOM 3337 O O . VAL A 1 417 ? 19.895 -0.240 28.310 1.00 17.49 523 VAL A O 1
ATOM 3343 N N . TRP A 1 418 ? 19.259 1.923 28.392 1.00 15.09 524 TRP A N 1
ATOM 3344 C CA . TRP A 1 418 ? 20.618 2.446 28.313 1.00 16.36 524 TRP A CA 1
ATOM 3345 C C . TRP A 1 418 ? 21.259 2.543 29.689 1.00 15.37 524 TRP A C 1
ATOM 3346 O O . TRP A 1 418 ? 20.579 2.704 30.698 1.00 16.01 524 TRP A O 1
ATOM 3357 N N . GLN A 1 419 ? 22.580 2.457 29.712 1.00 15.94 525 GLN A N 1
ATOM 3358 C CA . GLN A 1 419 ? 23.333 2.592 30.951 1.00 17.75 525 GLN A CA 1
ATOM 3359 C C . GLN A 1 419 ? 24.296 3.772 30.874 1.00 21.93 525 GLN A C 1
ATOM 3360 O O . GLN A 1 419 ? 25.163 3.809 29.998 1.00 18.30 525 GLN A O 1
ATOM 3366 N N . ARG A 1 420 ? 24.132 4.745 31.769 1.00 15.63 526 ARG A N 1
ATOM 3367 C CA . ARG A 1 420 ? 25.209 5.697 32.048 1.00 17.44 526 ARG A CA 1
ATOM 3368 C C . ARG A 1 420 ? 25.578 5.531 33.531 1.00 17.64 526 ARG A C 1
ATOM 3369 O O . ARG A 1 420 ? 26.014 4.447 33.923 1.00 14.39 526 ARG A O 1
ATOM 3377 N N . LYS A 1 421 ? 25.401 6.547 34.376 1.00 12.70 527 LYS A N 1
ATOM 3378 C CA . LYS A 1 421 ? 25.627 6.294 35.801 1.00 12.87 527 LYS A CA 1
ATOM 3379 C C . LYS A 1 421 ? 24.573 5.315 36.344 1.00 11.89 527 LYS A C 1
ATOM 3380 O O . LYS A 1 421 ? 24.860 4.491 37.220 1.00 12.67 527 LYS A O 1
ATOM 3386 N N . THR A 1 422 ? 23.363 5.417 35.804 1.00 11.43 528 THR A N 1
ATOM 3387 C CA . THR A 1 422 ? 22.284 4.484 36.098 1.00 13.85 528 THR A CA 1
ATOM 3388 C C . THR A 1 422 ? 21.522 4.165 34.800 1.00 16.13 528 THR A C 1
ATOM 3389 O O . THR A 1 422 ? 21.851 4.675 33.726 1.00 14.97 528 THR A O 1
ATOM 3393 N N . LEU A 1 423 ? 20.491 3.334 34.904 1.00 15.20 529 LEU A N 1
ATOM 3394 C CA . LEU A 1 423 ? 19.733 2.900 33.724 1.00 14.97 529 LEU A CA 1
ATOM 3395 C C . LEU A 1 423 ? 18.655 3.897 33.320 1.00 15.15 529 LEU A C 1
ATOM 3396 O O . LEU A 1 423 ? 18.041 4.530 34.177 1.00 16.13 529 LEU A O 1
ATOM 3401 N N . TYR A 1 424 ? 18.406 4.016 32.016 1.00 13.71 530 TYR A N 1
ATOM 3402 C CA . TYR A 1 424 ? 17.350 4.894 31.524 1.00 15.03 530 TYR A CA 1
ATOM 3403 C C . TYR A 1 424 ? 16.765 4.439 30.192 1.00 16.12 530 TYR A C 1
ATOM 3404 O O . TYR A 1 424 ? 17.435 3.769 29.403 1.00 16.05 530 TYR A O 1
ATOM 3413 N N . ARG A 1 425 ? 15.514 4.820 29.953 1.00 15.82 531 ARG A N 1
ATOM 3414 C CA . ARG A 1 425 ? 14.836 4.528 28.690 1.00 16.87 531 ARG A CA 1
ATOM 3415 C C . ARG A 1 425 ? 14.753 5.776 27.805 1.00 15.06 531 ARG A C 1
ATOM 3416 O O . ARG A 1 425 ? 14.602 6.894 28.301 1.00 14.34 531 ARG A O 1
ATOM 3424 N N . MET A 1 426 ? 14.861 5.578 26.496 1.00 12.74 532 MET A N 1
ATOM 3425 C CA . MET A 1 426 ? 14.541 6.622 25.530 1.00 11.03 532 MET A CA 1
ATOM 3426 C C . MET A 1 426 ? 13.527 6.039 24.555 1.00 12.96 532 MET A C 1
ATOM 3427 O O . MET A 1 426 ? 13.902 5.394 23.575 1.00 13.15 532 MET A O 1
ATOM 3432 N N . PRO A 1 427 ? 12.237 6.236 24.848 1.00 13.28 533 PRO A N 1
ATOM 3433 C CA . PRO A 1 427 ? 11.161 5.510 24.161 1.00 18.76 533 PRO A CA 1
ATOM 3434 C C . PRO A 1 427 ? 11.079 5.768 22.656 1.00 16.81 533 PRO A C 1
ATOM 3435 O O . PRO A 1 427 ? 10.595 4.889 21.954 1.00 18.40 533 PRO A O 1
ATOM 3439 N N . SER A 1 428 ? 11.548 6.922 22.175 1.00 16.35 534 SER A N 1
ATOM 3440 C CA . SER A 1 428 ? 11.607 7.179 20.736 1.00 20.28 534 SER A CA 1
ATOM 3441 C C . SER A 1 428 ? 12.643 6.318 20.008 1.00 19.58 534 SER A C 1
ATOM 3442 O O . SER A 1 428 ? 12.493 6.037 18.809 1.00 18.38 534 SER A O 1
ATOM 3445 N N . LEU A 1 429 ? 13.688 5.912 20.726 1.00 12.92 535 LEU A N 1
ATOM 3446 C CA . LEU A 1 429 ? 14.860 5.286 20.110 1.00 13.06 535 LEU A CA 1
ATOM 3447 C C . LEU A 1 429 ? 14.846 3.765 20.234 1.00 18.63 535 LEU A C 1
ATOM 3448 O O . LEU A 1 429 ? 15.444 3.066 19.418 1.00 19.23 535 LEU A O 1
ATOM 3453 N N . SER A 1 430 ? 14.197 3.264 21.282 1.00 18.58 536 SER A N 1
ATOM 3454 C CA . SER A 1 430 ? 13.916 1.837 21.415 1.00 15.94 536 SER A CA 1
ATOM 3455 C C . SER A 1 430 ? 12.399 1.714 21.398 1.00 16.53 536 SER A C 1
ATOM 3456 O O . SER A 1 430 ? 11.737 1.797 22.443 1.00 18.59 536 SER A O 1
ATOM 3459 N N . ASN A 1 431 ? 11.855 1.533 20.199 1.00 17.27 537 ASN A N 1
ATOM 3460 C CA . ASN A 1 431 ? 10.465 1.857 19.926 1.00 18.46 537 ASN A CA 1
ATOM 3461 C C . ASN A 1 431 ? 9.754 0.716 19.209 1.00 24.18 537 ASN A C 1
ATOM 3462 O O . ASN A 1 431 ? 10.108 0.360 18.085 1.00 20.06 537 ASN A O 1
ATOM 3467 N N . SER A 1 432 ? 8.749 0.141 19.859 1.00 21.19 538 SER A N 1
ATOM 3468 C CA . SER A 1 432 ? 8.032 -0.989 19.273 1.00 22.71 538 SER A CA 1
ATOM 3469 C C . SER A 1 432 ? 7.279 -0.630 17.981 1.00 17.95 538 SER A C 1
ATOM 3470 O O . SER A 1 432 ? 7.134 -1.475 17.099 1.00 23.39 538 SER A O 1
ATOM 3474 N N . LYS A 1 433 ? 6.803 0.604 17.863 1.00 20.21 539 LYS A N 1
ATOM 3475 C CA . LYS A 1 433 ? 6.104 1.015 16.644 1.00 21.93 539 LYS A CA 1
ATOM 3476 C C . LYS A 1 433 ? 7.053 1.007 15.444 1.00 23.14 539 LYS A C 1
ATOM 3477 O O . LYS A 1 433 ? 6.692 0.542 14.359 1.00 19.16 539 LYS A O 1
ATOM 3483 N N . CYS A 1 434 ? 8.263 1.528 15.638 1.00 18.24 540 CYS A N 1
ATOM 3484 C CA . CYS A 1 434 ? 9.253 1.557 14.563 1.00 16.35 540 CYS A CA 1
ATOM 3485 C C . CYS A 1 434 ? 9.548 0.143 14.076 1.00 17.32 540 CYS A C 1
ATOM 3486 O O . CYS A 1 434 ? 9.615 -0.108 12.870 1.00 16.28 540 CYS A O 1
ATOM 3489 N N . LEU A 1 435 ? 9.725 -0.774 15.021 1.00 17.07 541 LEU A N 1
ATOM 3490 C CA . LEU A 1 435 ? 10.077 -2.148 14.683 1.00 22.01 541 LEU A CA 1
ATOM 3491 C C . LEU A 1 435 ? 8.912 -2.867 14.030 1.00 24.70 541 LEU A C 1
ATOM 3492 O O . LEU A 1 435 ? 9.093 -3.567 13.033 1.00 15.44 541 LEU A O 1
ATOM 3497 N N . GLU A 1 436 ? 7.721 -2.709 14.601 1.00 20.98 542 GLU A N 1
ATOM 3498 C CA . GLU A 1 436 ? 6.527 -3.295 13.996 1.00 23.82 542 GLU A CA 1
ATOM 3499 C C . GLU A 1 436 ? 6.353 -2.816 12.559 1.00 19.79 542 GLU A C 1
ATOM 3500 O O . GLU A 1 436 ? 6.125 -3.620 11.656 1.00 19.46 542 GLU A O 1
ATOM 3506 N N . LEU A 1 437 ? 6.466 -1.512 12.338 1.00 17.53 543 LEU A N 1
ATOM 3507 C CA . LEU A 1 437 ? 6.355 -0.987 10.982 1.00 20.69 543 LEU A CA 1
ATOM 3508 C C . LEU A 1 437 ? 7.432 -1.564 10.063 1.00 20.13 543 LEU A C 1
ATOM 3509 O O . LEU A 1 437 ? 7.146 -1.907 8.916 1.00 19.74 543 LEU A O 1
ATOM 3514 N N . ALA A 1 438 ? 8.665 -1.668 10.562 1.00 16.99 544 ALA A N 1
ATOM 3515 C CA . ALA A 1 438 ? 9.755 -2.187 9.737 1.00 16.55 544 ALA A CA 1
ATOM 3516 C C . ALA A 1 438 ? 9.422 -3.603 9.269 1.00 17.44 544 ALA A C 1
ATOM 3517 O O . ALA A 1 438 ? 9.664 -3.956 8.112 1.00 17.42 544 ALA A O 1
ATOM 3519 N N . LYS A 1 439 ? 8.857 -4.406 10.171 1.00 15.82 545 LYS A N 1
ATOM 3520 C CA . LYS A 1 439 ? 8.503 -5.787 9.834 1.00 17.25 545 LYS A CA 1
ATOM 3521 C C . LYS A 1 439 ? 7.368 -5.852 8.815 1.00 18.78 545 LYS A C 1
ATOM 3522 O O . LYS A 1 439 ? 7.457 -6.577 7.819 1.00 17.53 545 LYS A O 1
ATOM 3528 N N . LEU A 1 440 ? 6.312 -5.085 9.059 1.00 20.96 546 LEU A N 1
ATOM 3529 C CA . LEU A 1 440 ? 5.164 -5.057 8.157 1.00 21.37 546 LEU A CA 1
ATOM 3530 C C . LEU A 1 440 ? 5.578 -4.555 6.784 1.00 24.13 546 LEU A C 1
ATOM 3531 O O . LEU A 1 440 ? 5.229 -5.154 5.766 1.00 20.55 546 LEU A O 1
ATOM 3536 N N . ASP A 1 441 ? 6.331 -3.460 6.755 1.00 18.21 547 ASP A N 1
ATOM 3537 C CA . ASP A 1 441 ? 6.750 -2.860 5.493 1.00 15.65 547 ASP A CA 1
ATOM 3538 C C . ASP A 1 441 ? 7.671 -3.786 4.707 1.00 17.56 547 ASP A C 1
ATOM 3539 O O . ASP A 1 441 ? 7.551 -3.911 3.478 1.00 16.49 547 ASP A O 1
ATOM 3544 N N . PHE A 1 442 ? 8.585 -4.445 5.404 1.00 13.57 548 PHE A N 1
ATOM 3545 C CA . PHE A 1 442 ? 9.479 -5.370 4.720 1.00 15.84 548 PHE A CA 1
ATOM 3546 C C . PHE A 1 442 ? 8.650 -6.453 4.019 1.00 21.01 548 PHE A C 1
ATOM 3547 O O . PHE A 1 442 ? 8.888 -6.774 2.854 1.00 19.00 548 PHE A O 1
ATOM 3555 N N . ASN A 1 443 ? 7.663 -6.993 4.726 1.00 17.18 549 ASN A N 1
ATOM 3556 C CA . ASN A 1 443 ? 6.805 -8.031 4.152 1.00 18.46 549 ASN A CA 1
ATOM 3557 C C . ASN A 1 443 ? 6.010 -7.540 2.937 1.00 18.79 549 ASN A C 1
ATOM 3558 O O . ASN A 1 443 ? 5.881 -8.251 1.943 1.00 19.24 549 ASN A O 1
ATOM 3563 N N . ILE A 1 444 ? 5.480 -6.324 3.022 1.00 16.01 550 ILE A N 1
ATOM 3564 C CA . ILE A 1 444 ? 4.686 -5.740 1.948 1.00 19.05 550 ILE A CA 1
ATOM 3565 C C . ILE A 1 444 ? 5.541 -5.484 0.717 1.00 23.47 550 ILE A C 1
ATOM 3566 O O . ILE A 1 444 ? 5.145 -5.789 -0.417 1.00 17.36 550 ILE A O 1
ATOM 3571 N N . VAL A 1 445 ? 6.724 -4.925 0.938 1.00 19.04 551 VAL A N 1
ATOM 3572 C CA . VAL A 1 445 ? 7.626 -4.661 -0.169 1.00 16.22 551 VAL A CA 1
ATOM 3573 C C . VAL A 1 445 ? 8.125 -5.981 -0.760 1.00 16.91 551 VAL A C 1
ATOM 3574 O O . VAL A 1 445 ? 8.314 -6.097 -1.972 1.00 17.11 551 VAL A O 1
ATOM 3578 N N . GLN A 1 446 ? 8.330 -6.972 0.099 1.00 16.78 552 GLN A N 1
ATOM 3579 C CA . GLN A 1 446 ? 8.804 -8.276 -0.359 1.00 18.89 552 GLN A CA 1
ATOM 3580 C C . GLN A 1 446 ? 7.788 -8.910 -1.301 1.00 20.45 552 GLN A C 1
ATOM 3581 O O . GLN A 1 446 ? 8.157 -9.498 -2.319 1.00 16.14 552 GLN A O 1
ATOM 3587 N N . SER A 1 447 ? 6.505 -8.794 -0.964 1.00 20.17 553 SER A N 1
ATOM 3588 C CA . SER A 1 447 ? 5.470 -9.363 -1.824 1.00 22.02 553 SER A CA 1
ATOM 3589 C C . SER A 1 447 ? 5.527 -8.718 -3.204 1.00 20.66 553 SER A C 1
ATOM 3590 O O . SER A 1 447 ? 5.308 -9.380 -4.220 1.00 20.92 553 SER A O 1
ATOM 3594 N N . LEU A 1 448 ? 5.832 -7.425 -3.244 1.00 18.69 554 LEU A N 1
ATOM 3595 C CA . LEU A 1 448 ? 6.005 -6.737 -4.515 1.00 18.61 554 LEU A CA 1
ATOM 3596 C C . LEU A 1 448 ? 7.171 -7.328 -5.314 1.00 21.85 554 LEU A C 1
ATOM 3597 O O . LEU A 1 448 ? 7.049 -7.577 -6.513 1.00 16.88 554 LEU A O 1
ATOM 3602 N N . HIS A 1 449 ? 8.298 -7.550 -4.647 1.00 16.56 555 HIS A N 1
ATOM 3603 C CA . HIS A 1 449 ? 9.471 -8.132 -5.301 1.00 19.51 555 HIS A CA 1
ATOM 3604 C C . HIS A 1 449 ? 9.175 -9.536 -5.815 1.00 17.10 555 HIS A C 1
ATOM 3605 O O . HIS A 1 449 ? 9.628 -9.922 -6.895 1.00 17.56 555 HIS A O 1
ATOM 3612 N N . GLN A 1 450 ? 8.421 -10.294 -5.027 1.00 15.90 556 GLN A N 1
ATOM 3613 C CA . GLN A 1 450 ? 8.028 -11.640 -5.424 1.00 22.03 556 GLN A CA 1
ATOM 3614 C C . GLN A 1 450 ? 7.214 -11.603 -6.716 1.00 21.81 556 GLN A C 1
ATOM 3615 O O . GLN A 1 450 ? 7.411 -12.433 -7.594 1.00 18.60 556 GLN A O 1
ATOM 3621 N N . GLU A 1 451 ? 6.312 -10.634 -6.833 1.00 17.64 557 GLU A N 1
ATOM 3622 C CA . GLU A 1 451 ? 5.528 -10.485 -8.059 1.00 19.67 557 GLU A CA 1
ATOM 3623 C C . GLU A 1 451 ? 6.421 -10.081 -9.231 1.00 24.23 557 GLU A C 1
ATOM 3624 O O . GLU A 1 451 ? 6.257 -10.570 -10.355 1.00 22.15 557 GLU A O 1
ATOM 3630 N N . GLU A 1 452 ? 7.376 -9.191 -8.974 1.00 15.50 558 GLU A N 1
ATOM 3631 C CA . GLU A 1 452 ? 8.333 -8.803 -10.002 1.00 18.91 558 GLU A CA 1
ATOM 3632 C C . GLU A 1 452 ? 9.125 -10.022 -10.486 1.00 19.04 558 GLU A C 1
ATOM 3633 O O . GLU A 1 452 ? 9.380 -10.177 -11.686 1.00 22.99 558 GLU A O 1
ATOM 3639 N N . LEU A 1 453 ? 9.507 -10.887 -9.556 1.00 16.38 559 LEU A N 1
ATOM 3640 C CA . LEU A 1 453 ? 10.242 -12.098 -9.922 1.00 22.17 559 LEU A CA 1
ATOM 3641 C C . LEU A 1 453 ? 9.339 -13.044 -10.710 1.00 21.54 559 LEU A C 1
ATOM 3642 O O . LEU A 1 453 ? 9.793 -13.758 -11.603 1.00 17.58 559 LEU A O 1
ATOM 3647 N N . LYS A 1 454 ? 8.055 -13.038 -10.369 1.00 22.61 560 LYS A N 1
ATOM 3648 C CA . LYS A 1 454 ? 7.060 -13.846 -11.070 1.00 25.00 560 LYS A CA 1
ATOM 3649 C C . LYS A 1 454 ? 6.952 -13.407 -12.533 1.00 24.80 560 LYS A C 1
ATOM 3650 O O . LYS A 1 454 ? 6.939 -14.240 -13.441 1.00 26.04 560 LYS A O 1
ATOM 3656 N N . LEU A 1 455 ? 6.895 -12.096 -12.760 1.00 17.94 561 LEU A N 1
ATOM 3657 C CA . LEU A 1 455 ? 6.875 -11.541 -14.116 1.00 21.18 561 LEU A CA 1
ATOM 3658 C C . LEU A 1 455 ? 8.171 -11.831 -14.862 1.00 25.76 561 LEU A C 1
ATOM 3659 O O . LEU A 1 455 ? 8.162 -12.102 -16.070 1.00 21.66 561 LEU A O 1
ATOM 3664 N N . LEU A 1 456 ? 9.289 -11.769 -14.148 1.00 21.13 562 LEU A N 1
ATOM 3665 C CA . LEU A 1 456 ? 10.589 -12.034 -14.764 1.00 18.67 562 LEU A CA 1
ATOM 3666 C C . LEU A 1 456 ? 10.722 -13.508 -15.157 1.00 22.63 562 LEU A C 1
ATOM 3667 O O . LEU A 1 456 ? 11.283 -13.833 -16.207 1.00 22.25 562 LEU A O 1
ATOM 3672 N N . THR A 1 457 ? 10.194 -14.398 -14.320 1.00 20.73 563 THR A N 1
ATOM 3673 C CA . THR A 1 457 ? 10.171 -15.821 -14.659 1.00 27.66 563 THR A CA 1
ATOM 3674 C C . THR A 1 457 ? 9.262 -16.096 -15.863 1.00 29.84 563 THR A C 1
ATOM 3675 O O . THR A 1 457 ? 9.587 -16.906 -16.731 1.00 28.47 563 THR A O 1
ATOM 3681 N N . ARG A 1 458 ? 8.121 -15.415 -15.919 1.00 34.98 564 ARG A N 1
ATOM 3682 C CA . ARG A 1 458 ? 7.245 -15.511 -17.084 1.00 32.76 564 ARG A CA 1
ATOM 3683 C C . ARG A 1 458 ? 7.987 -15.060 -18.341 1.00 37.81 564 ARG A C 1
ATOM 3684 O O . ARG A 1 458 ? 7.886 -15.695 -19.394 1.00 31.92 564 ARG A O 1
ATOM 3692 N N . TRP A 1 459 ? 8.728 -13.960 -18.228 1.00 23.21 565 TRP A N 1
ATOM 3693 C CA . TRP A 1 459 ? 9.488 -13.439 -19.362 1.00 19.19 565 TRP A CA 1
ATOM 3694 C C . TRP A 1 459 ? 10.589 -14.404 -19.748 1.00 26.01 565 TRP A C 1
ATOM 3695 O O . TRP A 1 459 ? 10.890 -14.584 -20.927 1.00 24.13 565 TRP A O 1
ATOM 3706 N N . TRP A 1 460 ? 11.204 -15.006 -18.740 1.00 22.02 566 TRP A N 1
ATOM 3707 C CA . TRP A 1 460 ? 12.254 -15.981 -18.968 1.00 27.59 566 TRP A CA 1
ATOM 3708 C C . TRP A 1 460 ? 11.739 -17.062 -19.926 1.00 25.72 566 TRP A C 1
ATOM 3709 O O . TRP A 1 460 ? 12.423 -17.440 -20.882 1.00 27.93 566 TRP A O 1
ATOM 3720 N N . LYS A 1 461 ? 10.518 -17.534 -19.676 1.00 24.62 567 LYS A N 1
ATOM 3721 C CA . LYS A 1 461 ? 9.865 -18.507 -20.558 1.00 22.18 567 LYS A CA 1
ATOM 3722 C C . LYS A 1 461 ? 9.497 -17.928 -21.925 1.00 29.22 567 LYS A C 1
ATOM 3723 O O . LYS A 1 461 ? 9.950 -18.425 -22.956 1.00 31.38 567 LYS A O 1
ATOM 3729 N N . GLU A 1 462 ? 8.689 -16.870 -21.929 1.00 27.08 568 GLU A N 1
ATOM 3730 C CA . GLU A 1 462 ? 8.106 -16.336 -23.162 1.00 30.02 568 GLU A CA 1
ATOM 3731 C C . GLU A 1 462 ? 9.128 -15.754 -24.149 1.00 37.81 568 GLU A C 1
ATOM 3732 O O . GLU A 1 462 ? 8.928 -15.809 -25.365 1.00 32.34 568 GLU A O 1
ATOM 3738 N N . SER A 1 463 ? 10.219 -15.207 -23.621 1.00 23.43 569 SER A N 1
ATOM 3739 C CA . SER A 1 463 ? 11.263 -14.582 -24.437 1.00 23.48 569 SER A CA 1
ATOM 3740 C C . SER A 1 463 ? 12.072 -15.601 -25.231 1.00 32.69 569 SER A C 1
ATOM 3741 O O . SER A 1 463 ? 12.691 -15.260 -26.243 1.00 33.44 569 SER A O 1
ATOM 3744 N N . GLY A 1 464 ? 12.097 -16.839 -24.750 1.00 32.31 570 GLY A N 1
ATOM 3745 C CA . GLY A 1 464 ? 12.913 -17.867 -25.365 1.00 30.47 570 GLY A CA 1
ATOM 3746 C C . GLY A 1 464 ? 14.163 -18.197 -24.572 1.00 35.97 570 GLY A C 1
ATOM 3747 O O . GLY A 1 464 ? 14.865 -19.160 -24.883 1.00 32.06 570 GLY A O 1
ATOM 3748 N N . MET A 1 465 ? 14.451 -17.407 -23.541 1.00 36.93 571 MET A N 1
ATOM 3749 C CA . MET A 1 465 ? 15.632 -17.656 -22.716 1.00 25.05 571 MET A CA 1
ATOM 3750 C C . MET A 1 465 ? 15.644 -19.075 -22.142 1.00 29.71 571 MET A C 1
ATOM 3751 O O . MET A 1 465 ? 16.702 -19.706 -22.049 1.00 33.72 571 MET A O 1
ATOM 3756 N N . ALA A 1 466 ? 14.470 -19.570 -21.753 1.00 21.70 572 ALA A N 1
ATOM 3757 C CA . ALA A 1 466 ? 14.356 -20.930 -21.230 1.00 28.38 572 ALA A CA 1
ATOM 3758 C C . ALA A 1 466 ? 14.733 -21.941 -22.311 1.00 34.18 572 ALA A C 1
ATOM 3759 O O . ALA A 1 466 ? 15.458 -22.905 -22.048 1.00 33.54 572 ALA A O 1
ATOM 3761 N N . ASP A 1 467 ? 14.232 -21.707 -23.522 1.00 41.37 573 ASP A N 1
ATOM 3762 C CA . ASP A 1 467 ? 14.501 -22.574 -24.671 1.00 41.70 573 ASP A CA 1
ATOM 3763 C C . ASP A 1 467 ? 15.992 -22.669 -24.975 1.00 46.42 573 ASP A C 1
ATOM 3764 O O . ASP A 1 467 ? 16.487 -23.730 -25.350 1.00 48.79 573 ASP A O 1
ATOM 3769 N N . ILE A 1 468 ? 16.705 -21.557 -24.818 1.00 33.23 574 ILE A N 1
ATOM 3770 C CA . ILE A 1 468 ? 18.141 -21.539 -25.094 1.00 41.36 574 ILE A CA 1
ATOM 3771 C C . ILE A 1 468 ? 18.937 -21.898 -23.835 1.00 40.24 574 ILE A C 1
ATOM 3772 O O . ILE A 1 468 ? 20.148 -21.679 -23.754 1.00 40.56 574 ILE A O 1
ATOM 3777 N N . ASN A 1 469 ? 18.229 -22.452 -22.854 1.00 34.58 575 ASN A N 1
ATOM 3778 C CA . ASN A 1 469 ? 18.837 -23.021 -21.654 1.00 39.05 575 ASN A CA 1
ATOM 3779 C C . ASN A 1 469 ? 19.505 -22.012 -20.727 1.00 50.42 575 ASN A C 1
ATOM 3780 O O . ASN A 1 469 ? 20.451 -22.345 -20.010 1.00 42.36 575 ASN A O 1
ATOM 3785 N N . PHE A 1 470 ? 19.014 -20.778 -20.735 1.00 36.56 576 PHE A N 1
ATOM 3786 C CA . PHE A 1 470 ? 19.454 -19.826 -19.729 1.00 36.08 576 PHE A CA 1
ATOM 3787 C C . PHE A 1 470 ? 18.980 -20.334 -18.367 1.00 32.87 576 PHE A C 1
ATOM 3788 O O . PHE A 1 470 ? 17.825 -20.746 -18.220 1.00 29.36 576 PHE A O 1
ATOM 3796 N N . THR A 1 471 ? 19.873 -20.320 -17.381 1.00 33.50 577 THR A N 1
ATOM 3797 C CA . THR A 1 471 ? 19.568 -20.862 -16.058 1.00 38.01 577 THR A CA 1
ATOM 3798 C C . THR A 1 471 ? 18.521 -20.030 -15.330 1.00 40.69 577 THR A C 1
ATOM 3799 O O . THR A 1 471 ? 18.700 -18.825 -15.129 1.00 35.78 577 THR A O 1
ATOM 3803 N N . ARG A 1 472 ? 17.433 -20.678 -14.926 1.00 39.99 578 ARG A N 1
ATOM 3804 C CA . ARG A 1 472 ? 16.330 -19.981 -14.274 1.00 42.68 578 ARG A CA 1
ATOM 3805 C C . ARG A 1 472 ? 16.789 -19.187 -13.052 1.00 40.35 578 ARG A C 1
ATOM 3806 O O . ARG A 1 472 ? 16.401 -18.033 -12.882 1.00 40.09 578 ARG A O 1
ATOM 3814 N N . HIS A 1 473 ? 17.620 -19.802 -12.212 1.00 39.93 579 HIS A N 1
ATOM 3815 C CA . HIS A 1 473 ? 18.022 -19.182 -10.946 1.00 42.98 579 HIS A CA 1
ATOM 3816 C C . HIS A 1 473 ? 18.929 -17.967 -11.129 1.00 33.60 579 HIS A C 1
ATOM 3817 O O . HIS A 1 473 ? 19.026 -17.120 -10.243 1.00 33.41 579 HIS A O 1
ATOM 3824 N N . ARG A 1 474 ? 19.595 -17.877 -12.275 1.00 22.75 580 ARG A N 1
ATOM 3825 C CA . ARG A 1 474 ? 20.423 -16.713 -12.548 1.00 26.86 580 ARG A CA 1
ATOM 3826 C C . ARG A 1 474 ? 19.553 -15.450 -12.618 1.00 23.12 580 ARG A C 1
ATOM 3827 O O . ARG A 1 474 ? 20.006 -14.352 -12.286 1.00 21.14 580 ARG A O 1
ATOM 3835 N N . VAL A 1 475 ? 18.297 -15.611 -13.032 1.00 20.69 581 VAL A N 1
ATOM 3836 C CA . VAL A 1 475 ? 17.379 -14.476 -13.085 1.00 21.73 581 VAL A CA 1
ATOM 3837 C C . VAL A 1 475 ? 17.285 -13.795 -11.715 1.00 20.37 581 VAL A C 1
ATOM 3838 O O . VAL A 1 475 ? 17.447 -12.580 -11.614 1.00 17.13 581 VAL A O 1
ATOM 3842 N N . ALA A 1 476 ? 17.042 -14.586 -10.668 1.00 16.99 582 ALA A N 1
ATOM 3843 C CA . ALA A 1 476 ? 16.895 -14.059 -9.310 1.00 19.70 582 ALA A CA 1
ATOM 3844 C C . ALA A 1 476 ? 18.174 -13.403 -8.801 1.00 19.81 582 ALA A C 1
ATOM 3845 O O . ALA A 1 476 ? 18.130 -12.445 -8.023 1.00 16.40 582 ALA A O 1
ATOM 3847 N N . GLU A 1 477 ? 19.316 -13.924 -9.233 1.00 19.40 583 GLU A N 1
ATOM 3848 C CA . GLU A 1 477 ? 20.601 -13.395 -8.792 1.00 17.58 583 GLU A CA 1
ATOM 3849 C C . GLU A 1 477 ? 20.888 -12.022 -9.397 1.00 19.45 583 GLU A C 1
ATOM 3850 O O . GLU A 1 477 ? 21.333 -11.109 -8.697 1.00 17.70 583 GLU A O 1
ATOM 3856 N N . VAL A 1 478 ? 20.603 -11.870 -10.686 1.00 15.53 584 VAL A N 1
ATOM 3857 C CA . VAL A 1 478 ? 20.723 -10.568 -11.335 1.00 15.58 584 VAL A CA 1
ATOM 3858 C C . VAL A 1 478 ? 19.746 -9.586 -10.683 1.00 13.39 584 VAL A C 1
ATOM 3859 O O . VAL A 1 478 ? 20.111 -8.462 -10.355 1.00 15.33 584 VAL A O 1
ATOM 3863 N N . TYR A 1 479 ? 18.502 -10.026 -10.499 1.00 11.54 585 TYR A N 1
ATOM 3864 C CA . TYR A 1 479 ? 17.469 -9.199 -9.863 1.00 12.45 585 TYR A CA 1
ATOM 3865 C C . TYR A 1 479 ? 17.908 -8.666 -8.490 1.00 18.06 585 TYR A C 1
ATOM 3866 O O . TYR A 1 479 ? 17.779 -7.473 -8.203 1.00 14.68 585 TYR A O 1
ATOM 3875 N N . PHE A 1 480 ? 18.420 -9.556 -7.646 1.00 13.55 586 PHE A N 1
ATOM 3876 C CA . PHE A 1 480 ? 18.949 -9.174 -6.336 1.00 16.26 586 PHE A CA 1
ATOM 3877 C C . PHE A 1 480 ? 20.009 -8.077 -6.416 1.00 15.04 586 PHE A C 1
ATOM 3878 O O . PHE A 1 480 ? 20.060 -7.180 -5.566 1.00 14.18 586 PHE A O 1
ATOM 3886 N N . SER A 1 481 ? 20.860 -8.161 -7.433 1.00 13.22 587 SER A N 1
ATOM 3887 C CA . SER A 1 481 ? 21.984 -7.242 -7.588 1.00 13.47 587 SER A CA 1
ATOM 3888 C C . SER A 1 481 ? 21.548 -5.826 -7.951 1.00 18.40 587 SER A C 1
ATOM 3889 O O . SER A 1 481 ? 22.337 -4.896 -7.830 1.00 15.28 587 SER A O 1
ATOM 3892 N N . SER A 1 482 ? 20.301 -5.659 -8.389 1.00 12.36 588 SER A N 1
ATOM 3893 C CA . SER A 1 482 ? 19.811 -4.327 -8.764 1.00 14.87 588 SER A CA 1
ATOM 3894 C C . SER A 1 482 ? 19.871 -3.336 -7.587 1.00 16.62 588 SER A C 1
ATOM 3895 O O . SER A 1 482 ? 20.018 -2.137 -7.803 1.00 14.96 588 SER A O 1
ATOM 3898 N N . ALA A 1 483 ? 19.739 -3.848 -6.361 1.00 13.41 589 ALA A N 1
ATOM 3899 C CA . ALA A 1 483 ? 19.932 -3.067 -5.119 1.00 14.22 589 ALA A CA 1
ATOM 3900 C C . ALA A 1 483 ? 18.848 -2.023 -4.803 1.00 14.66 589 ALA A C 1
ATOM 3901 O O . ALA A 1 483 ? 18.368 -1.948 -3.672 1.00 17.13 589 ALA A O 1
ATOM 3903 N N . THR A 1 484 ? 18.490 -1.212 -5.793 1.00 14.55 590 THR A N 1
ATOM 3904 C CA . THR A 1 484 ? 17.467 -0.173 -5.630 1.00 14.98 590 THR A CA 1
ATOM 3905 C C . THR A 1 484 ? 16.087 -0.823 -5.550 1.00 15.79 590 THR A C 1
ATOM 3906 O O . THR A 1 484 ? 15.516 -1.203 -6.576 1.00 17.15 590 THR A O 1
ATOM 3910 N N . PHE A 1 485 ? 15.555 -0.942 -4.335 1.00 12.22 591 PHE A N 1
ATOM 3911 C CA . PHE A 1 485 ? 14.430 -1.834 -4.049 1.00 13.63 591 PHE A CA 1
ATOM 3912 C C . PHE A 1 485 ? 13.058 -1.146 -3.956 1.00 15.40 591 PHE A C 1
ATOM 3913 O O . PHE A 1 485 ? 12.042 -1.826 -3.812 1.00 15.92 591 PHE A O 1
ATOM 3921 N N . GLU A 1 486 ? 13.028 0.183 -3.969 1.00 14.53 592 GLU A N 1
ATOM 3922 C CA . GLU A 1 486 ? 11.797 0.898 -3.628 1.00 17.00 592 GLU A CA 1
ATOM 3923 C C . GLU A 1 486 ? 10.673 0.537 -4.597 1.00 17.18 592 GLU A C 1
ATOM 3924 O O . GLU A 1 486 ? 10.913 0.366 -5.791 1.00 15.55 592 GLU A O 1
ATOM 3930 N N . PRO A 1 487 ? 9.440 0.437 -4.084 1.00 17.16 593 PRO A N 1
ATOM 3931 C CA . PRO A 1 487 ? 8.307 0.081 -4.946 1.00 17.89 593 PRO A CA 1
ATOM 3932 C C . PRO A 1 487 ? 8.184 0.920 -6.212 1.00 21.35 593 PRO A C 1
ATOM 3933 O O . PRO A 1 487 ? 7.808 0.368 -7.239 1.00 22.71 593 PRO A O 1
ATOM 3937 N N . GLU A 1 488 ? 8.492 2.213 -6.161 1.00 19.23 594 GLU A N 1
ATOM 3938 C CA . GLU A 1 488 ? 8.248 3.070 -7.320 1.00 21.18 594 GLU A CA 1
ATOM 3939 C C . GLU A 1 488 ? 9.137 2.748 -8.525 1.00 26.08 594 GLU A C 1
ATOM 3940 O O . GLU A 1 488 ? 8.919 3.270 -9.625 1.00 21.25 594 GLU A O 1
ATOM 3946 N N . TYR A 1 489 ? 10.135 1.892 -8.316 1.00 21.69 595 TYR A N 1
ATOM 3947 C CA . TYR A 1 489 ? 11.112 1.604 -9.361 1.00 14.34 595 TYR A CA 1
ATOM 3948 C C . TYR A 1 489 ? 10.974 0.182 -9.924 1.00 18.35 595 TYR A C 1
ATOM 3949 O O . TYR A 1 489 ? 11.950 -0.398 -10.391 1.00 16.03 595 TYR A O 1
ATOM 3958 N N . SER A 1 490 ? 9.761 -0.365 -9.879 1.00 17.77 596 SER A N 1
ATOM 3959 C CA . SER A 1 490 ? 9.480 -1.698 -10.412 1.00 17.14 596 SER A CA 1
ATOM 3960 C C . SER A 1 490 ? 9.925 -1.845 -11.877 1.00 20.67 596 SER A C 1
ATOM 3961 O O . SER A 1 490 ? 10.637 -2.789 -12.238 1.00 17.60 596 SER A O 1
ATOM 3965 N N . ALA A 1 491 ? 9.500 -0.916 -12.722 1.00 18.00 597 ALA A N 1
ATOM 3966 C CA . ALA A 1 491 ? 9.804 -1.009 -14.148 1.00 22.90 597 ALA A CA 1
ATOM 3967 C C . ALA A 1 491 ? 11.315 -1.002 -14.383 1.00 22.26 597 ALA A C 1
ATOM 3968 O O . ALA A 1 491 ? 11.837 -1.724 -15.242 1.00 16.02 597 ALA A O 1
ATOM 3970 N N . THR A 1 492 ? 12.014 -0.177 -13.613 1.00 13.47 598 THR A N 1
ATOM 3971 C CA . THR A 1 492 ? 13.462 -0.068 -13.730 1.00 16.17 598 THR A CA 1
ATOM 3972 C C . THR A 1 492 ? 14.168 -1.385 -13.360 1.00 14.06 598 THR A C 1
ATOM 3973 O O . THR A 1 492 ? 15.065 -1.841 -14.087 1.00 15.15 598 THR A O 1
ATOM 3977 N N . ARG A 1 493 ? 13.746 -1.996 -12.259 1.00 13.18 599 ARG A N 1
ATOM 3978 C CA . ARG A 1 493 ? 14.315 -3.271 -11.808 1.00 12.31 599 ARG A CA 1
ATOM 3979 C C . ARG A 1 493 ? 14.049 -4.381 -12.817 1.00 21.14 599 ARG A C 1
ATOM 3980 O O . ARG A 1 493 ? 14.930 -5.189 -13.115 1.00 16.04 599 ARG A O 1
ATOM 3988 N N . ILE A 1 494 ? 12.825 -4.422 -13.332 1.00 17.20 600 ILE A N 1
ATOM 3989 C CA . ILE A 1 494 ? 12.452 -5.442 -14.305 1.00 13.17 600 ILE A CA 1
ATOM 3990 C C . ILE A 1 494 ? 13.267 -5.330 -15.597 1.00 15.39 600 ILE A C 1
ATOM 3991 O O . ILE A 1 494 ? 13.745 -6.337 -16.120 1.00 17.90 600 ILE A O 1
ATOM 3996 N N . ALA A 1 495 ? 13.431 -4.109 -16.103 1.00 17.34 601 ALA A N 1
ATOM 3997 C CA . ALA A 1 495 ? 14.213 -3.867 -17.310 1.00 18.31 601 ALA A CA 1
ATOM 3998 C C . ALA A 1 495 ? 15.696 -4.149 -17.067 1.00 19.80 601 ALA A C 1
ATOM 3999 O O . ALA A 1 495 ? 16.376 -4.743 -17.908 1.00 14.23 601 ALA A O 1
ATOM 4001 N N . PHE A 1 496 ? 16.195 -3.713 -15.917 1.00 14.77 602 PHE A N 1
ATOM 4002 C CA . PHE A 1 496 ? 17.572 -3.989 -15.534 1.00 14.73 602 PHE A CA 1
ATOM 4003 C C . PHE A 1 496 ? 17.823 -5.496 -15.517 1.00 12.25 602 PHE A C 1
ATOM 4004 O O . PHE A 1 496 ? 18.855 -5.958 -15.987 1.00 14.39 602 PHE A O 1
ATOM 4012 N N . THR A 1 497 ? 16.884 -6.253 -14.958 1.00 12.31 603 THR A N 1
ATOM 4013 C CA . THR A 1 497 ? 17.076 -7.696 -14.801 1.00 14.61 603 THR A CA 1
ATOM 4014 C C . THR A 1 497 ? 17.068 -8.411 -16.162 1.00 18.93 603 THR A C 1
ATOM 4015 O O . THR A 1 497 ? 17.885 -9.307 -16.414 1.00 15.25 603 THR A O 1
ATOM 4019 N N . LYS A 1 498 ? 16.153 -8.015 -17.042 1.00 13.90 604 LYS A N 1
ATOM 4020 C CA . LYS A 1 498 ? 16.147 -8.566 -18.399 1.00 15.86 604 LYS A CA 1
ATOM 4021 C C . LYS A 1 498 ? 17.463 -8.272 -19.128 1.00 14.16 604 LYS A C 1
ATOM 4022 O O . LYS A 1 498 ? 18.044 -9.155 -19.742 1.00 15.32 604 LYS A O 1
ATOM 4028 N N . ILE A 1 499 ? 17.934 -7.030 -19.055 1.00 17.33 605 ILE A N 1
ATOM 4029 C CA . ILE A 1 499 ? 19.159 -6.627 -19.744 1.00 14.87 605 ILE A CA 1
ATOM 4030 C C . ILE A 1 499 ? 20.386 -7.330 -19.148 1.00 20.86 605 ILE A C 1
ATOM 4031 O O . ILE A 1 499 ? 21.259 -7.803 -19.874 1.00 16.11 605 ILE A O 1
ATOM 4036 N N . GLY A 1 500 ? 20.443 -7.392 -17.822 1.00 16.26 606 GLY A N 1
ATOM 4037 C CA . GLY A 1 500 ? 21.500 -8.118 -17.136 1.00 16.24 606 GLY A CA 1
ATOM 4038 C C . GLY A 1 500 ? 21.546 -9.584 -17.550 1.00 18.97 606 GLY A C 1
ATOM 4039 O O . GLY A 1 500 ? 22.623 -10.142 -17.749 1.00 15.45 606 GLY A O 1
ATOM 4040 N N . CYS A 1 501 ? 20.384 -10.214 -17.685 1.00 17.97 607 CYS A N 1
ATOM 4041 C CA . CYS A 1 501 ? 20.355 -11.613 -18.117 1.00 19.87 607 CYS A CA 1
ATOM 4042 C C . CYS A 1 501 ? 20.963 -11.761 -19.514 1.00 21.02 607 CYS A C 1
ATOM 4043 O O . CYS A 1 501 ? 21.728 -12.693 -19.764 1.00 21.90 607 CYS A O 1
ATOM 4046 N N . LEU A 1 502 ? 20.639 -10.840 -20.419 1.00 17.10 608 LEU A N 1
ATOM 4047 C CA . LEU A 1 502 ? 21.250 -10.861 -21.746 1.00 17.58 608 LEU A CA 1
ATOM 4048 C C . LEU A 1 502 ? 22.765 -10.636 -21.662 1.00 22.25 608 LEU A C 1
ATOM 4049 O O . LEU A 1 502 ? 23.533 -11.285 -22.376 1.00 18.39 608 LEU A O 1
ATOM 4056 N N . GLN A 1 503 ? 23.202 -9.737 -20.781 1.00 15.22 609 GLN A N 1
ATOM 4057 C CA . GLN A 1 503 ? 24.642 -9.524 -20.592 1.00 14.68 609 GLN A CA 1
ATOM 4058 C C . GLN A 1 503 ? 25.351 -10.777 -20.067 1.00 19.63 609 GLN A C 1
ATOM 4059 O O . GLN A 1 503 ? 26.476 -11.061 -20.459 1.00 20.78 609 GLN A O 1
ATOM 4065 N N . VAL A 1 504 ? 24.703 -11.506 -19.163 1.00 17.65 610 VAL A N 1
ATOM 4066 C CA . VAL A 1 504 ? 25.258 -12.770 -18.690 1.00 18.30 610 VAL A CA 1
ATOM 4067 C C . VAL A 1 504 ? 25.359 -13.740 -19.863 1.00 26.98 610 VAL A C 1
ATOM 4068 O O . VAL A 1 504 ? 26.380 -14.403 -20.056 1.00 24.19 610 VAL A O 1
ATOM 4072 N N . LEU A 1 505 ? 24.293 -13.799 -20.654 1.00 19.27 611 LEU A N 1
ATOM 4073 C CA . LEU A 1 505 ? 24.258 -14.662 -21.828 1.00 24.49 611 LEU A CA 1
ATOM 4074 C C . LEU A 1 505 ? 25.354 -14.275 -22.815 1.00 23.21 611 LEU A C 1
ATOM 4075 O O . LEU A 1 505 ? 26.112 -15.133 -23.271 1.00 27.59 611 LEU A O 1
ATOM 4080 N N . PHE A 1 506 ? 25.431 -12.984 -23.132 1.00 22.30 612 PHE A N 1
ATOM 4081 C CA . PHE A 1 506 ? 26.411 -12.457 -24.077 1.00 24.45 612 PHE A CA 1
ATOM 4082 C C . PHE A 1 506 ? 27.830 -12.821 -23.693 1.00 33.89 612 PHE A C 1
ATOM 4083 O O . PHE A 1 506 ? 28.619 -13.231 -24.536 1.00 30.32 612 PHE A O 1
ATOM 4091 N N . ASP A 1 507 ? 28.168 -12.640 -22.421 1.00 25.45 613 ASP A N 1
ATOM 4092 C CA . ASP A 1 507 ? 29.534 -12.897 -21.983 1.00 26.58 613 ASP A CA 1
ATOM 4093 C C . ASP A 1 507 ? 29.930 -14.362 -22.198 1.00 26.69 613 ASP A C 1
ATOM 4094 O O . ASP A 1 507 ? 31.024 -14.649 -22.678 1.00 30.71 613 ASP A O 1
ATOM 4099 N N . ASP A 1 508 ? 29.036 -15.284 -21.849 1.00 28.13 614 ASP A N 1
ATOM 4100 C CA . ASP A 1 508 ? 29.283 -16.704 -22.080 1.00 30.10 614 ASP A CA 1
ATOM 4101 C C . ASP A 1 508 ? 29.425 -16.982 -23.574 1.00 37.42 614 ASP A C 1
ATOM 4102 O O . ASP A 1 508 ? 30.276 -17.765 -23.992 1.00 39.61 614 ASP A O 1
ATOM 4107 N N . MET A 1 509 ? 28.581 -16.329 -24.367 1.00 30.73 615 MET A N 1
ATOM 4108 C CA . MET A 1 509 ? 28.607 -16.437 -25.824 1.00 37.12 615 MET A CA 1
ATOM 4109 C C . MET A 1 509 ? 29.984 -16.068 -26.380 1.00 34.41 615 MET A C 1
ATOM 4110 O O . MET A 1 509 ? 30.584 -16.827 -27.142 1.00 36.30 615 MET A O 1
ATOM 4115 N N . ALA A 1 510 ? 30.480 -14.902 -25.981 1.00 26.63 616 ALA A N 1
ATOM 4116 C CA . ALA A 1 510 ? 31.756 -14.390 -26.470 1.00 39.17 616 ALA A CA 1
ATOM 4117 C C . ALA A 1 510 ? 32.927 -15.307 -26.122 1.00 47.64 616 ALA A C 1
ATOM 4118 O O . ALA A 1 510 ? 33.835 -15.491 -26.927 1.00 50.53 616 ALA A O 1
ATOM 4120 N N . ASP A 1 511 ? 32.907 -15.879 -24.923 1.00 43.93 617 ASP A N 1
ATOM 4121 C CA . ASP A 1 511 ? 33.970 -16.794 -24.513 1.00 60.74 617 ASP A CA 1
ATOM 4122 C C . ASP A 1 511 ? 33.819 -18.168 -25.156 1.00 61.44 617 ASP A C 1
ATOM 4123 O O . ASP A 1 511 ? 34.458 -18.475 -26.164 1.00 71.84 617 ASP A O 1
ATOM 4128 N N . ILE A 1 512 ? 32.958 -18.982 -24.559 1.00 46.96 618 ILE A N 1
ATOM 4129 C CA . ILE A 1 512 ? 32.797 -20.382 -24.936 1.00 57.80 618 ILE A CA 1
ATOM 4130 C C . ILE A 1 512 ? 32.612 -20.640 -26.431 1.00 59.34 618 ILE A C 1
ATOM 4131 O O . ILE A 1 512 ? 33.184 -21.585 -26.974 1.00 63.16 618 ILE A O 1
ATOM 4136 N N . PHE A 1 513 ? 31.822 -19.807 -27.100 1.00 54.15 619 PHE A N 1
ATOM 4137 C CA . PHE A 1 513 ? 31.365 -20.145 -28.444 1.00 50.71 619 PHE A CA 1
ATOM 4138 C C . PHE A 1 513 ? 31.947 -19.300 -29.580 1.00 47.75 619 PHE A C 1
ATOM 4139 O O . PHE A 1 513 ? 32.612 -19.825 -30.474 1.00 47.67 619 PHE A O 1
ATOM 4147 N N . ALA A 1 514 ? 31.690 -17.998 -29.546 1.00 33.45 620 ALA A N 1
ATOM 4148 C CA . ALA A 1 514 ? 31.948 -17.141 -30.701 1.00 32.27 620 ALA A CA 1
ATOM 4149 C C . ALA A 1 514 ? 33.413 -17.078 -31.125 1.00 33.91 620 ALA A C 1
ATOM 4150 O O . ALA A 1 514 ? 34.307 -16.996 -30.284 1.00 29.59 620 ALA A O 1
ATOM 4152 N N . THR A 1 515 ? 33.643 -17.120 -32.436 1.00 31.38 621 THR A N 1
ATOM 4153 C CA . THR A 1 515 ? 34.942 -16.771 -32.998 1.00 29.06 621 THR A CA 1
ATOM 4154 C C . THR A 1 515 ? 35.015 -15.259 -33.090 1.00 34.05 621 THR A C 1
ATOM 4155 O O . THR A 1 515 ? 33.992 -14.576 -32.986 1.00 27.27 621 THR A O 1
ATOM 4159 N N . LEU A 1 516 ? 36.217 -14.736 -33.308 1.00 23.87 622 LEU A N 1
ATOM 4160 C CA . LEU A 1 516 ? 36.404 -13.299 -33.470 1.00 22.27 622 LEU A CA 1
ATOM 4161 C C . LEU A 1 516 ? 35.565 -12.747 -34.618 1.00 23.60 622 LEU A C 1
ATOM 4162 O O . LEU A 1 516 ? 34.937 -11.699 -34.491 1.00 20.99 622 LEU A O 1
ATOM 4167 N N . ASP A 1 517 ? 35.560 -13.449 -35.745 1.00 30.11 623 ASP A N 1
ATOM 4168 C CA . ASP A 1 517 ? 34.777 -13.005 -36.893 1.00 26.68 623 ASP A CA 1
ATOM 4169 C C . ASP A 1 517 ? 33.296 -12.907 -36.542 1.00 17.88 623 ASP A C 1
ATOM 4170 O O . ASP A 1 517 ? 32.629 -11.938 -36.905 1.00 25.95 623 ASP A O 1
ATOM 4175 N N . GLU A 1 518 ? 32.794 -13.914 -35.837 1.00 20.94 624 GLU A N 1
ATOM 4176 C CA . GLU A 1 518 ? 31.405 -13.944 -35.423 1.00 24.71 624 GLU A CA 1
ATOM 4177 C C . GLU A 1 518 ? 31.118 -12.822 -34.417 1.00 30.19 624 GLU A C 1
ATOM 4178 O O . GLU A 1 518 ? 30.045 -12.220 -34.429 1.00 22.26 624 GLU A O 1
ATOM 4184 N N . LEU A 1 519 ? 32.088 -12.540 -33.554 1.00 27.85 625 LEU A N 1
ATOM 4185 C CA . LEU A 1 519 ? 31.958 -11.449 -32.592 1.00 21.21 625 LEU A CA 1
ATOM 4186 C C . LEU A 1 519 ? 31.863 -10.121 -33.328 1.00 30.05 625 LEU A C 1
ATOM 4187 O O . LEU A 1 519 ? 30.994 -9.301 -33.036 1.00 24.90 625 LEU A O 1
ATOM 4192 N N . LYS A 1 520 ? 32.755 -9.917 -34.294 1.00 24.12 626 LYS A N 1
ATOM 4193 C CA . LYS A 1 520 ? 32.738 -8.707 -35.109 1.00 23.47 626 LYS A CA 1
ATOM 4194 C C . LYS A 1 520 ? 31.427 -8.561 -35.882 1.00 26.39 626 LYS A C 1
ATOM 4195 O O . LYS A 1 520 ? 30.893 -7.458 -36.001 1.00 23.67 626 LYS A O 1
ATOM 4201 N N . SER A 1 521 ? 30.935 -9.672 -36.429 1.00 28.09 627 SER A N 1
ATOM 4202 C CA . SER A 1 521 ? 29.647 -9.706 -37.125 1.00 24.36 627 SER A CA 1
ATOM 4203 C C . SER A 1 521 ? 28.496 -9.295 -36.198 1.00 25.74 627 SER A C 1
ATOM 4204 O O . SER A 1 521 ? 27.669 -8.446 -36.548 1.00 23.60 627 SER A O 1
ATOM 4208 N N . PHE A 1 522 ? 28.444 -9.915 -35.019 1.00 18.92 628 PHE A N 1
ATOM 4209 C CA . PHE A 1 522 ? 27.431 -9.595 -34.022 1.00 23.10 628 PHE A CA 1
ATOM 4210 C C . PHE A 1 522 ? 27.484 -8.101 -33.711 1.00 24.43 628 PHE A C 1
ATOM 4211 O O . PHE A 1 522 ? 26.455 -7.414 -33.690 1.00 19.53 628 PHE A O 1
ATOM 4219 N N . THR A 1 523 ? 28.696 -7.602 -33.493 1.00 20.60 629 THR A N 1
ATOM 4220 C CA . THR A 1 523 ? 28.899 -6.203 -33.137 1.00 22.10 629 THR A CA 1
ATOM 4221 C C . THR A 1 523 ? 28.474 -5.244 -34.242 1.00 29.12 629 THR A C 1
ATOM 4222 O O . THR A 1 523 ? 27.903 -4.192 -33.964 1.00 21.65 629 THR A O 1
ATOM 4228 N N . GLU A 1 524 ? 28.747 -5.595 -35.496 1.00 24.92 630 GLU A N 1
ATOM 4229 C CA . GLU A 1 524 ? 28.311 -4.747 -36.602 1.00 21.86 630 GLU A CA 1
ATOM 4230 C C . GLU A 1 524 ? 26.786 -4.705 -36.680 1.00 19.14 630 GLU A C 1
ATOM 4231 O O . GLU A 1 524 ? 26.204 -3.697 -37.071 1.00 23.96 630 GLU A O 1
ATOM 4237 N N . GLY A 1 525 ? 26.151 -5.812 -36.309 1.00 19.37 631 GLY A N 1
ATOM 4238 C CA . GLY A 1 525 ? 24.705 -5.892 -36.257 1.00 18.70 631 GLY A CA 1
ATOM 4239 C C . GLY A 1 525 ? 24.155 -4.966 -35.191 1.00 23.88 631 GLY A C 1
ATOM 4240 O O . GLY A 1 525 ? 23.113 -4.341 -35.376 1.00 20.28 631 GLY A O 1
ATOM 4241 N N . VAL A 1 526 ? 24.856 -4.879 -34.064 1.00 21.90 632 VAL A N 1
ATOM 4242 C CA . VAL A 1 526 ? 24.486 -3.923 -33.030 1.00 20.30 632 VAL A CA 1
ATOM 4243 C C . VAL A 1 526 ? 24.663 -2.499 -33.560 1.00 22.49 632 VAL A C 1
ATOM 4244 O O . VAL A 1 526 ? 23.802 -1.645 -33.368 1.00 19.91 632 VAL A O 1
ATOM 4248 N N . LYS A 1 527 ? 25.766 -2.247 -34.256 1.00 22.50 633 LYS A N 1
ATOM 4249 C CA . LYS A 1 527 ? 26.022 -0.904 -34.769 1.00 25.79 633 LYS A CA 1
ATOM 4250 C C . LYS A 1 527 ? 24.969 -0.468 -35.795 1.00 24.82 633 LYS A C 1
ATOM 4251 O O . LYS A 1 527 ? 24.635 0.714 -35.891 1.00 27.90 633 LYS A O 1
ATOM 4257 N N . ARG A 1 528 ? 24.450 -1.425 -36.559 1.00 24.74 634 ARG A N 1
ATOM 4258 C CA . ARG A 1 528 ? 23.410 -1.128 -37.545 1.00 30.67 634 ARG A CA 1
ATOM 4259 C C . ARG A 1 528 ? 22.038 -1.053 -36.893 1.00 34.19 634 ARG A C 1
ATOM 4260 O O . ARG A 1 528 ? 21.093 -0.516 -37.475 1.00 26.30 634 ARG A O 1
ATOM 4268 N N . TRP A 1 529 ? 21.941 -1.611 -35.692 1.00 20.51 635 TRP A N 1
ATOM 4269 C CA . TRP A 1 529 ? 20.678 -1.701 -34.964 1.00 21.37 635 TRP A CA 1
ATOM 4270 C C . TRP A 1 529 ? 19.589 -2.282 -35.863 1.00 29.99 635 TRP A C 1
ATOM 4271 O O . TRP A 1 529 ? 18.502 -1.715 -35.992 1.00 20.89 635 TRP A O 1
ATOM 4282 N N . ASP A 1 530 ? 19.901 -3.410 -36.497 1.00 22.58 636 ASP A N 1
ATOM 4283 C CA . ASP A 1 530 ? 18.925 -4.139 -37.299 1.00 26.33 636 ASP A CA 1
ATOM 4284 C C . ASP A 1 530 ? 19.338 -5.604 -37.475 1.00 26.41 636 ASP A C 1
ATOM 4285 O O . ASP A 1 530 ? 20.360 -6.049 -36.936 1.00 22.68 636 ASP A O 1
ATOM 4290 N N . THR A 1 531 ? 18.534 -6.355 -38.215 1.00 20.43 637 THR A N 1
ATOM 4291 C CA . THR A 1 531 ? 18.762 -7.788 -38.362 1.00 23.70 637 THR A CA 1
ATOM 4292 C C . THR A 1 531 ? 19.446 -8.139 -39.686 1.00 24.29 637 THR A C 1
ATOM 4293 O O . THR A 1 531 ? 19.437 -9.296 -40.103 1.00 23.19 637 THR A O 1
ATOM 4297 N N . SER A 1 532 ? 20.058 -7.147 -40.324 1.00 25.15 638 SER A N 1
ATOM 4298 C CA . SER A 1 532 ? 20.642 -7.334 -41.654 1.00 29.09 638 SER A CA 1
ATOM 4299 C C . SER A 1 532 ? 21.849 -8.276 -41.698 1.00 37.88 638 SER A C 1
ATOM 4300 O O . SER A 1 532 ? 22.246 -8.725 -42.774 1.00 26.42 638 SER A O 1
ATOM 4303 N N . LEU A 1 533 ? 22.433 -8.586 -40.544 1.00 26.80 639 LEU A N 1
ATOM 4304 C CA . LEU A 1 533 ? 23.620 -9.439 -40.532 1.00 26.00 639 LEU A CA 1
ATOM 4305 C C . LEU A 1 533 ? 23.430 -10.731 -39.748 1.00 26.62 639 LEU A C 1
ATOM 4306 O O . LEU A 1 533 ? 24.400 -11.441 -39.468 1.00 24.95 639 LEU A O 1
ATOM 4311 N N . LEU A 1 534 ? 22.185 -11.049 -39.408 1.00 23.88 640 LEU A N 1
ATOM 4312 C CA . LEU A 1 534 ? 21.897 -12.303 -38.722 1.00 24.98 640 LEU A CA 1
ATOM 4313 C C . LEU A 1 534 ? 22.471 -13.510 -39.461 1.00 33.13 640 LEU A C 1
ATOM 4314 O O . LEU A 1 534 ? 22.864 -14.502 -38.839 1.00 26.70 640 LEU A O 1
ATOM 4319 N N . HIS A 1 535 ? 22.511 -13.423 -40.789 1.00 31.02 641 HIS A N 1
ATOM 4320 C CA . HIS A 1 535 ? 22.927 -14.550 -41.621 1.00 33.57 641 HIS A CA 1
ATOM 4321 C C . HIS A 1 535 ? 24.409 -14.886 -41.471 1.00 34.74 641 HIS A C 1
ATOM 4322 O O . HIS A 1 535 ? 24.834 -15.994 -41.803 1.00 32.32 641 HIS A O 1
ATOM 4329 N N . GLU A 1 536 ? 25.188 -13.931 -40.968 1.00 32.71 642 GLU A N 1
ATOM 4330 C CA . GLU A 1 536 ? 26.633 -14.104 -40.820 1.00 26.88 642 GLU A CA 1
ATOM 4331 C C . GLU A 1 536 ? 27.066 -14.895 -39.580 1.00 32.33 642 GLU A C 1
ATOM 4332 O O . GLU A 1 536 ? 28.248 -15.196 -39.419 1.00 38.76 642 GLU A O 1
ATOM 4338 N N . ILE A 1 537 ? 26.124 -15.230 -38.705 1.00 28.54 643 ILE A N 1
ATOM 4339 C CA . ILE A 1 537 ? 26.473 -15.899 -37.453 1.00 21.63 643 ILE A CA 1
ATOM 4340 C C . ILE A 1 537 ? 25.688 -17.184 -37.223 1.00 24.83 643 ILE A C 1
ATOM 4341 O O . ILE A 1 537 ? 24.632 -17.391 -37.827 1.00 30.84 643 ILE A O 1
ATOM 4346 N N . PRO A 1 538 ? 26.209 -18.060 -36.351 1.00 25.75 644 PRO A N 1
ATOM 4347 C CA . PRO A 1 538 ? 25.573 -19.340 -36.015 1.00 30.84 644 PRO A CA 1
ATOM 4348 C C . PRO A 1 538 ? 24.168 -19.181 -35.441 1.00 41.92 644 PRO A C 1
ATOM 4349 O O . PRO A 1 538 ? 23.885 -18.204 -34.744 1.00 38.83 644 PRO A O 1
ATOM 4353 N N . GLU A 1 539 ? 23.307 -20.153 -35.729 1.00 34.03 645 GLU A N 1
ATOM 4354 C CA . GLU A 1 539 ? 21.915 -20.128 -35.290 1.00 43.33 645 GLU A CA 1
ATOM 4355 C C . GLU A 1 539 ? 21.752 -19.754 -33.816 1.00 43.09 645 GLU A C 1
ATOM 4356 O O . GLU A 1 539 ? 20.847 -19.000 -33.458 1.00 39.14 645 GLU A O 1
ATOM 4362 N N . CYS A 1 540 ? 22.623 -20.282 -32.962 1.00 47.77 646 CYS A N 1
ATOM 4363 C CA . CYS A 1 540 ? 22.524 -20.012 -31.530 1.00 52.83 646 CYS A CA 1
ATOM 4364 C C . CYS A 1 540 ? 22.778 -18.534 -31.236 1.00 46.90 646 CYS A C 1
ATOM 4365 O O . CYS A 1 540 ? 22.110 -17.937 -30.390 1.00 47.80 646 CYS A O 1
ATOM 4368 N N . MET A 1 541 ? 23.740 -17.948 -31.943 1.00 34.71 647 MET A N 1
ATOM 4369 C CA . MET A 1 541 ? 24.032 -16.527 -31.789 1.00 28.41 647 MET A CA 1
ATOM 4370 C C . MET A 1 541 ? 22.919 -15.670 -32.379 1.00 33.52 647 MET A C 1
ATOM 4371 O O . MET A 1 541 ? 22.594 -14.610 -31.845 1.00 29.62 647 MET A O 1
ATOM 4376 N N . GLN A 1 542 ? 22.340 -16.129 -33.484 1.00 27.02 648 GLN A N 1
ATOM 4377 C CA . GLN A 1 542 ? 21.189 -15.447 -34.060 1.00 26.26 648 GLN A CA 1
ATOM 4378 C C . GLN A 1 542 ? 20.066 -15.350 -33.038 1.00 28.75 648 GLN A C 1
ATOM 4379 O O . GLN A 1 542 ? 19.465 -14.289 -32.861 1.00 27.07 648 GLN A O 1
ATOM 4385 N N . THR A 1 543 ? 19.793 -16.457 -32.356 1.00 24.23 649 THR A N 1
ATOM 4386 C CA . THR A 1 543 ? 18.753 -16.469 -31.333 1.00 30.85 649 THR A CA 1
ATOM 4387 C C . THR A 1 543 ? 19.061 -15.449 -30.235 1.00 25.09 649 THR A C 1
ATOM 4388 O O . THR A 1 543 ? 18.179 -14.709 -29.804 1.00 22.72 649 THR A O 1
ATOM 4392 N N . CYS A 1 544 ? 20.316 -15.403 -29.800 1.00 25.97 650 CYS A N 1
ATOM 4393 C CA . CYS A 1 544 ? 20.738 -14.428 -28.799 1.00 27.65 650 CYS A CA 1
ATOM 4394 C C . CYS A 1 544 ? 20.482 -13.000 -29.277 1.00 24.84 650 CYS A C 1
ATOM 4395 O O . CYS A 1 544 ? 19.950 -12.176 -28.535 1.00 23.30 650 CYS A O 1
ATOM 4399 N N . PHE A 1 545 ? 20.855 -12.713 -30.520 1.00 21.23 651 PHE A N 1
ATOM 4400 C CA . PHE A 1 545 ? 20.675 -11.379 -31.071 1.00 25.72 651 PHE A CA 1
ATOM 4401 C C . PHE A 1 545 ? 19.194 -11.012 -31.131 1.00 23.08 651 PHE A C 1
ATOM 4402 O O . PHE A 1 545 ? 18.813 -9.884 -30.807 1.00 22.57 651 PHE A O 1
ATOM 4410 N N . LYS A 1 546 ? 18.364 -11.967 -31.549 1.00 19.18 652 LYS A N 1
ATOM 4411 C CA . LYS A 1 546 ? 16.927 -11.736 -31.701 1.00 23.63 652 LYS A CA 1
ATOM 4412 C C . LYS A 1 546 ? 16.191 -11.501 -30.380 1.00 26.78 652 LYS A C 1
ATOM 4413 O O . LYS A 1 546 ? 15.296 -10.650 -30.305 1.00 19.77 652 LYS A O 1
ATOM 4419 N N . VAL A 1 547 ? 16.554 -12.263 -29.351 1.00 18.22 653 VAL A N 1
ATOM 4420 C CA . VAL A 1 547 ? 15.982 -12.058 -28.026 1.00 19.97 653 VAL A CA 1
ATOM 4421 C C . VAL A 1 547 ? 16.339 -10.658 -27.551 1.00 25.30 653 VAL A C 1
ATOM 4422 O O . VAL A 1 547 ? 15.489 -9.919 -27.042 1.00 20.85 653 VAL A O 1
ATOM 4426 N N . TRP A 1 548 ? 17.602 -10.294 -27.744 1.00 22.29 654 TRP A N 1
ATOM 4427 C CA . TRP A 1 548 ? 18.086 -8.979 -27.352 1.00 18.49 654 TRP A CA 1
ATOM 4428 C C . TRP A 1 548 ? 17.386 -7.876 -28.136 1.00 22.97 654 TRP A C 1
ATOM 4429 O O . TRP A 1 548 ? 16.921 -6.889 -27.560 1.00 17.43 654 TRP A O 1
ATOM 4440 N N . PHE A 1 549 ? 17.309 -8.038 -29.453 1.00 17.63 655 PHE A N 1
ATOM 4441 C CA . PHE A 1 549 ? 16.743 -6.988 -30.292 1.00 18.05 655 PHE A CA 1
ATOM 4442 C C . PHE A 1 549 ? 15.267 -6.747 -29.993 1.00 16.30 655 PHE A C 1
ATOM 4443 O O . PHE A 1 549 ? 14.794 -5.605 -30.041 1.00 21.50 655 PHE A O 1
ATOM 4451 N N . LYS A 1 550 ? 14.547 -7.817 -29.681 1.00 13.60 656 LYS A N 1
ATOM 4452 C CA . LYS A 1 550 ? 13.139 -7.703 -29.326 1.00 20.96 656 LYS A CA 1
ATOM 4453 C C . LYS A 1 550 ? 13.012 -6.948 -28.004 1.00 23.27 656 LYS A C 1
ATOM 4454 O O . LYS A 1 550 ? 12.201 -6.032 -27.874 1.00 20.60 656 LYS A O 1
ATOM 4460 N N . LEU A 1 551 ? 13.831 -7.335 -27.031 1.00 20.54 657 LEU A N 1
ATOM 4461 C CA . LEU A 1 551 ? 13.867 -6.643 -25.744 1.00 16.54 657 LEU A CA 1
ATOM 4462 C C . LEU A 1 551 ? 14.114 -5.149 -25.930 1.00 15.20 657 LEU A C 1
ATOM 4463 O O . LEU A 1 551 ? 13.420 -4.319 -25.330 1.00 18.99 657 LEU A O 1
ATOM 4468 N N . MET A 1 552 ? 15.106 -4.805 -26.749 1.00 15.86 658 MET A N 1
ATOM 4469 C CA . MET A 1 552 ? 15.424 -3.401 -27.015 1.00 17.93 658 MET A CA 1
ATOM 4470 C C . MET A 1 552 ? 14.191 -2.639 -27.483 1.00 22.00 658 MET A C 1
ATOM 4471 O O . MET A 1 552 ? 13.958 -1.504 -27.068 1.00 19.47 658 MET A O 1
ATOM 4476 N N . GLU A 1 553 ? 13.416 -3.265 -28.368 1.00 22.78 659 GLU A N 1
ATOM 4477 C CA . GLU A 1 553 ? 12.219 -2.637 -28.918 1.00 24.43 659 GLU A CA 1
ATOM 4478 C C . GLU A 1 553 ? 11.187 -2.355 -27.826 1.00 22.25 659 GLU A C 1
ATOM 4479 O O . GLU A 1 553 ? 10.640 -1.254 -27.749 1.00 20.58 659 GLU A O 1
ATOM 4485 N N . GLU A 1 554 ? 10.917 -3.360 -26.998 1.00 18.75 660 GLU A N 1
ATOM 4486 C CA . GLU A 1 554 ? 9.932 -3.247 -25.928 1.00 21.90 660 GLU A CA 1
ATOM 4487 C C . GLU A 1 554 ? 10.364 -2.202 -24.910 1.00 27.13 660 GLU A C 1
ATOM 4488 O O . GLU A 1 554 ? 9.571 -1.353 -24.492 1.00 16.65 660 GLU A O 1
ATOM 4494 N N . VAL A 1 555 ? 11.633 -2.264 -24.522 1.00 20.20 661 VAL A N 1
ATOM 4495 C CA . VAL A 1 555 ? 12.169 -1.332 -23.539 1.00 18.91 661 VAL A CA 1
ATOM 4496 C C . VAL A 1 555 ? 12.176 0.100 -24.087 1.00 20.62 661 VAL A C 1
ATOM 4497 O O . VAL A 1 555 ? 11.793 1.038 -23.386 1.00 21.30 661 VAL A O 1
ATOM 4501 N N . ASN A 1 556 ? 12.581 0.269 -25.344 1.00 15.42 662 ASN A N 1
ATOM 4502 C CA . ASN A 1 556 ? 12.646 1.603 -25.931 1.00 18.86 662 ASN A CA 1
ATOM 4503 C C . ASN A 1 556 ? 11.263 2.232 -26.101 1.00 20.02 662 ASN A C 1
ATOM 4504 O O . ASN A 1 556 ? 11.113 3.449 -25.983 1.00 21.65 662 ASN A O 1
ATOM 4509 N N . ASN A 1 557 ? 10.265 1.402 -26.393 1.00 22.72 663 ASN A N 1
ATOM 4510 C CA . ASN A 1 557 ? 8.882 1.870 -26.420 1.00 28.45 663 ASN A CA 1
ATOM 4511 C C . ASN A 1 557 ? 8.469 2.419 -25.056 1.00 27.40 663 ASN A C 1
ATOM 4512 O O . ASN A 1 557 ? 7.758 3.417 -24.971 1.00 23.80 663 ASN A O 1
ATOM 4517 N N . ASP A 1 558 ? 8.921 1.763 -23.991 1.00 18.42 664 ASP A N 1
ATOM 4518 C CA . ASP A 1 558 ? 8.601 2.211 -22.631 1.00 17.30 664 ASP A CA 1
ATOM 4519 C C . ASP A 1 558 ? 9.332 3.504 -22.277 1.00 21.92 664 ASP A C 1
ATOM 4520 O O . ASP A 1 558 ? 8.777 4.369 -21.591 1.00 20.97 664 ASP A O 1
ATOM 4525 N N . VAL A 1 559 ? 10.565 3.643 -22.761 1.00 15.10 665 VAL A N 1
ATOM 4526 C CA . VAL A 1 559 ? 11.346 4.863 -22.560 1.00 14.66 665 VAL A CA 1
ATOM 4527 C C . VAL A 1 559 ? 10.687 6.074 -23.231 1.00 25.07 665 VAL A C 1
ATOM 4528 O O . VAL A 1 559 ? 10.754 7.192 -22.722 1.00 20.21 665 VAL A O 1
ATOM 4532 N N . VAL A 1 560 ? 10.057 5.854 -24.379 1.00 20.62 666 VAL A N 1
ATOM 4533 C CA . VAL A 1 560 ? 9.333 6.940 -25.029 1.00 17.51 666 VAL A CA 1
ATOM 4534 C C . VAL A 1 560 ? 8.186 7.439 -24.140 1.00 15.23 666 VAL A C 1
ATOM 4535 O O . VAL A 1 560 ? 7.996 8.652 -23.987 1.00 22.74 666 VAL A O 1
ATOM 4539 N N . LYS A 1 561 ? 7.443 6.516 -23.539 1.00 21.30 667 LYS A N 1
ATOM 4540 C CA . LYS A 1 561 ? 6.363 6.889 -22.624 1.00 25.07 667 LYS A CA 1
ATOM 4541 C C . LYS A 1 561 ? 6.863 7.717 -21.433 1.00 30.72 667 LYS A C 1
ATOM 4542 O O . LYS A 1 561 ? 6.314 8.779 -21.126 1.00 24.49 667 LYS A O 1
ATOM 4548 N N . VAL A 1 562 ? 7.900 7.229 -20.757 1.00 18.31 668 VAL A N 1
ATOM 4549 C CA . VAL A 1 562 ? 8.418 7.906 -19.567 1.00 16.23 668 VAL A CA 1
ATOM 4550 C C . VAL A 1 562 ? 9.125 9.221 -19.876 1.00 20.02 668 VAL A C 1
ATOM 4551 O O . VAL A 1 562 ? 8.877 10.234 -19.220 1.00 18.98 668 VAL A O 1
ATOM 4555 N N . GLN A 1 563 ? 10.008 9.209 -20.867 1.00 16.41 669 GLN A N 1
ATOM 4556 C CA . GLN A 1 563 ? 10.832 10.380 -21.164 1.00 16.61 669 GLN A CA 1
ATOM 4557 C C . GLN A 1 563 ? 10.162 11.405 -22.088 1.00 20.59 669 GLN A C 1
ATOM 4558 O O . GLN A 1 563 ? 10.666 12.513 -22.247 1.00 21.65 669 GLN A O 1
ATOM 4564 N N . GLY A 1 564 ? 9.033 11.035 -22.684 1.00 23.83 670 GLY A N 1
ATOM 4565 C CA . GLY A 1 564 ? 8.280 11.950 -23.533 1.00 23.40 670 GLY A CA 1
ATOM 4566 C C . GLY A 1 564 ? 8.771 12.111 -24.965 1.00 34.66 670 GLY A C 1
ATOM 4567 O O . GLY A 1 564 ? 8.167 12.838 -25.757 1.00 25.04 670 GLY A O 1
ATOM 4568 N N . ARG A 1 565 ? 9.870 11.449 -25.307 1.00 22.04 671 ARG A N 1
ATOM 4569 C CA . ARG A 1 565 ? 10.371 11.502 -26.676 1.00 22.06 671 ARG A CA 1
ATOM 4570 C C . ARG A 1 565 ? 11.331 10.352 -26.938 1.00 29.59 671 ARG A C 1
ATOM 4571 O O . ARG A 1 565 ? 11.731 9.641 -26.013 1.00 22.94 671 ARG A O 1
ATOM 4579 N N . ASP A 1 566 ? 11.681 10.159 -28.204 1.00 28.16 672 ASP A N 1
ATOM 4580 C CA . ASP A 1 566 ? 12.562 9.066 -28.585 1.00 33.31 672 ASP A CA 1
ATOM 4581 C C . ASP A 1 566 ? 13.978 9.313 -28.089 1.00 23.63 672 ASP A C 1
ATOM 4582 O O . ASP A 1 566 ? 14.512 10.415 -28.232 1.00 25.66 672 ASP A O 1
ATOM 4587 N N . MET A 1 567 ? 14.586 8.288 -27.499 1.00 22.17 673 MET A N 1
ATOM 4588 C CA . MET A 1 567 ? 15.949 8.421 -26.998 1.00 18.90 673 MET A CA 1
ATOM 4589 C C . MET A 1 567 ? 16.870 7.342 -27.574 1.00 25.38 673 MET A C 1
ATOM 4590 O O . MET A 1 567 ? 17.923 7.046 -27.011 1.00 17.62 673 MET A O 1
ATOM 4598 N N . LEU A 1 568 ? 16.468 6.767 -28.706 1.00 24.41 674 LEU A N 1
ATOM 4599 C CA . LEU A 1 568 ? 17.233 5.692 -29.330 1.00 25.74 674 LEU A CA 1
ATOM 4600 C C . LEU A 1 568 ? 18.687 6.086 -29.573 1.00 19.60 674 LEU A C 1
ATOM 4601 O O . LEU A 1 568 ? 19.602 5.298 -29.331 1.00 21.61 674 LEU A O 1
ATOM 4606 N N . ALA A 1 569 ? 18.906 7.305 -30.047 1.00 16.38 675 ALA A N 1
ATOM 4607 C CA . ALA A 1 569 ? 20.257 7.755 -30.349 1.00 21.85 675 ALA A CA 1
ATOM 4608 C C . ALA A 1 569 ? 21.161 7.674 -29.111 1.00 22.14 675 ALA A C 1
ATOM 4609 O O . ALA A 1 569 ? 22.348 7.348 -29.221 1.00 19.57 675 ALA A O 1
ATOM 4611 N N . HIS A 1 570 ? 20.607 7.970 -27.937 1.00 19.29 676 HIS A N 1
ATOM 4612 C CA . HIS A 1 570 ? 21.377 7.851 -26.699 1.00 17.79 676 HIS A CA 1
ATOM 4613 C C . HIS A 1 570 ? 21.586 6.385 -26.377 1.00 16.22 676 HIS A C 1
ATOM 4614 O O . HIS A 1 570 ? 22.687 5.956 -26.036 1.00 21.78 676 HIS A O 1
ATOM 4621 N N . ILE A 1 571 ? 20.500 5.632 -26.475 1.00 16.71 677 ILE A N 1
ATOM 4622 C CA . ILE A 1 571 ? 20.451 4.247 -26.028 1.00 14.92 677 ILE A CA 1
ATOM 4623 C C . ILE A 1 571 ? 21.385 3.330 -26.829 1.00 21.93 677 ILE A C 1
ATOM 4624 O O . ILE A 1 571 ? 21.897 2.349 -26.297 1.00 18.59 677 ILE A O 1
ATOM 4629 N N . ARG A 1 572 ? 21.623 3.664 -28.095 1.00 19.70 678 ARG A N 1
ATOM 4630 C CA . ARG A 1 572 ? 22.506 2.856 -28.940 1.00 21.73 678 ARG A CA 1
ATOM 4631 C C . ARG A 1 572 ? 23.976 2.893 -28.511 1.00 21.99 678 ARG A C 1
ATOM 4632 O O . ARG A 1 572 ? 24.693 1.905 -28.653 1.00 18.80 678 ARG A O 1
ATOM 4640 N N . LYS A 1 573 ? 24.415 4.026 -27.974 1.00 20.30 679 LYS A N 1
ATOM 4641 C CA . LYS A 1 573 ? 25.830 4.228 -27.667 1.00 18.88 679 LYS A CA 1
ATOM 4642 C C . LYS A 1 573 ? 26.432 3.222 -26.676 1.00 17.66 679 LYS A C 1
ATOM 4643 O O . LYS A 1 573 ? 27.484 2.653 -26.945 1.00 18.71 679 LYS A O 1
ATOM 4649 N N . PRO A 1 574 ? 25.773 2.995 -25.528 1.00 19.46 680 PRO A N 1
ATOM 4650 C CA . PRO A 1 574 ? 26.394 2.068 -24.574 1.00 16.89 680 PRO A CA 1
ATOM 4651 C C . PRO A 1 574 ? 26.494 0.648 -25.122 1.00 20.04 680 PRO A C 1
ATOM 4652 O O . PRO A 1 574 ? 27.452 -0.065 -24.818 1.00 17.21 680 PRO A O 1
ATOM 4656 N N . TRP A 1 575 ? 25.506 0.235 -25.906 1.00 15.68 681 TRP A N 1
ATOM 4657 C CA . TRP A 1 575 ? 25.526 -1.096 -26.494 1.00 14.93 681 TRP A CA 1
ATOM 4658 C C . TRP A 1 575 ? 26.647 -1.216 -27.519 1.00 16.89 681 TRP A C 1
ATOM 4659 O O . TRP A 1 575 ? 27.327 -2.237 -27.584 1.00 18.63 681 TRP A O 1
ATOM 4670 N N . GLU A 1 576 ? 26.842 -0.181 -28.327 1.00 16.02 682 GLU A N 1
ATOM 4671 C CA . GLU A 1 576 ? 27.967 -0.190 -29.259 1.00 23.95 682 GLU A CA 1
ATOM 4672 C C . GLU A 1 576 ? 29.310 -0.222 -28.529 1.00 26.43 682 GLU A C 1
ATOM 4673 O O . GLU A 1 576 ? 30.183 -1.026 -28.866 1.00 18.29 682 GLU A O 1
ATOM 4679 N N . LEU A 1 577 ? 29.477 0.658 -27.542 1.00 17.41 683 LEU A N 1
ATOM 4680 C CA . LEU A 1 577 ? 30.722 0.716 -26.769 1.00 18.43 683 LEU A CA 1
ATOM 4681 C C . LEU A 1 577 ? 31.060 -0.640 -26.147 1.00 16.99 683 LEU A C 1
ATOM 4682 O O . LEU A 1 577 ? 32.199 -1.102 -26.214 1.00 20.65 683 LEU A O 1
ATOM 4690 N N . TYR A 1 578 ? 30.059 -1.255 -25.530 1.00 15.95 684 TYR A N 1
ATOM 4691 C CA . TYR A 1 578 ? 30.189 -2.550 -24.869 1.00 14.90 684 TYR A CA 1
ATOM 4692 C C . TYR A 1 578 ? 30.680 -3.615 -25.840 1.00 19.53 684 TYR A C 1
ATOM 4693 O O . TYR A 1 578 ? 31.695 -4.269 -25.605 1.00 20.81 684 TYR A O 1
ATOM 4702 N N . PHE A 1 579 ? 29.964 -3.791 -26.943 1.00 17.78 685 PHE A N 1
ATOM 4703 C CA . PHE A 1 579 ? 30.360 -4.824 -27.896 1.00 22.29 685 PHE A CA 1
ATOM 4704 C C . PHE A 1 579 ? 31.712 -4.554 -28.567 1.00 23.98 685 PHE A C 1
ATOM 4705 O O . PHE A 1 579 ? 32.461 -5.493 -28.825 1.00 26.90 685 PHE A O 1
ATOM 4713 N N . ASN A 1 580 ? 32.028 -3.285 -28.836 1.00 18.40 686 ASN A N 1
ATOM 4714 C CA . ASN A 1 580 ? 33.333 -2.931 -29.398 1.00 20.48 686 ASN A CA 1
ATOM 4715 C C . ASN A 1 580 ? 34.455 -3.346 -28.446 1.00 28.00 686 ASN A C 1
ATOM 4716 O O . ASN A 1 580 ? 35.507 -3.820 -28.872 1.00 24.26 686 ASN A O 1
ATOM 4721 N N . CYS A 1 581 ? 34.227 -3.165 -27.149 1.00 24.08 687 CYS A N 1
ATOM 4722 C CA . CYS A 1 581 ? 35.220 -3.562 -26.155 1.00 19.29 687 CYS A CA 1
ATOM 4723 C C . CYS A 1 581 ? 35.405 -5.084 -26.154 1.00 19.28 687 CYS A C 1
ATOM 4724 O O . CYS A 1 581 ? 36.514 -5.585 -25.958 1.00 28.05 687 CYS A O 1
ATOM 4727 N N . TYR A 1 582 ? 34.327 -5.823 -26.396 1.00 30.62 688 TYR A N 1
ATOM 4728 C CA . TYR A 1 582 ? 34.432 -7.268 -26.548 1.00 29.67 688 TYR A CA 1
ATOM 4729 C C . TYR A 1 582 ? 35.378 -7.641 -27.687 1.00 34.87 688 TYR A C 1
ATOM 4730 O O . TYR A 1 582 ? 36.225 -8.528 -27.538 1.00 34.79 688 TYR A O 1
ATOM 4739 N N . VAL A 1 583 ? 35.233 -6.975 -28.830 1.00 27.95 689 VAL A N 1
ATOM 4740 C CA . VAL A 1 583 ? 36.112 -7.267 -29.958 1.00 22.07 689 VAL A CA 1
ATOM 4741 C C . VAL A 1 583 ? 37.550 -6.875 -29.618 1.00 25.32 689 VAL A C 1
ATOM 4742 O O . VAL A 1 583 ? 38.489 -7.606 -29.938 1.00 27.44 689 VAL A O 1
ATOM 4748 N N . GLN A 1 584 ? 37.730 -5.740 -28.948 1.00 22.67 690 GLN A N 1
ATOM 4749 C CA . GLN A 1 584 ? 39.081 -5.321 -28.586 1.00 22.74 690 GLN A CA 1
ATOM 4750 C C . GLN A 1 584 ? 39.750 -6.353 -27.687 1.00 21.99 690 GLN A C 1
ATOM 4751 O O . GLN A 1 584 ? 40.903 -6.724 -27.922 1.00 27.98 690 GLN A O 1
ATOM 4757 N N . GLU A 1 585 ? 39.029 -6.821 -26.668 1.00 21.96 691 GLU A N 1
ATOM 4758 C CA . GLU A 1 585 ? 39.553 -7.864 -25.784 1.00 25.78 691 GLU A CA 1
ATOM 4759 C C . GLU A 1 585 ? 40.048 -9.064 -26.582 1.00 26.85 691 GLU A C 1
ATOM 4760 O O . GLU A 1 585 ? 41.132 -9.585 -26.326 1.00 24.54 691 GLU A O 1
ATOM 4766 N N . ARG A 1 586 ? 39.242 -9.499 -27.546 1.00 22.97 692 ARG A N 1
ATOM 4767 C CA . ARG A 1 586 ? 39.531 -10.718 -28.299 1.00 24.11 692 ARG A CA 1
ATOM 4768 C C . ARG A 1 586 ? 40.697 -10.520 -29.258 1.00 28.23 692 ARG A C 1
ATOM 4769 O O . ARG A 1 586 ? 41.488 -11.438 -29.488 1.00 28.31 692 ARG A O 1
ATOM 4777 N N . GLU A 1 587 ? 40.802 -9.319 -29.813 1.00 23.44 693 GLU A N 1
ATOM 4778 C CA . GLU A 1 587 ? 41.928 -8.982 -30.675 1.00 27.57 693 GLU A CA 1
ATOM 4779 C C . GLU A 1 587 ? 43.235 -9.080 -29.892 1.00 33.66 693 GLU A C 1
ATOM 4780 O O . GLU A 1 587 ? 44.224 -9.618 -30.379 1.00 32.12 693 GLU A O 1
ATOM 4789 N N . TRP A 1 588 ? 43.241 -8.560 -28.672 1.00 27.44 694 TRP A N 1
ATOM 4790 C CA . TRP A 1 588 ? 44.435 -8.656 -27.835 1.00 24.38 694 TRP A CA 1
ATOM 4791 C C . TRP A 1 588 ? 44.754 -10.104 -27.466 1.00 21.93 694 TRP A C 1
ATOM 4792 O O . TRP A 1 588 ? 45.909 -10.524 -27.513 1.00 28.18 694 TRP A O 1
ATOM 4803 N N . LEU A 1 589 ? 43.730 -10.862 -27.087 1.00 23.84 695 LEU A N 1
ATOM 4804 C CA . LEU A 1 589 ? 43.915 -12.248 -26.668 1.00 26.31 695 LEU A CA 1
ATOM 4805 C C . LEU A 1 589 ? 44.546 -13.084 -27.778 1.00 42.59 695 LEU A C 1
ATOM 4806 O O . LEU A 1 589 ? 45.464 -13.867 -27.535 1.00 34.96 695 LEU A O 1
ATOM 4811 N N . GLU A 1 590 ? 44.051 -12.920 -28.999 1.00 34.36 696 GLU A N 1
ATOM 4812 C CA . GLU A 1 590 ? 44.564 -13.703 -30.116 1.00 44.16 696 GLU A CA 1
ATOM 4813 C C . GLU A 1 590 ? 45.971 -13.262 -30.504 1.00 44.68 696 GLU A C 1
ATOM 4814 O O . GLU A 1 590 ? 46.741 -14.042 -31.068 1.00 51.06 696 GLU A O 1
ATOM 4820 N N . ALA A 1 591 ? 46.306 -12.016 -30.184 1.00 35.49 697 ALA A N 1
ATOM 4821 C CA . ALA A 1 591 ? 47.627 -11.472 -30.496 1.00 34.29 697 ALA A CA 1
ATOM 4822 C C . ALA A 1 591 ? 48.581 -11.596 -29.308 1.00 41.60 697 ALA A C 1
ATOM 4823 O O . ALA A 1 591 ? 49.716 -11.116 -29.360 1.00 43.40 697 ALA A O 1
ATOM 4825 N N . GLY A 1 592 ? 48.106 -12.240 -28.244 1.00 32.64 698 GLY A N 1
ATOM 4826 C CA . GLY A 1 592 ? 48.882 -12.422 -27.028 1.00 40.58 698 GLY A CA 1
ATOM 4827 C C . GLY A 1 592 ? 49.377 -11.121 -26.423 1.00 40.88 698 GLY A C 1
ATOM 4828 O O . GLY A 1 592 ? 50.429 -11.088 -25.782 1.00 42.08 698 GLY A O 1
ATOM 4829 N N . TYR A 1 593 ? 48.611 -10.050 -26.612 1.00 32.76 699 TYR A N 1
ATOM 4830 C CA . TYR A 1 593 ? 49.036 -8.719 -26.187 1.00 32.73 699 TYR A CA 1
ATOM 4831 C C . TYR A 1 593 ? 48.607 -8.351 -24.759 1.00 37.55 699 TYR A C 1
ATOM 4832 O O . TYR A 1 593 ? 47.450 -8.536 -24.374 1.00 34.49 699 TYR A O 1
ATOM 4841 N N . ILE A 1 594 ? 49.555 -7.831 -23.984 1.00 34.21 700 ILE A N 1
ATOM 4842 C CA . ILE A 1 594 ? 49.295 -7.378 -22.618 1.00 31.00 700 ILE A CA 1
ATOM 4843 C C . ILE A 1 594 ? 49.433 -5.857 -22.556 1.00 28.67 700 ILE A C 1
ATOM 4844 O O . ILE A 1 594 ? 50.537 -5.320 -22.654 1.00 29.20 700 ILE A O 1
ATOM 4849 N N . PRO A 1 595 ? 48.302 -5.155 -22.415 1.00 27.38 701 PRO A N 1
ATOM 4850 C CA . PRO A 1 595 ? 48.291 -3.687 -22.445 1.00 22.70 701 PRO A CA 1
ATOM 4851 C C . PRO A 1 595 ? 48.960 -3.069 -21.220 1.00 22.55 701 PRO A C 1
ATOM 4852 O O . PRO A 1 595 ? 49.242 -3.766 -20.245 1.00 24.54 701 PRO A O 1
ATOM 4856 N N . THR A 1 596 ? 49.214 -1.767 -21.279 1.00 23.54 702 THR A N 1
ATOM 4857 C CA . THR A 1 596 ? 49.585 -1.018 -20.088 1.00 21.89 702 THR A CA 1
ATOM 4858 C C . THR A 1 596 ? 48.366 -0.981 -19.169 1.00 25.22 702 THR A C 1
ATOM 4859 O O . THR A 1 596 ? 47.259 -1.298 -19.593 1.00 23.32 702 THR A O 1
ATOM 4863 N N . PHE A 1 597 ? 48.573 -0.601 -17.914 1.00 22.28 703 PHE A N 1
ATOM 4864 C CA . PHE A 1 597 ? 47.481 -0.543 -16.951 1.00 23.43 703 PHE A CA 1
ATOM 4865 C C . PHE A 1 597 ? 46.408 0.411 -17.469 1.00 27.97 703 PHE A C 1
ATOM 4866 O O . PHE A 1 597 ? 45.218 0.096 -17.454 1.00 20.65 703 PHE A O 1
ATOM 4874 N N . GLU A 1 598 ? 46.842 1.571 -17.952 1.00 21.31 704 GLU A N 1
ATOM 4875 C CA . GLU A 1 598 ? 45.919 2.593 -18.428 1.00 26.49 704 GLU A CA 1
ATOM 4876 C C . GLU A 1 598 ? 45.161 2.133 -19.667 1.00 26.95 704 GLU A C 1
ATOM 4877 O O . GLU A 1 598 ? 43.944 2.284 -19.761 1.00 25.77 704 GLU A O 1
ATOM 4883 N N . GLU A 1 599 ? 45.894 1.572 -20.618 1.00 25.24 705 GLU A N 1
ATOM 4884 C CA . GLU A 1 599 ? 45.303 1.054 -21.842 1.00 22.15 705 GLU A CA 1
ATOM 4885 C C . GLU A 1 599 ? 44.329 -0.085 -21.524 1.00 23.87 705 GLU A C 1
ATOM 4886 O O . GLU A 1 599 ? 43.246 -0.177 -22.104 1.00 19.30 705 GLU A O 1
ATOM 4892 N N . TYR A 1 600 ? 44.717 -0.950 -20.591 1.00 20.02 706 TYR A N 1
ATOM 4893 C CA . TYR A 1 600 ? 43.859 -2.046 -20.159 1.00 22.50 706 TYR A CA 1
ATOM 4894 C C . TYR A 1 600 ? 42.521 -1.531 -19.640 1.00 20.34 706 TYR A C 1
ATOM 4895 O O . TYR A 1 600 ? 41.463 -2.029 -20.022 1.00 16.78 706 TYR A O 1
ATOM 4904 N N . LEU A 1 601 ? 42.577 -0.545 -18.749 1.00 21.19 707 LEU A N 1
ATOM 4905 C CA . LEU A 1 601 ? 41.369 -0.031 -18.123 1.00 21.70 707 LEU A CA 1
ATOM 4906 C C . LEU A 1 601 ? 40.460 0.670 -19.138 1.00 20.82 707 LEU A C 1
ATOM 4907 O O . LEU A 1 601 ? 39.240 0.541 -19.074 1.00 20.50 707 LEU A O 1
ATOM 4912 N N . LYS A 1 602 ? 41.057 1.403 -20.077 1.00 20.68 708 LYS A N 1
ATOM 4913 C CA . LYS A 1 602 ? 40.289 2.101 -21.110 1.00 25.77 708 LYS A CA 1
ATOM 4914 C C . LYS A 1 602 ? 39.260 1.169 -21.769 1.00 30.99 708 LYS A C 1
ATOM 4915 O O . LYS A 1 602 ? 38.117 1.562 -22.006 1.00 22.84 708 LYS A O 1
ATOM 4921 N N . THR A 1 603 ? 39.662 -0.071 -22.040 1.00 16.83 709 THR A N 1
ATOM 4922 C CA . THR A 1 603 ? 38.760 -1.055 -22.641 1.00 17.19 709 THR A CA 1
ATOM 4923 C C . THR A 1 603 ? 37.984 -1.857 -21.593 1.00 20.01 709 THR A C 1
ATOM 4924 O O . THR A 1 603 ? 36.758 -1.946 -21.649 1.00 25.23 709 THR A O 1
ATOM 4928 N N . TYR A 1 604 ? 38.697 -2.431 -20.630 1.00 18.54 710 TYR A N 1
ATOM 4929 C CA . TYR A 1 604 ? 38.076 -3.351 -19.678 1.00 13.47 710 TYR A CA 1
ATOM 4930 C C . TYR A 1 604 ? 37.158 -2.693 -18.646 1.00 14.84 710 TYR A C 1
ATOM 4931 O O . TYR A 1 604 ? 36.295 -3.360 -18.080 1.00 21.03 710 TYR A O 1
ATOM 4940 N N . ALA A 1 605 ? 37.346 -1.405 -18.385 1.00 17.06 711 ALA A N 1
ATOM 4941 C CA . ALA A 1 605 ? 36.455 -0.706 -17.460 1.00 18.98 711 ALA A CA 1
ATOM 4942 C C . ALA A 1 605 ? 35.084 -0.527 -18.115 1.00 19.41 711 ALA A C 1
ATOM 4943 O O . ALA A 1 605 ? 34.079 -0.415 -17.430 1.00 17.81 711 ALA A O 1
ATOM 4945 N N . ILE A 1 606 ? 35.053 -0.527 -19.445 1.00 18.11 712 ILE A N 1
ATOM 4946 C CA . ILE A 1 606 ? 33.789 -0.465 -20.179 1.00 18.17 712 ILE A CA 1
ATOM 4947 C C . ILE A 1 606 ? 33.204 -1.862 -20.365 1.00 19.85 712 ILE A C 1
ATOM 4948 O O . ILE A 1 606 ? 32.017 -2.092 -20.126 1.00 16.46 712 ILE A O 1
ATOM 4953 N N . SER A 1 607 ? 34.047 -2.808 -20.768 1.00 16.61 713 SER A N 1
ATOM 4954 C CA . SER A 1 607 ? 33.577 -4.165 -21.022 1.00 19.80 713 SER A CA 1
ATOM 4955 C C . SER A 1 607 ? 32.958 -4.843 -19.805 1.00 15.77 713 SER A C 1
ATOM 4956 O O . SER A 1 607 ? 32.165 -5.770 -19.955 1.00 16.99 713 SER A O 1
ATOM 4959 N N . VAL A 1 608 ? 33.313 -4.403 -18.596 1.00 17.40 714 VAL A N 1
ATOM 4960 C CA . VAL A 1 608 ? 32.772 -5.053 -17.407 1.00 16.49 714 VAL A CA 1
ATOM 4961 C C . VAL A 1 608 ? 31.246 -4.918 -17.395 1.00 16.25 714 VAL A C 1
ATOM 4962 O O . VAL A 1 608 ? 30.549 -5.784 -16.871 1.00 19.77 714 VAL A O 1
ATOM 4966 N N . GLY A 1 609 ? 30.737 -3.832 -17.976 1.00 18.70 715 GLY A N 1
ATOM 4967 C CA . GLY A 1 609 ? 29.340 -3.785 -18.394 1.00 16.08 715 GLY A CA 1
ATOM 4968 C C . GLY A 1 609 ? 28.344 -2.897 -17.659 1.00 19.51 715 GLY A C 1
ATOM 4969 O O . GLY A 1 609 ? 27.145 -3.199 -17.649 1.00 16.12 715 GLY A O 1
ATOM 4970 N N . LEU A 1 610 ? 28.813 -1.800 -17.070 1.00 14.27 716 LEU A N 1
ATOM 4971 C CA . LEU A 1 610 ? 27.903 -0.877 -16.376 1.00 16.64 716 LEU A CA 1
ATOM 4972 C C . LEU A 1 610 ? 27.000 -0.108 -17.352 1.00 14.91 716 LEU A C 1
ATOM 4973 O O . LEU A 1 610 ? 25.871 0.242 -17.013 1.00 13.42 716 LEU A O 1
ATOM 4978 N N . GLY A 1 611 ? 27.504 0.154 -18.553 1.00 12.60 717 GLY A N 1
ATOM 4979 C CA . GLY A 1 611 ? 26.787 0.956 -19.532 1.00 15.12 717 GLY A CA 1
ATOM 4980 C C . GLY A 1 611 ? 25.406 0.432 -19.876 1.00 16.56 717 GLY A C 1
ATOM 4981 O O . GLY A 1 611 ? 24.402 1.113 -19.655 1.00 15.45 717 GLY A O 1
ATOM 4982 N N . PRO A 1 612 ? 25.337 -0.789 -20.426 1.00 14.77 718 PRO A N 1
ATOM 4983 C CA . PRO A 1 612 ? 24.043 -1.283 -20.910 1.00 15.92 718 PRO A CA 1
ATOM 4984 C C . PRO A 1 612 ? 23.024 -1.530 -19.806 1.00 15.70 718 PRO A C 1
ATOM 4985 O O . PRO A 1 612 ? 21.833 -1.343 -20.050 1.00 15.74 718 PRO A O 1
ATOM 4989 N N . CYS A 1 613 ? 23.465 -1.940 -18.617 1.00 11.92 719 CYS A N 1
ATOM 4990 C CA . CYS A 1 613 ? 22.501 -2.298 -17.593 1.00 15.06 719 CYS A CA 1
ATOM 4991 C C . CYS A 1 613 ? 21.992 -1.068 -16.860 1.00 12.67 719 CYS A C 1
ATOM 4992 O O . CYS A 1 613 ? 21.101 -1.188 -16.020 1.00 15.81 719 CYS A O 1
ATOM 4995 N N . THR A 1 614 ? 22.516 0.109 -17.208 1.00 12.73 720 THR A N 1
ATOM 4996 C CA . THR A 1 614 ? 22.082 1.342 -16.531 1.00 15.88 720 THR A CA 1
ATOM 4997 C C . THR A 1 614 ? 21.297 2.376 -17.350 1.00 18.32 720 THR A C 1
ATOM 4998 O O . THR A 1 614 ? 20.364 2.973 -16.816 1.00 16.83 720 THR A O 1
ATOM 5002 N N . LEU A 1 615 ? 21.668 2.614 -18.608 1.00 16.59 721 LEU A N 1
ATOM 5003 C CA . LEU A 1 615 ? 21.014 3.700 -19.367 1.00 13.52 721 LEU A CA 1
ATOM 5004 C C . LEU A 1 615 ? 19.508 3.487 -19.545 1.00 17.09 721 LEU A C 1
ATOM 5005 O O . LEU A 1 615 ? 18.716 4.324 -19.134 1.00 13.67 721 LEU A O 1
ATOM 5010 N N . GLN A 1 616 ? 19.104 2.384 -20.164 1.00 18.05 722 GLN A N 1
ATOM 5011 C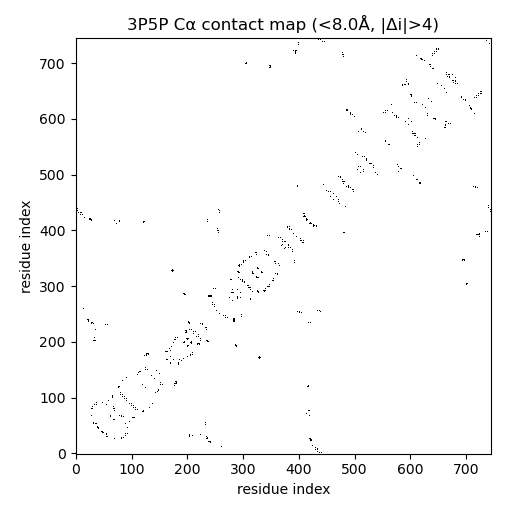 CA . GLN A 1 616 ? 17.672 2.136 -20.325 1.00 16.36 722 GLN A CA 1
ATOM 5012 C C . GLN A 1 616 ? 16.900 2.076 -18.992 1.00 22.05 722 GLN A C 1
ATOM 5013 O O . GLN A 1 616 ? 15.849 2.702 -18.872 1.00 14.44 722 GLN A O 1
ATOM 5019 N N . PRO A 1 617 ? 17.417 1.341 -17.984 1.00 17.93 723 PRO A N 1
ATOM 5020 C CA . PRO A 1 617 ? 16.720 1.317 -16.692 1.00 14.57 723 PRO A CA 1
ATOM 5021 C C . PRO A 1 617 ? 16.583 2.693 -16.020 1.00 13.98 723 PRO A C 1
ATOM 5022 O O . PRO A 1 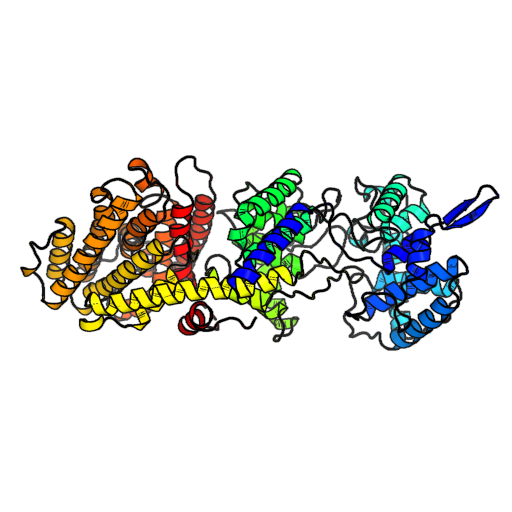617 ? 15.511 2.952 -15.485 1.00 17.40 723 PRO A O 1
ATOM 5026 N N . ILE A 1 618 ? 17.602 3.551 -16.048 1.00 15.06 724 ILE A N 1
ATOM 5027 C CA . ILE A 1 618 ? 17.468 4.838 -15.348 1.00 17.18 724 ILE A CA 1
ATOM 5028 C C . ILE A 1 618 ? 16.506 5.773 -16.075 1.00 18.41 724 ILE A C 1
ATOM 5029 O O . ILE A 1 618 ? 15.953 6.690 -15.467 1.00 16.03 724 ILE A O 1
ATOM 5034 N N . LEU A 1 619 ? 16.316 5.538 -17.372 1.00 16.01 725 LEU A N 1
ATOM 5035 C CA . LEU A 1 619 ? 15.353 6.312 -18.157 1.00 16.40 725 LEU A CA 1
ATOM 5036 C C . LEU A 1 619 ? 13.907 5.924 -17.838 1.00 18.88 725 LEU A C 1
ATOM 5037 O O . LEU A 1 619 ? 12.977 6.650 -18.188 1.00 22.67 725 LEU A O 1
ATOM 5042 N N . LEU A 1 620 ? 13.719 4.787 -17.168 1.00 11.97 726 LEU A N 1
ATOM 5043 C CA . LEU A 1 620 ? 12.395 4.355 -16.739 1.00 15.59 726 LEU A CA 1
ATOM 5044 C C . LEU A 1 620 ? 12.061 4.706 -15.281 1.00 11.98 726 LEU A C 1
ATOM 5045 O O . LEU A 1 620 ? 11.005 4.317 -14.779 1.00 17.01 726 LEU A O 1
ATOM 5050 N N . MET A 1 621 ? 12.959 5.404 -14.597 1.00 18.37 727 MET A N 1
ATOM 5051 C CA . MET A 1 621 ? 12.749 5.681 -13.181 1.00 19.03 727 MET A CA 1
ATOM 5052 C C . MET A 1 621 ? 11.676 6.744 -12.937 1.00 21.25 727 MET A C 1
ATOM 5053 O O . MET A 1 621 ? 10.954 6.672 -11.951 1.00 18.56 727 MET A O 1
ATOM 5058 N N . GLY A 1 622 ? 11.576 7.721 -13.833 1.00 22.42 728 GLY A N 1
ATOM 5059 C CA . GLY A 1 622 ? 10.549 8.740 -13.707 1.00 20.19 728 GLY A CA 1
ATOM 5060 C C . GLY A 1 622 ? 11.092 10.144 -13.852 1.00 23.75 728 GLY A C 1
ATOM 5061 O O . GLY A 1 622 ? 10.433 11.015 -14.421 1.00 20.73 728 GLY A O 1
ATOM 5062 N N . GLU A 1 623 ? 12.295 10.370 -13.334 1.00 18.68 729 GLU A N 1
ATOM 5063 C CA . GLU A 1 623 ? 12.946 11.664 -13.489 1.00 20.58 729 GLU A CA 1
ATOM 5064 C C . GLU A 1 623 ? 13.275 11.964 -14.946 1.00 24.72 729 GLU A C 1
ATOM 5065 O O . GLU A 1 623 ? 13.607 11.061 -15.727 1.00 21.32 729 GLU A O 1
ATOM 5071 N N . LEU A 1 624 ? 13.179 13.240 -15.302 1.00 19.16 730 LEU A N 1
ATOM 5072 C CA . LEU A 1 624 ? 13.509 13.687 -16.650 1.00 22.57 730 LEU A CA 1
ATOM 5073 C C . LEU A 1 624 ? 15.008 13.655 -16.876 1.00 17.65 730 LEU A C 1
ATOM 5074 O O . LEU A 1 624 ? 15.785 14.230 -16.103 1.00 17.82 730 LEU A O 1
ATOM 5079 N N . VAL A 1 625 ? 15.428 12.984 -17.940 1.00 13.87 731 VAL A N 1
ATOM 5080 C CA . VAL A 1 625 ? 16.830 13.028 -18.322 1.00 17.08 731 VAL A CA 1
ATOM 5081 C C . VAL A 1 625 ? 16.920 13.744 -19.654 1.00 16.32 731 VAL A C 1
ATOM 5082 O O . VAL A 1 625 ? 16.597 13.174 -20.696 1.00 17.74 731 VAL A O 1
ATOM 5086 N N . LYS A 1 626 ? 17.331 15.006 -19.610 1.00 18.19 732 LYS A N 1
ATOM 5087 C CA . LYS A 1 626 ? 17.442 15.812 -20.822 1.00 22.99 732 LYS A CA 1
ATOM 5088 C C . LYS A 1 626 ? 18.634 15.365 -21.655 1.00 26.15 732 LYS A C 1
ATOM 5089 O O . LYS A 1 626 ? 19.573 14.759 -21.131 1.00 18.63 732 LYS A O 1
ATOM 5095 N N . ASP A 1 627 ? 18.603 15.685 -22.946 1.00 20.04 733 ASP A N 1
ATOM 5096 C CA . ASP A 1 627 ? 19.652 15.248 -23.865 1.00 25.97 733 ASP A CA 1
ATOM 5097 C C . ASP A 1 627 ? 21.042 15.597 -23.341 1.00 25.12 733 ASP A C 1
ATOM 5098 O O . ASP A 1 627 ? 21.950 14.775 -23.401 1.00 24.22 733 ASP A O 1
ATOM 5103 N N . ASP A 1 628 ? 21.203 16.815 -22.825 1.00 18.56 734 ASP A N 1
ATOM 5104 C CA . ASP A 1 628 ? 22.512 17.288 -22.378 1.00 25.26 734 ASP A CA 1
ATOM 5105 C C . ASP A 1 628 ? 22.917 16.708 -21.024 1.00 23.81 734 ASP A C 1
ATOM 5106 O O . ASP A 1 628 ? 24.067 16.829 -20.616 1.00 24.58 734 ASP A O 1
ATOM 5111 N N . VAL A 1 629 ? 21.973 16.073 -20.340 1.00 19.05 735 VAL A N 1
ATOM 5112 C CA . VAL A 1 629 ? 22.237 15.528 -19.010 1.00 19.10 735 VAL A CA 1
ATOM 5113 C C . VAL A 1 629 ? 22.670 14.060 -19.067 1.00 22.63 735 VAL A C 1
ATOM 5114 O O . VAL A 1 629 ? 23.266 13.548 -18.121 1.00 18.72 735 VAL A O 1
ATOM 5118 N N . VAL A 1 630 ? 22.388 13.387 -20.181 1.00 21.26 736 VAL A N 1
ATOM 5119 C CA . VAL A 1 630 ? 22.731 11.968 -20.287 1.00 18.25 736 VAL A CA 1
ATOM 5120 C C . VAL A 1 630 ? 24.194 11.719 -19.921 1.00 17.46 736 VAL A C 1
ATOM 5121 O O . VAL A 1 630 ? 24.495 10.803 -19.158 1.00 16.96 736 VAL A O 1
ATOM 5125 N N . GLU A 1 631 ? 25.091 12.541 -20.461 1.00 15.52 737 GLU A N 1
ATOM 5126 C CA . GLU A 1 631 ? 26.525 12.390 -20.229 1.00 22.48 737 GLU A CA 1
ATOM 5127 C C . GLU A 1 631 ? 26.943 12.818 -18.817 1.00 27.30 737 GLU A C 1
ATOM 5128 O O . GLU A 1 631 ? 28.065 12.549 -18.391 1.00 20.98 737 GLU A O 1
ATOM 5134 N N . LYS A 1 632 ? 26.046 13.502 -18.109 1.00 19.08 738 LYS A N 1
ATOM 5135 C CA . LYS A 1 632 ? 26.338 13.986 -16.763 1.00 25.67 738 LYS A CA 1
ATOM 5136 C C . LYS A 1 632 ? 25.978 12.945 -15.713 1.00 20.85 738 LYS A C 1
ATOM 5137 O O . LYS A 1 632 ? 26.507 12.973 -14.600 1.00 21.50 738 LYS A O 1
ATOM 5143 N N . VAL A 1 633 ? 25.054 12.050 -16.053 1.00 17.15 739 VAL A N 1
ATOM 5144 C CA . VAL A 1 633 ? 24.610 11.035 -15.106 1.00 17.90 739 VAL A CA 1
ATOM 5145 C C . VAL A 1 633 ? 25.065 9.632 -15.526 1.00 18.48 739 VAL A C 1
ATOM 5146 O O . VAL A 1 633 ? 25.338 8.779 -14.684 1.00 19.37 739 VAL A O 1
ATOM 5150 N N . HIS A 1 634 ? 25.160 9.407 -16.831 1.00 16.67 740 HIS A N 1
ATOM 5151 C CA . HIS A 1 634 ? 25.627 8.133 -17.360 1.00 19.12 740 HIS A CA 1
ATOM 5152 C C . HIS A 1 634 ? 27.090 8.298 -17.775 1.00 17.66 740 HIS A C 1
ATOM 5153 O O . HIS A 1 634 ? 27.807 9.113 -17.200 1.00 19.40 740 HIS A O 1
ATOM 5160 N N . TYR A 1 635 ? 27.533 7.532 -18.770 1.00 16.17 741 TYR A N 1
ATOM 5161 C CA . TYR A 1 635 ? 28.899 7.634 -19.282 1.00 16.47 741 TYR A CA 1
ATOM 5162 C C . TYR A 1 635 ? 29.078 8.958 -20.030 1.00 22.18 741 TYR A C 1
ATOM 5163 O O . TYR A 1 635 ? 28.180 9.371 -20.770 1.00 21.66 741 TYR A O 1
ATOM 5172 N N . PRO A 1 636 ? 30.231 9.631 -19.854 1.00 19.69 742 PRO A N 1
ATOM 5173 C CA . PRO A 1 636 ? 31.405 9.298 -19.042 1.00 19.26 742 PRO A CA 1
ATOM 5174 C C . PRO A 1 636 ? 31.534 10.156 -17.780 1.00 19.27 742 PRO A C 1
ATOM 5175 O O . PRO A 1 636 ? 32.652 10.595 -17.468 1.00 18.17 742 PRO A O 1
ATOM 5179 N N . SER A 1 637 ? 30.438 10.397 -17.068 1.00 15.61 743 SER A N 1
ATOM 5180 C CA . SER A 1 637 ? 30.509 11.232 -15.863 1.00 19.67 743 SER A CA 1
ATOM 5181 C C . SER A 1 637 ? 31.444 10.597 -14.830 1.00 17.37 743 SER A C 1
ATOM 5182 O O . SER A 1 637 ? 31.647 9.385 -14.840 1.00 15.92 743 SER A O 1
ATOM 5185 N N . ASN A 1 638 ? 32.002 11.407 -13.933 1.00 16.67 744 ASN A N 1
ATOM 5186 C CA . ASN A 1 638 ? 32.945 10.881 -12.937 1.00 18.92 744 ASN A CA 1
ATOM 5187 C C . ASN A 1 638 ? 32.372 9.748 -12.081 1.00 15.83 744 ASN A C 1
ATOM 5188 O O . ASN A 1 638 ? 33.002 8.694 -11.930 1.00 15.19 744 ASN A O 1
ATOM 5196 N N . MET A 1 639 ? 31.187 9.953 -11.509 1.00 16.82 745 MET A N 1
ATOM 5197 C CA . MET A 1 639 ? 30.625 8.925 -10.628 1.00 15.33 745 MET A CA 1
ATOM 5198 C C . MET A 1 639 ? 30.449 7.619 -11.383 1.00 15.12 745 MET A C 1
ATOM 5199 O O . MET A 1 639 ? 30.746 6.546 -10.861 1.00 14.59 745 MET A O 1
ATOM 5204 N N . PHE A 1 640 ? 29.946 7.720 -12.612 1.00 14.40 746 PHE A N 1
ATOM 5205 C CA . PHE A 1 640 ? 29.734 6.537 -13.449 1.00 15.40 746 PHE A CA 1
ATOM 5206 C C . PHE A 1 640 ? 31.055 5.818 -13.714 1.00 11.73 746 PHE A C 1
ATOM 5207 O O . PHE A 1 640 ? 31.152 4.585 -13.585 1.00 14.12 746 PHE A O 1
ATOM 5215 N N . GLU A 1 641 ? 32.067 6.585 -14.102 1.00 13.78 747 GLU A N 1
ATOM 5216 C CA . GLU A 1 641 ? 33.383 6.031 -14.407 1.00 19.16 747 GLU A CA 1
ATOM 5217 C C . GLU A 1 641 ? 34.014 5.372 -13.180 1.00 16.95 747 GLU A C 1
ATOM 5218 O O . GLU A 1 641 ? 34.699 4.351 -13.291 1.00 14.52 747 GLU A O 1
ATOM 5224 N N . LEU A 1 642 ? 33.793 5.974 -12.011 1.00 14.92 748 LEU A N 1
ATOM 5225 C CA . LEU A 1 642 ? 34.310 5.437 -10.754 1.00 12.66 748 LEU A CA 1
ATOM 5226 C C . LEU A 1 642 ? 33.648 4.121 -10.383 1.00 13.45 748 LEU A C 1
ATOM 5227 O O . LEU A 1 642 ? 34.315 3.190 -9.933 1.00 14.63 748 LEU A O 1
ATOM 5232 N N . VAL A 1 643 ? 32.338 4.031 -10.575 1.00 9.96 749 VAL A N 1
ATOM 5233 C CA . VAL A 1 643 ? 31.662 2.765 -10.328 1.00 16.10 749 VAL A CA 1
ATOM 5234 C C . VAL A 1 643 ? 32.190 1.724 -11.314 1.00 15.56 749 VAL A C 1
ATOM 5235 O O . VAL A 1 643 ? 32.493 0.595 -10.933 1.00 15.79 749 VAL A O 1
ATOM 5239 N N . SER A 1 644 ? 32.318 2.112 -12.580 1.00 16.00 750 SER A N 1
ATOM 5240 C CA . SER A 1 644 ? 32.870 1.203 -13.582 1.00 17.94 750 SER A CA 1
ATOM 5241 C C . SER A 1 644 ? 34.247 0.684 -13.162 1.00 16.78 750 SER A C 1
ATOM 5242 O O . SER A 1 644 ? 34.526 -0.517 -13.231 1.00 12.24 750 SER A O 1
ATOM 5245 N N . LEU A 1 645 ? 35.109 1.603 -12.751 1.00 12.33 751 LEU A N 1
ATOM 5246 C CA . LEU A 1 645 ? 36.439 1.250 -12.275 1.00 16.68 751 LEU A CA 1
ATOM 5247 C C . LEU A 1 645 ? 36.389 0.264 -11.102 1.00 21.85 751 LEU A C 1
ATOM 5248 O O . LEU A 1 645 ? 37.108 -0.740 -11.103 1.00 16.02 751 LEU A O 1
ATOM 5253 N N . SER A 1 646 ? 35.545 0.538 -10.105 1.00 15.31 752 SER A N 1
ATOM 5254 C CA . SER A 1 646 ? 35.403 -0.384 -8.978 1.00 14.51 752 SER A CA 1
ATOM 5255 C C . SER A 1 646 ? 34.917 -1.768 -9.444 1.00 15.58 752 SER A C 1
ATOM 5256 O O . SER A 1 646 ? 35.349 -2.798 -8.926 1.00 14.95 752 SER A O 1
ATOM 5259 N N . TRP A 1 647 ? 34.021 -1.790 -10.427 1.00 13.47 753 TRP A N 1
ATOM 5260 C CA . TRP A 1 647 ? 33.521 -3.047 -10.974 1.00 14.04 753 TRP A CA 1
ATOM 5261 C C . TRP A 1 647 ? 34.633 -3.903 -11.592 1.00 12.92 753 TRP A C 1
ATOM 5262 O O . TRP A 1 647 ? 34.809 -5.072 -11.231 1.00 14.66 753 TRP A O 1
ATOM 5273 N N . ARG A 1 648 ? 35.360 -3.311 -12.531 1.00 12.96 754 ARG A N 1
ATOM 5274 C CA . ARG A 1 648 ? 36.405 -4.015 -13.271 1.00 19.37 754 ARG A CA 1
ATOM 5275 C C . ARG A 1 648 ? 37.521 -4.502 -12.347 1.00 17.89 754 ARG A C 1
ATOM 5276 O O . ARG A 1 648 ? 37.866 -5.691 -12.345 1.00 14.03 754 ARG A O 1
ATOM 5284 N N . LEU A 1 649 ? 38.082 -3.594 -11.556 1.00 14.05 755 LEU A N 1
ATOM 5285 C CA . LEU A 1 649 ? 39.229 -3.967 -10.715 1.00 15.62 755 LEU A CA 1
ATOM 5286 C C . LEU A 1 649 ? 38.892 -4.980 -9.614 1.00 20.85 755 LEU A C 1
ATOM 5287 O O . LEU A 1 649 ? 39.689 -5.872 -9.317 1.00 20.04 755 LEU A O 1
ATOM 5292 N N . THR A 1 650 ? 37.717 -4.857 -9.005 1.00 11.59 756 THR A N 1
ATOM 5293 C CA . THR A 1 650 ? 37.343 -5.787 -7.957 1.00 17.02 756 THR A CA 1
ATOM 5294 C C . THR A 1 650 ? 37.097 -7.165 -8.572 1.00 19.73 756 THR A C 1
ATOM 5295 O O . THR A 1 650 ? 37.467 -8.190 -8.007 1.00 15.08 756 THR A O 1
ATOM 5299 N N . ASN A 1 651 ? 36.474 -7.181 -9.742 1.00 15.75 757 ASN A N 1
ATOM 5300 C CA . ASN A 1 651 ? 36.269 -8.433 -10.447 1.00 14.06 757 ASN A CA 1
ATOM 5301 C C . ASN A 1 651 ? 37.620 -9.085 -10.778 1.00 17.11 757 ASN A C 1
ATOM 5302 O O . ASN A 1 651 ? 37.804 -10.292 -10.583 1.00 16.67 757 ASN A O 1
ATOM 5307 N N . ASP A 1 652 ? 38.566 -8.270 -11.237 1.00 13.44 758 ASP A N 1
ATOM 5308 C CA . ASP A 1 652 ? 39.890 -8.759 -11.594 1.00 15.36 758 ASP A CA 1
ATOM 5309 C C . ASP A 1 652 ? 40.567 -9.468 -10.421 1.00 22.45 758 ASP A C 1
ATOM 5310 O O . ASP A 1 652 ? 41.074 -10.581 -10.573 1.00 20.30 758 ASP A O 1
ATOM 5315 N N . THR A 1 653 ? 40.581 -8.831 -9.253 1.00 18.82 759 THR A N 1
ATOM 5316 C CA . THR A 1 653 ? 41.289 -9.415 -8.113 1.00 15.50 759 THR A CA 1
ATOM 5317 C C . THR A 1 653 ? 40.696 -10.770 -7.745 1.00 22.41 759 THR A C 1
ATOM 5318 O O . THR A 1 653 ? 41.408 -11.672 -7.315 1.00 20.45 759 THR A O 1
ATOM 5322 N N . LYS A 1 654 ? 39.389 -10.914 -7.935 1.00 18.68 760 LYS A N 1
ATOM 5323 C CA . LYS A 1 654 ? 38.691 -12.135 -7.559 1.00 22.67 760 LYS A CA 1
ATOM 5324 C C . LYS A 1 654 ? 38.866 -13.262 -8.570 1.00 25.14 760 LYS A C 1
ATOM 5325 O O . LYS A 1 654 ? 38.807 -14.430 -8.201 1.00 24.17 760 LYS A O 1
ATOM 5331 N N . THR A 1 655 ? 39.065 -12.914 -9.840 1.00 18.34 761 THR A N 1
ATOM 5332 C CA . THR A 1 655 ? 38.931 -13.900 -10.916 1.00 16.51 761 THR A CA 1
ATOM 5333 C C . THR A 1 655 ? 40.120 -14.002 -11.867 1.00 16.82 761 THR A C 1
ATOM 5334 O O . THR A 1 655 ? 40.102 -14.831 -12.790 1.00 21.84 761 THR A O 1
ATOM 5338 N N . TYR A 1 656 ? 41.146 -13.177 -11.672 1.00 18.14 762 TYR A N 1
ATOM 5339 C CA . TYR A 1 656 ? 42.262 -13.199 -12.620 1.00 19.13 762 TYR A CA 1
ATOM 5340 C C . TYR A 1 656 ? 43.018 -14.529 -12.581 1.00 17.40 762 TYR A C 1
ATOM 5341 O O . TYR A 1 656 ? 43.549 -14.963 -13.603 1.00 22.34 762 TYR A O 1
ATOM 5350 N N . GLN A 1 657 ? 43.058 -15.176 -11.417 1.00 22.30 763 GLN A N 1
ATOM 5351 C CA . GLN A 1 657 ? 43.755 -16.465 -11.294 1.00 29.45 763 GLN A CA 1
ATOM 5352 C C . GLN A 1 657 ? 43.129 -17.529 -12.204 1.00 34.37 763 GLN A C 1
ATOM 5353 O O . GLN A 1 657 ? 43.820 -18.172 -13.002 1.00 31.29 763 GLN A O 1
ATOM 5359 N N . ALA A 1 658 ? 41.817 -17.707 -12.078 1.00 29.61 764 ALA A N 1
ATOM 5360 C CA . ALA A 1 658 ? 41.091 -18.688 -12.879 1.00 29.60 764 ALA A CA 1
ATOM 5361 C C . ALA A 1 658 ? 41.192 -18.378 -14.367 1.00 26.81 764 ALA A C 1
ATOM 5362 O O . ALA A 1 658 ? 41.285 -19.281 -15.198 1.00 29.55 764 ALA A O 1
ATOM 5364 N N . GLU A 1 659 ? 41.171 -17.094 -14.702 1.00 23.70 765 GLU A N 1
ATOM 5365 C CA . GLU A 1 659 ? 41.239 -16.667 -16.097 1.00 25.33 765 GLU A CA 1
ATOM 5366 C C . GLU A 1 659 ? 42.597 -16.962 -16.731 1.00 29.20 765 GLU A C 1
ATOM 5367 O O . GLU A 1 659 ? 42.680 -17.361 -17.895 1.00 28.24 765 GLU A O 1
ATOM 5373 N N . LYS A 1 660 ? 43.659 -16.758 -15.960 1.00 24.42 766 LYS A N 1
ATOM 5374 C CA . LYS A 1 660 ? 45.007 -17.048 -16.431 1.00 33.53 766 LYS A CA 1
ATOM 5375 C C . LYS A 1 660 ? 45.124 -18.537 -16.759 1.00 34.32 766 LYS A C 1
ATOM 5376 O O . LYS A 1 660 ? 45.740 -18.916 -17.756 1.00 37.78 766 LYS A O 1
ATOM 5382 N N . ALA A 1 661 ? 44.504 -19.374 -15.929 1.00 23.65 767 ALA A N 1
ATOM 5383 C CA . ALA A 1 661 ? 44.531 -20.823 -16.127 1.00 32.91 767 ALA A CA 1
ATOM 5384 C C . ALA A 1 661 ? 43.730 -21.240 -17.354 1.00 40.47 767 ALA A C 1
ATOM 5385 O O . ALA A 1 661 ? 43.794 -22.393 -17.785 1.00 34.18 767 ALA A O 1
ATOM 5387 N N . ARG A 1 662 ? 42.970 -20.298 -17.907 1.00 31.85 768 ARG A N 1
ATOM 5388 C CA . ARG A 1 662 ? 42.204 -20.539 -19.127 1.00 33.84 768 ARG A CA 1
ATOM 5389 C C . ARG A 1 662 ? 42.850 -19.898 -20.349 1.00 28.76 768 ARG A C 1
ATOM 5390 O O . ARG A 1 662 ? 42.276 -19.908 -21.437 1.00 37.18 768 ARG A O 1
ATOM 5398 N N . GLY A 1 663 ? 44.035 -19.327 -20.168 1.00 31.57 769 GLY A N 1
ATOM 5399 C CA . GLY A 1 663 ? 44.757 -18.725 -21.275 1.00 27.40 769 GLY A CA 1
ATOM 5400 C C . GLY A 1 663 ? 44.605 -17.218 -21.409 1.00 34.36 769 GLY A C 1
ATOM 5401 O O . GLY A 1 663 ? 45.158 -16.617 -22.330 1.00 32.68 769 GLY A O 1
ATOM 5402 N N . GLN A 1 664 ? 43.854 -16.600 -20.501 1.00 32.04 770 GLN A N 1
ATOM 5403 C CA . GLN A 1 664 ? 43.684 -15.146 -20.526 1.00 32.72 770 GLN A CA 1
ATOM 5404 C C . GLN A 1 664 ? 44.813 -14.464 -19.756 1.00 34.41 770 GLN A C 1
ATOM 5405 O O . GLN A 1 664 ? 44.968 -14.679 -18.555 1.00 41.85 770 GLN A O 1
ATOM 5411 N N . GLN A 1 665 ? 45.590 -13.634 -20.443 1.00 24.98 771 GLN A N 1
ATOM 5412 C CA . GLN A 1 665 ? 46.760 -13.014 -19.828 1.00 40.08 771 GLN A CA 1
ATOM 5413 C C . GLN A 1 665 ? 46.484 -11.604 -19.311 1.00 32.20 771 GLN A C 1
ATOM 5414 O O . GLN A 1 665 ? 47.037 -11.197 -18.291 1.00 39.20 771 GLN A O 1
ATOM 5420 N N . ALA A 1 666 ? 45.633 -10.863 -20.016 1.00 30.60 772 ALA A N 1
ATOM 5421 C CA . ALA A 1 666 ? 45.359 -9.469 -19.666 1.00 30.72 772 ALA A CA 1
ATOM 5422 C C . ALA A 1 666 ? 44.456 -9.337 -18.439 1.00 29.44 772 ALA A C 1
ATOM 5423 O O . ALA A 1 666 ? 43.359 -9.897 -18.394 1.00 31.09 772 ALA A O 1
ATOM 5425 N N . SER A 1 667 ? 44.934 -8.596 -17.445 1.00 26.24 773 SER A N 1
ATOM 5426 C CA . SER A 1 667 ? 44.173 -8.318 -16.230 1.00 22.46 773 SER A CA 1
ATOM 5427 C C . SER A 1 667 ? 44.785 -7.098 -15.571 1.00 18.49 773 SER A C 1
ATOM 5428 O O . SER A 1 667 ? 45.887 -6.689 -15.923 1.00 20.58 773 SER A O 1
ATOM 5431 N N . GLY A 1 668 ? 44.084 -6.517 -14.605 1.00 17.49 774 GLY A N 1
ATOM 5432 C CA . GLY A 1 668 ? 44.661 -5.415 -13.856 1.00 19.07 774 GLY A CA 1
ATOM 5433 C C . GLY A 1 668 ? 45.997 -5.818 -13.250 1.00 19.16 774 GLY A C 1
ATOM 5434 O O . GLY A 1 668 ? 46.951 -5.040 -13.238 1.00 22.00 774 GLY A O 1
ATOM 5435 N N . ILE A 1 669 ? 46.061 -7.048 -12.756 1.00 16.26 775 ILE A N 1
ATOM 5436 C CA . ILE A 1 669 ? 47.269 -7.549 -12.110 1.00 17.42 775 ILE A CA 1
ATOM 5437 C C . ILE A 1 669 ? 48.439 -7.621 -13.090 1.00 22.40 775 ILE A C 1
ATOM 5438 O O . ILE A 1 669 ? 49.495 -7.042 -12.842 1.00 20.07 775 ILE A O 1
ATOM 5443 N N . ALA A 1 670 ? 48.238 -8.300 -14.216 1.00 17.23 776 ALA A N 1
ATOM 5444 C CA . ALA A 1 670 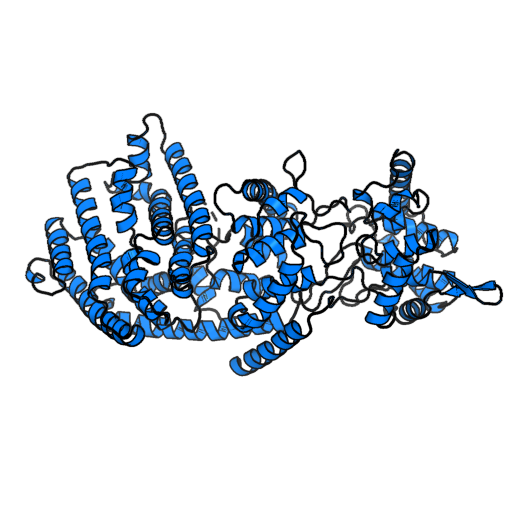? 49.314 -8.506 -15.183 1.00 23.71 776 ALA A CA 1
ATOM 5445 C C . ALA A 1 670 ? 49.765 -7.200 -15.817 1.00 24.20 776 ALA A C 1
ATOM 5446 O O . ALA A 1 670 ? 50.957 -6.985 -16.041 1.00 20.64 776 ALA A O 1
ATOM 5448 N N . CYS A 1 671 ? 48.814 -6.321 -16.106 1.00 20.43 777 CYS A N 1
ATOM 5449 C CA . CYS A 1 671 ? 49.153 -5.074 -16.780 1.00 20.49 777 CYS A CA 1
ATOM 5450 C C . CYS A 1 671 ? 49.892 -4.117 -15.846 1.00 25.38 777 CYS A C 1
ATOM 5451 O O . CYS A 1 671 ? 50.805 -3.412 -16.278 1.00 26.04 777 CYS A O 1
ATOM 5454 N N . TYR A 1 672 ? 49.505 -4.087 -14.570 1.00 20.01 778 TYR A N 1
ATOM 5455 C CA . TYR A 1 672 ? 50.226 -3.259 -13.609 1.00 22.97 778 TYR A CA 1
ATOM 5456 C C . TYR A 1 672 ? 51.662 -3.763 -13.471 1.00 24.80 778 TYR A C 1
ATOM 5457 O O . TYR A 1 672 ? 52.607 -2.975 -13.459 1.00 24.69 778 TYR A O 1
ATOM 5466 N N . MET A 1 673 ? 51.816 -5.078 -13.375 1.00 22.23 779 MET A N 1
ATOM 5467 C CA . MET A 1 673 ? 53.144 -5.680 -13.251 1.00 25.82 779 MET A CA 1
ATOM 5468 C C . MET A 1 673 ? 54.020 -5.394 -14.465 1.00 22.90 779 MET A C 1
ATOM 5469 O O . MET A 1 673 ? 55.203 -5.091 -14.322 1.00 23.90 779 MET A O 1
ATOM 5474 N N . LYS A 1 674 ? 53.440 -5.474 -15.656 1.00 25.79 780 LYS A N 1
ATOM 5475 C CA . LYS A 1 674 ? 54.186 -5.151 -16.869 1.00 29.83 780 LYS A CA 1
ATOM 5476 C C . LYS A 1 674 ? 54.651 -3.693 -16.870 1.00 34.72 780 LYS A C 1
ATOM 5477 O O . LYS A 1 674 ? 55.747 -3.383 -17.334 1.00 30.76 780 LYS A O 1
ATOM 5483 N N . ASP A 1 675 ? 53.818 -2.796 -16.351 1.00 26.63 781 ASP A N 1
ATOM 5484 C CA . ASP A 1 675 ? 54.193 -1.389 -16.255 1.00 29.09 781 ASP A CA 1
ATOM 5485 C C . ASP A 1 675 ? 55.270 -1.186 -15.193 1.00 26.57 781 ASP A C 1
ATOM 5486 O O . ASP A 1 675 ? 56.021 -0.211 -15.235 1.00 30.51 781 ASP A O 1
ATOM 5491 N N . ASN A 1 676 ? 55.325 -2.099 -14.230 1.00 20.42 782 AS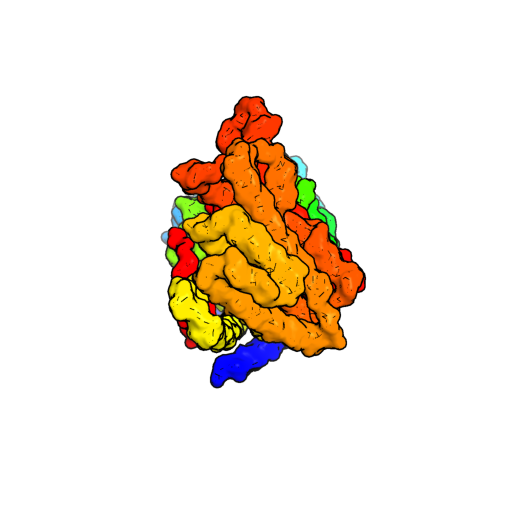N A N 1
ATOM 5492 C CA . ASN A 1 676 ? 56.115 -1.887 -13.021 1.00 18.41 782 ASN A CA 1
ATOM 5493 C C . ASN A 1 676 ? 57.024 -3.057 -12.654 1.00 21.36 782 ASN A C 1
ATOM 5494 O O . ASN A 1 676 ? 56.779 -3.750 -11.671 1.00 22.06 782 ASN A O 1
ATOM 5499 N N . PRO A 1 677 ? 58.087 -3.277 -13.441 1.00 27.17 783 PRO A N 1
ATOM 5500 C CA . PRO A 1 677 ? 58.996 -4.403 -13.189 1.00 27.19 783 PRO A CA 1
ATOM 5501 C C . PRO A 1 677 ? 59.525 -4.389 -11.755 1.00 29.16 783 PRO A C 1
ATOM 5502 O O . PRO A 1 677 ? 60.010 -3.366 -11.280 1.00 27.34 783 PRO A O 1
ATOM 5506 N N . GLY A 1 678 ? 59.412 -5.518 -11.065 1.00 25.30 784 GLY A N 1
ATOM 5507 C CA . GLY A 1 678 ? 59.792 -5.584 -9.665 1.00 23.85 784 GLY A CA 1
ATOM 5508 C C . GLY A 1 678 ? 58.578 -5.716 -8.765 1.00 26.98 784 GLY A C 1
ATOM 5509 O O . GLY A 1 678 ? 58.672 -6.229 -7.650 1.00 25.38 784 GLY A O 1
ATOM 5510 N N . ALA A 1 679 ? 57.432 -5.242 -9.248 1.00 24.64 785 ALA A N 1
ATOM 5511 C CA . ALA A 1 679 ? 56.178 -5.411 -8.519 1.00 26.07 785 ALA A CA 1
ATOM 5512 C C . ALA A 1 679 ? 55.687 -6.849 -8.642 1.00 20.31 785 ALA A C 1
ATOM 5513 O O . ALA A 1 679 ? 55.639 -7.413 -9.742 1.00 26.23 785 ALA A O 1
ATOM 5515 N N . THR A 1 680 ? 55.340 -7.443 -7.505 1.00 25.39 786 THR A N 1
ATOM 5516 C CA . THR A 1 680 ? 54.803 -8.798 -7.465 1.00 26.05 786 THR A CA 1
ATOM 5517 C C . THR A 1 680 ? 53.296 -8.778 -7.715 1.00 26.62 786 THR A C 1
ATOM 5518 O O . THR A 1 680 ? 52.693 -7.709 -7.821 1.00 23.26 786 THR A O 1
ATOM 5522 N N . GLU A 1 681 ? 52.689 -9.956 -7.808 1.00 23.56 787 GLU A N 1
ATOM 5523 C CA . GLU A 1 681 ? 51.237 -10.032 -7.883 1.00 29.74 787 GLU A CA 1
ATOM 5524 C C . GLU A 1 681 ? 50.631 -9.443 -6.614 1.00 30.15 787 GLU A C 1
ATOM 5525 O O . GLU A 1 681 ? 49.626 -8.729 -6.668 1.00 24.21 787 GLU A O 1
ATOM 5531 N N . GLU A 1 682 ? 51.247 -9.732 -5.469 1.00 24.88 788 GLU A N 1
ATOM 5532 C CA . GLU A 1 682 ? 50.771 -9.185 -4.202 1.00 24.18 788 GLU A CA 1
ATOM 5533 C C . GLU A 1 682 ? 50.815 -7.657 -4.217 1.00 22.98 788 GLU A C 1
ATOM 5534 O O . GLU A 1 682 ? 49.877 -7.000 -3.766 1.00 23.14 788 GLU A O 1
ATOM 5540 N N . ASP A 1 683 ? 51.908 -7.093 -4.727 1.00 19.24 789 ASP A N 1
ATOM 5541 C CA . ASP A 1 683 ? 52.033 -5.643 -4.858 1.00 22.68 789 ASP A CA 1
ATOM 5542 C C . ASP A 1 683 ? 50.928 -5.068 -5.743 1.00 23.89 789 ASP A C 1
ATOM 5543 O O . ASP A 1 683 ? 50.339 -4.033 -5.425 1.00 20.92 789 ASP A O 1
ATOM 5548 N N . ALA A 1 684 ? 50.674 -5.722 -6.873 1.00 20.79 790 ALA A N 1
ATOM 5549 C CA . ALA A 1 684 ? 49.667 -5.233 -7.806 1.00 18.48 790 ALA A CA 1
ATOM 5550 C C . ALA A 1 684 ? 48.273 -5.293 -7.192 1.00 19.43 790 ALA A C 1
ATOM 5551 O O . ALA A 1 684 ? 47.477 -4.373 -7.370 1.00 21.44 790 ALA A O 1
ATOM 5553 N N . ILE A 1 685 ? 47.977 -6.384 -6.491 1.00 18.97 791 ILE A N 1
ATOM 5554 C CA . ILE A 1 685 ? 46.694 -6.536 -5.812 1.00 20.23 791 ILE A CA 1
ATOM 5555 C C . ILE A 1 685 ? 46.511 -5.459 -4.745 1.00 25.56 791 ILE A C 1
ATOM 5556 O O . ILE A 1 685 ? 45.440 -4.853 -4.626 1.00 19.31 791 ILE A O 1
ATOM 5561 N N . LYS A 1 686 ? 47.569 -5.199 -3.984 1.00 16.48 792 LYS A N 1
ATOM 5562 C CA . LYS A 1 686 ? 47.513 -4.165 -2.964 1.00 23.94 792 LYS A CA 1
ATOM 5563 C C . LYS A 1 686 ? 47.231 -2.815 -3.599 1.00 23.54 792 LYS A C 1
ATOM 5564 O O . LYS A 1 686 ? 46.372 -2.076 -3.129 1.00 19.25 792 LYS A O 1
ATOM 5570 N N . HIS A 1 687 ? 47.948 -2.501 -4.675 1.00 17.45 793 HIS A N 1
ATOM 5571 C CA . HIS A 1 687 ? 47.764 -1.239 -5.381 1.00 21.71 793 HIS A CA 1
ATOM 5572 C C . HIS A 1 687 ? 46.339 -1.142 -5.916 1.00 23.70 793 HIS A C 1
ATOM 5573 O O . HIS A 1 687 ? 45.680 -0.110 -5.779 1.00 20.12 793 HIS A O 1
ATOM 5580 N N . ILE A 1 688 ? 45.865 -2.231 -6.510 1.00 17.59 794 ILE A N 1
ATOM 5581 C CA . ILE A 1 688 ? 44.528 -2.265 -7.091 1.00 19.78 794 ILE A CA 1
ATOM 5582 C C . ILE A 1 688 ? 43.459 -2.063 -6.021 1.00 20.62 794 ILE A C 1
ATOM 5583 O O . ILE A 1 688 ? 42.484 -1.346 -6.232 1.00 19.90 794 ILE A O 1
ATOM 5588 N N . CYS A 1 689 ? 43.649 -2.681 -4.864 1.00 20.72 795 CYS A N 1
ATOM 5589 C CA . CYS A 1 689 ? 42.707 -2.481 -3.768 1.00 24.07 795 CYS A CA 1
ATOM 5590 C C . CYS A 1 689 ? 42.696 -1.025 -3.296 1.00 23.52 795 CYS A C 1
ATOM 5591 O O . CYS A 1 689 ? 41.637 -0.491 -2.963 1.00 19.74 795 CYS A O 1
ATOM 5594 N N . ARG A 1 690 ? 43.859 -0.377 -3.283 1.00 18.60 796 ARG A N 1
ATOM 5595 C CA . ARG A 1 690 ? 43.909 1.044 -2.922 1.00 22.64 796 ARG A CA 1
ATOM 5596 C C . ARG A 1 690 ? 43.164 1.896 -3.946 1.00 18.62 796 ARG A C 1
ATOM 5597 O O . ARG A 1 690 ? 42.453 2.840 -3.586 1.00 19.17 796 ARG A O 1
ATOM 5605 N N . VAL A 1 691 ? 43.351 1.569 -5.221 1.00 15.38 797 VAL A N 1
ATOM 5606 C CA . VAL A 1 691 ? 42.650 2.256 -6.298 1.00 12.99 797 VAL A CA 1
ATOM 5607 C C . VAL A 1 691 ? 41.137 2.079 -6.130 1.00 16.52 797 VAL A C 1
ATOM 5608 O O . VAL A 1 691 ? 40.376 3.032 -6.264 1.00 15.23 797 VAL A O 1
ATOM 5612 N N . VAL A 1 692 ? 40.701 0.861 -5.847 1.00 13.42 798 VAL A N 1
ATOM 5613 C CA . VAL A 1 692 ? 39.268 0.603 -5.666 1.00 14.74 798 VAL A CA 1
ATOM 5614 C C . VAL A 1 692 ? 38.714 1.341 -4.441 1.00 14.48 798 VAL A C 1
ATOM 5615 O O . VAL A 1 692 ? 37.649 1.956 -4.513 1.00 14.57 798 VAL A O 1
ATOM 5619 N N . ASP A 1 693 ? 39.433 1.267 -3.319 1.00 13.96 799 ASP A N 1
ATOM 5620 C CA . ASP A 1 693 ? 39.028 1.957 -2.089 1.00 12.90 799 ASP A CA 1
ATOM 5621 C C . ASP A 1 693 ? 38.849 3.445 -2.334 1.00 17.79 799 ASP A C 1
ATOM 5622 O O . ASP A 1 693 ? 37.844 4.033 -1.916 1.00 13.24 799 ASP A O 1
ATOM 5627 N N . ARG A 1 694 ? 39.827 4.059 -3.004 1.00 14.62 800 ARG A N 1
ATOM 5628 C CA . ARG A 1 694 ? 39.740 5.482 -3.334 1.00 15.11 800 ARG A CA 1
ATOM 5629 C C . ARG A 1 694 ? 38.581 5.772 -4.287 1.00 18.17 800 ARG A C 1
ATOM 5630 O O . ARG A 1 694 ? 37.925 6.810 -4.182 1.00 14.63 800 ARG A O 1
ATOM 5638 N N . ALA A 1 695 ? 38.335 4.863 -5.223 1.00 15.75 801 ALA A N 1
ATOM 5639 C CA . ALA A 1 695 ? 37.287 5.092 -6.216 1.00 13.69 801 ALA A CA 1
ATOM 5640 C C . ALA A 1 695 ? 35.917 5.048 -5.538 1.00 12.99 801 ALA A C 1
ATOM 5641 O O . ALA A 1 695 ? 35.013 5.794 -5.908 1.00 15.70 801 ALA A O 1
ATOM 5643 N N . LEU A 1 696 ? 35.767 4.180 -4.540 1.00 13.35 802 LEU A N 1
ATOM 5644 C CA . LEU A 1 696 ? 34.500 4.085 -3.819 1.00 15.12 802 LEU A CA 1
ATOM 5645 C C . LEU A 1 696 ? 34.250 5.355 -3.006 1.00 12.37 802 LEU A C 1
ATOM 5646 O O . LEU A 1 696 ? 33.133 5.866 -2.967 1.00 11.70 802 LEU A O 1
ATOM 5651 N N . LYS A 1 697 ? 35.301 5.872 -2.375 1.00 11.84 803 LYS A N 1
ATOM 5652 C CA . LYS A 1 697 ? 35.193 7.119 -1.619 1.00 10.61 803 LYS A CA 1
ATOM 5653 C C . LYS A 1 697 ? 34.905 8.296 -2.552 1.00 14.39 803 LYS A C 1
ATOM 5654 O O . LYS A 1 697 ? 34.100 9.186 -2.238 1.00 12.04 803 LYS A O 1
ATOM 5660 N N . GLU A 1 698 ? 35.585 8.317 -3.689 1.00 11.80 804 GLU A N 1
ATOM 5661 C CA . GLU A 1 698 ? 35.359 9.382 -4.655 1.00 11.82 804 GLU A CA 1
ATOM 5662 C C . GLU A 1 698 ? 33.952 9.322 -5.246 1.00 12.96 804 GLU A C 1
ATOM 5663 O O . GLU A 1 698 ? 33.311 10.365 -5.468 1.00 13.60 804 GLU A O 1
ATOM 5669 N N . ALA A 1 699 ? 33.461 8.111 -5.505 1.00 11.60 805 ALA A N 1
ATOM 5670 C CA . ALA A 1 699 ? 32.091 7.961 -6.013 1.00 13.45 805 ALA A CA 1
ATOM 5671 C C . ALA A 1 699 ? 31.086 8.498 -4.991 1.00 14.52 805 ALA A C 1
ATOM 5672 O O . ALA A 1 699 ? 30.082 9.125 -5.351 1.00 14.65 805 ALA A O 1
ATOM 5674 N N . SER A 1 700 ? 31.374 8.258 -3.716 1.00 12.93 806 SER A N 1
ATOM 5675 C CA . SER A 1 700 ? 30.538 8.755 -2.617 1.00 12.27 806 SER A CA 1
ATOM 5676 C C . SER A 1 700 ? 30.518 10.288 -2.609 1.00 13.79 806 SER A C 1
ATOM 5677 O O . SER A 1 700 ? 29.462 10.906 -2.473 1.00 13.56 806 SER A O 1
ATOM 5680 N N . PHE A 1 701 ? 31.694 10.897 -2.731 1.00 10.95 807 PHE A N 1
ATOM 5681 C CA . PHE A 1 701 ? 31.774 12.351 -2.860 1.00 12.60 807 PHE A CA 1
ATOM 5682 C C . PHE A 1 701 ? 30.922 12.867 -4.034 1.00 15.26 807 PHE A C 1
ATOM 5683 O O . PHE A 1 701 ? 30.119 13.793 -3.876 1.00 14.51 807 PHE A O 1
ATOM 5691 N N . GLU A 1 702 ? 31.096 12.265 -5.208 1.00 12.98 808 GLU A N 1
ATOM 5692 C CA . GLU A 1 702 ? 30.338 12.665 -6.388 1.00 15.08 808 GLU A CA 1
ATOM 5693 C C . GLU A 1 702 ? 28.838 12.458 -6.190 1.00 17.57 808 GLU A C 1
ATOM 5694 O O . GLU A 1 702 ? 28.029 13.258 -6.649 1.00 15.23 808 GLU A O 1
ATOM 5700 N N . TYR A 1 703 ? 28.466 11.375 -5.514 1.00 14.43 809 TYR A N 1
ATOM 5701 C CA . TYR A 1 703 ? 27.058 11.085 -5.302 1.00 13.64 809 TYR A CA 1
ATOM 5702 C C . TYR A 1 703 ? 26.365 12.152 -4.452 1.00 17.18 809 TYR A C 1
ATOM 5703 O O . TYR A 1 703 ? 25.268 12.602 -4.787 1.00 17.85 809 TYR A O 1
ATOM 5712 N N . PHE A 1 704 ? 27.008 12.552 -3.360 1.00 15.39 810 PHE A N 1
ATOM 5713 C CA . PHE A 1 704 ? 26.407 13.510 -2.433 1.00 14.86 810 PHE A CA 1
ATOM 5714 C C . PHE A 1 704 ? 26.558 14.956 -2.902 1.00 19.83 810 PHE A C 1
ATOM 5715 O O . PHE A 1 704 ? 25.876 15.853 -2.403 1.00 21.91 810 PHE A O 1
ATOM 5723 N N . LYS A 1 705 ? 27.441 15.169 -3.870 1.00 20.21 811 LYS A N 1
ATOM 5724 C CA . LYS A 1 705 ? 27.707 16.503 -4.425 1.00 19.80 811 LYS A CA 1
ATOM 5725 C C . LYS A 1 705 ? 26.463 17.148 -5.042 1.00 23.25 811 LYS A C 1
ATOM 5726 O O . LYS A 1 705 ? 25.887 16.610 -5.985 1.00 25.20 811 LYS A O 1
ATOM 5732 N N . PRO A 1 706 ? 26.061 18.322 -4.525 1.00 21.40 812 PRO A N 1
ATOM 5733 C CA . PRO A 1 706 ? 24.854 18.987 -5.037 1.00 28.76 812 PRO A CA 1
ATOM 5734 C C . PRO A 1 706 ? 24.982 19.331 -6.517 1.00 18.84 812 PRO A C 1
ATOM 5735 O O . PRO A 1 706 ? 26.067 19.682 -6.981 1.00 20.90 812 PRO A O 1
ATOM 5739 N N . SER A 1 707 ? 23.880 19.234 -7.251 1.00 21.30 813 SER A N 1
ATOM 5740 C CA . SER A 1 707 ? 23.863 19.614 -8.657 1.00 31.58 813 SER A CA 1
ATOM 5741 C C . SER A 1 707 ? 22.522 20.245 -8.997 1.00 26.71 813 SER A C 1
ATOM 5742 O O . SER A 1 707 ? 21.495 19.857 -8.444 1.00 29.05 813 SER A O 1
ATOM 5745 N N . ASN A 1 708 ? 22.529 21.217 -9.902 1.00 33.28 814 ASN A N 1
ATOM 5746 C CA . ASN A 1 708 ? 21.283 21.851 -10.312 1.00 40.61 814 ASN A CA 1
ATOM 5747 C C . ASN A 1 708 ? 20.628 21.146 -11.496 1.00 43.82 814 ASN A C 1
ATOM 5748 O O . ASN A 1 708 ? 19.531 21.520 -11.914 1.00 46.56 814 ASN A O 1
ATOM 5753 N N . ASP A 1 709 ? 21.285 20.126 -12.040 1.00 25.10 815 ASP A N 1
ATOM 5754 C CA . ASP A 1 709 ? 20.751 19.489 -13.249 1.00 32.90 815 ASP A CA 1
ATOM 5755 C C . ASP A 1 709 ? 20.782 17.961 -13.294 1.00 30.40 815 ASP A C 1
ATOM 5756 O O . ASP A 1 709 ? 20.136 17.357 -14.153 1.00 23.31 815 ASP A O 1
ATOM 5761 N N . ILE A 1 710 ? 21.516 17.327 -12.384 1.00 20.41 816 ILE A N 1
ATOM 5762 C CA . ILE A 1 710 ? 21.592 15.865 -12.415 1.00 25.65 816 ILE A CA 1
ATOM 5763 C C . ILE A 1 710 ? 20.534 15.246 -11.504 1.00 19.48 816 ILE A C 1
ATOM 5764 O O . ILE A 1 710 ? 20.491 15.534 -10.312 1.00 22.53 816 ILE A O 1
ATOM 5769 N N . PRO A 1 711 ? 19.665 14.395 -12.068 1.00 17.28 817 PRO A N 1
ATOM 5770 C CA . PRO A 1 711 ? 18.573 13.794 -11.296 1.00 15.65 817 PRO A CA 1
ATOM 5771 C C . PRO A 1 711 ? 19.109 12.814 -10.253 1.00 23.03 817 PRO A C 1
ATOM 5772 O O . PRO A 1 711 ? 19.830 11.883 -10.599 1.00 20.27 817 PRO A O 1
ATOM 5776 N N . MET A 1 712 ? 18.756 13.014 -8.991 1.00 19.62 818 MET A N 1
ATOM 5777 C CA . MET A 1 712 ? 19.328 12.205 -7.919 1.00 19.77 818 MET A CA 1
ATOM 5778 C C . MET A 1 712 ? 18.845 10.745 -7.888 1.00 22.02 818 MET A C 1
ATOM 5779 O O . MET A 1 712 ? 19.596 9.855 -7.492 1.00 22.79 818 MET A O 1
ATOM 5784 N N . GLY A 1 713 ? 17.601 10.493 -8.291 1.00 17.51 819 GLY A N 1
ATOM 5785 C CA . GLY A 1 713 ? 17.096 9.130 -8.331 1.00 20.61 819 GLY A CA 1
ATOM 5786 C C . GLY A 1 713 ? 17.922 8.285 -9.295 1.00 23.44 819 GLY A C 1
ATOM 5787 O O . GLY A 1 713 ? 18.323 7.149 -8.984 1.00 16.34 819 GLY A O 1
ATOM 5788 N N . CYS A 1 714 ? 18.183 8.844 -10.474 1.00 19.55 820 CYS A N 1
ATOM 5789 C CA . CYS A 1 714 ? 19.012 8.172 -11.478 1.00 16.16 820 CYS A CA 1
ATOM 5790 C C . CYS A 1 714 ? 20.438 7.957 -10.955 1.00 18.45 820 CYS A C 1
ATOM 5791 O O . CYS A 1 714 ? 21.017 6.891 -11.151 1.00 14.00 820 CYS A O 1
ATOM 5794 N N . LYS A 1 715 ? 21.002 8.974 -10.302 1.00 17.41 821 LYS A N 1
ATOM 5795 C CA . LYS A 1 715 ? 22.332 8.847 -9.688 1.00 19.77 821 LYS A CA 1
ATOM 5796 C C . LYS A 1 715 ? 22.365 7.707 -8.676 1.00 14.23 821 LYS A C 1
ATOM 5797 O O . LYS A 1 715 ? 23.337 6.954 -8.600 1.00 15.12 821 LYS A O 1
ATOM 5803 N N . SER A 1 716 ? 21.292 7.594 -7.901 1.00 11.90 822 SER A N 1
ATOM 5804 C CA . SER A 1 716 ? 21.198 6.596 -6.848 1.00 14.12 822 SER A CA 1
ATOM 5805 C C . SER A 1 716 ? 21.222 5.182 -7.414 1.00 14.34 822 SER A C 1
ATOM 5806 O O . SER A 1 716 ? 21.840 4.283 -6.841 1.00 11.43 822 SER A O 1
ATOM 5809 N N . PHE A 1 717 ? 20.524 4.973 -8.526 1.00 12.46 823 PHE A N 1
ATOM 5810 C CA . PHE A 1 717 ? 20.519 3.653 -9.134 1.00 11.66 823 PHE A CA 1
ATOM 5811 C C . PHE A 1 717 ? 21.938 3.261 -9.543 1.00 13.16 823 PHE A C 1
ATOM 5812 O O . PHE A 1 717 ? 22.409 2.153 -9.248 1.00 12.12 823 PHE A O 1
ATOM 5820 N N . ILE A 1 718 ? 22.622 4.175 -10.216 1.00 13.10 824 ILE A N 1
ATOM 5821 C CA . ILE A 1 718 ? 23.975 3.901 -10.682 1.00 12.18 824 ILE A CA 1
ATOM 5822 C C . ILE A 1 718 ? 24.923 3.705 -9.500 1.00 13.72 824 ILE A C 1
ATOM 5823 O O . ILE A 1 718 ? 25.688 2.742 -9.459 1.00 12.73 824 ILE A O 1
ATOM 5828 N N . PHE A 1 719 ? 24.849 4.611 -8.531 1.00 12.72 825 PHE A N 1
ATOM 5829 C CA . PHE A 1 719 ? 25.697 4.541 -7.337 1.00 11.47 825 PHE A CA 1
ATOM 5830 C C . PHE A 1 719 ? 25.500 3.219 -6.573 1.00 12.75 825 PHE A C 1
ATOM 5831 O O . PHE A 1 719 ? 26.470 2.554 -6.211 1.00 12.49 825 PHE A O 1
ATOM 5839 N N . ASN A 1 720 ? 24.255 2.804 -6.360 1.00 10.87 826 ASN A N 1
ATOM 5840 C CA . ASN A 1 720 ? 24.015 1.575 -5.611 1.00 10.95 826 ASN A CA 1
ATOM 5841 C C . ASN A 1 720 ? 24.305 0.283 -6.392 1.00 10.81 826 ASN A C 1
ATOM 5842 O O . ASN A 1 720 ? 24.243 -0.814 -5.823 1.00 12.47 826 ASN A O 1
ATOM 5847 N N . LEU A 1 721 ? 24.642 0.408 -7.675 1.00 12.11 827 LEU A N 1
ATOM 5848 C CA . LEU A 1 721 ? 25.116 -0.759 -8.433 1.00 11.42 827 LEU A CA 1
ATOM 5849 C C . LEU A 1 721 ? 26.550 -1.123 -8.049 1.00 14.02 827 LEU A C 1
ATOM 5850 O O . LEU A 1 721 ? 27.032 -2.198 -8.396 1.00 12.54 827 LEU A O 1
ATOM 5855 N N . ARG A 1 722 ? 27.230 -0.237 -7.320 1.00 14.75 828 ARG A N 1
ATOM 5856 C CA . ARG A 1 722 ? 28.577 -0.552 -6.851 1.00 11.51 828 ARG A CA 1
ATOM 5857 C C . ARG A 1 722 ? 28.545 -1.711 -5.861 1.00 13.43 828 ARG A C 1
ATOM 5858 O O . ARG A 1 722 ? 29.512 -2.457 -5.743 1.00 15.97 828 ARG A O 1
ATOM 5866 N N . LEU A 1 723 ? 27.422 -1.863 -5.159 1.00 6.30 829 LEU A N 1
ATOM 5867 C CA . LEU A 1 723 ? 27.329 -2.783 -4.032 1.00 9.99 829 LEU A CA 1
ATOM 5868 C C . LEU A 1 723 ? 27.483 -4.256 -4.427 1.00 11.31 829 LEU A C 1
ATOM 5869 O O . LEU A 1 723 ? 28.202 -5.005 -3.756 1.00 10.99 829 LEU A O 1
ATOM 5874 N N . CYS A 1 724 ? 26.817 -4.673 -5.505 1.00 12.19 830 CYS A N 1
ATOM 5875 C CA . CYS A 1 724 ? 26.788 -6.094 -5.848 1.00 18.12 830 CYS A CA 1
ATOM 5876 C C . CYS A 1 724 ? 28.193 -6.663 -6.067 1.00 14.99 830 CYS A C 1
ATOM 5877 O O . CYS A 1 724 ? 28.502 -7.760 -5.611 1.00 16.38 830 CYS A O 1
ATOM 5880 N N . VAL A 1 725 ? 29.036 -5.914 -6.760 1.00 12.51 831 VAL A N 1
ATOM 5881 C CA . VAL A 1 725 ? 30.404 -6.357 -7.012 1.00 14.36 831 VAL A CA 1
ATOM 5882 C C . VAL A 1 725 ? 31.229 -6.447 -5.723 1.00 14.25 831 VAL A C 1
ATOM 5883 O O . VAL A 1 725 ? 31.967 -7.412 -5.521 1.00 16.10 831 VAL A O 1
ATOM 5887 N N . GLN A 1 726 ? 31.098 -5.452 -4.847 1.00 14.70 832 GLN A N 1
ATOM 5888 C CA . GLN A 1 726 ? 31.804 -5.487 -3.572 1.00 13.23 832 GLN A CA 1
ATOM 5889 C C . GLN A 1 726 ? 31.394 -6.688 -2.723 1.00 18.20 832 GLN A C 1
ATOM 5890 O O . GLN A 1 726 ? 32.214 -7.260 -2.013 1.00 16.32 832 GLN A O 1
ATOM 5896 N N . ILE A 1 727 ? 30.122 -7.065 -2.789 1.00 15.42 833 ILE A N 1
ATOM 5897 C CA . ILE A 1 727 ? 29.641 -8.157 -1.955 1.00 17.19 833 ILE A CA 1
ATOM 5898 C C . ILE A 1 727 ? 29.962 -9.527 -2.588 1.00 24.11 833 ILE A C 1
ATOM 5899 O O . ILE A 1 727 ? 30.312 -10.470 -1.878 1.00 24.20 833 ILE A O 1
ATOM 5904 N N . PHE A 1 728 ? 29.901 -9.628 -3.916 1.00 16.32 834 PHE A N 1
ATOM 5905 C CA . PHE A 1 728 ? 30.177 -10.911 -4.576 1.00 23.48 834 PHE A CA 1
ATOM 5906 C C . PHE A 1 728 ? 31.648 -11.171 -4.934 1.00 31.03 834 PHE A C 1
ATOM 5907 O O . PHE A 1 728 ? 32.070 -12.324 -5.009 1.00 28.79 834 PHE A O 1
ATOM 5915 N N . TYR A 1 729 ? 32.421 -10.116 -5.171 1.00 22.76 835 TYR A N 1
ATOM 5916 C CA . TYR A 1 729 ? 33.806 -10.292 -5.609 1.00 27.58 835 TYR A CA 1
ATOM 5917 C C . TYR A 1 729 ? 34.795 -9.783 -4.573 1.00 27.84 835 TYR A C 1
ATOM 5918 O O . TYR A 1 729 ? 35.927 -9.435 -4.908 1.00 30.02 835 TYR A O 1
ATOM 5927 N N . LYS A 1 730 ? 34.365 -9.737 -3.318 1.00 35.00 836 LYS A N 1
ATOM 5928 C CA . LYS A 1 730 ? 35.217 -9.242 -2.245 1.00 42.95 836 LYS A CA 1
ATOM 5929 C C . LYS A 1 730 ? 36.533 -10.007 -2.196 1.00 37.17 836 LYS A C 1
ATOM 5930 O O . LYS A 1 730 ? 36.552 -11.236 -2.294 1.00 43.64 836 LYS A O 1
ATOM 5936 N N . PHE A 1 731 ? 37.632 -9.272 -2.053 1.00 40.54 837 PHE A N 1
ATOM 5937 C CA . PHE A 1 731 ? 38.952 -9.882 -1.958 1.00 52.30 837 PHE A CA 1
ATOM 5938 C C . PHE A 1 731 ? 39.152 -10.532 -0.593 1.00 45.07 837 PHE A C 1
ATOM 5939 O O . PHE A 1 731 ? 38.865 -9.922 0.435 1.00 39.04 837 PHE A O 1
ATOM 5947 N N . ASN A 1 739 ? 29.849 -17.613 7.337 1.00 87.85 845 ASN A N 1
ATOM 5948 C CA . ASN A 1 739 ? 29.356 -16.583 6.428 1.00 80.69 845 ASN A CA 1
ATOM 5949 C C . ASN A 1 739 ? 28.233 -17.072 5.513 1.00 74.25 845 ASN A C 1
ATOM 5950 O O . ASN A 1 739 ? 27.861 -18.246 5.539 1.00 72.15 845 ASN A O 1
ATOM 5955 N N . GLU A 1 740 ? 27.698 -16.161 4.705 1.00 74.52 846 GLU A N 1
ATOM 5956 C CA . GLU A 1 740 ? 26.556 -16.470 3.852 1.00 64.17 846 GLU A CA 1
ATOM 5957 C C . GLU A 1 740 ? 26.847 -16.245 2.372 1.00 56.67 846 GLU A C 1
ATOM 5958 O O . GLU A 1 740 ? 27.765 -15.509 2.012 1.00 63.00 846 GLU A O 1
ATOM 5964 N N . GLU A 1 741 ? 26.051 -16.891 1.525 1.00 36.27 847 GLU A N 1
ATOM 5965 C CA . GLU A 1 741 ? 26.225 -16.823 0.082 1.00 40.40 847 GLU A CA 1
ATOM 5966 C C . GLU A 1 741 ? 24.948 -16.289 -0.556 1.00 32.00 847 GLU A C 1
ATOM 5967 O O . GLU A 1 741 ? 23.943 -16.093 0.119 1.00 27.04 847 GLU A O 1
ATOM 5973 N N . ILE A 1 742 ? 24.990 -16.083 -1.866 1.00 29.75 848 ILE A N 1
ATOM 5974 C CA . ILE A 1 742 ? 23.856 -15.539 -2.610 1.00 28.95 848 ILE A CA 1
ATOM 5975 C C . ILE A 1 742 ? 22.528 -16.254 -2.342 1.00 29.33 848 ILE A C 1
ATOM 5976 O O . ILE A 1 742 ? 21.478 -15.616 -2.271 1.00 24.60 848 ILE A O 1
ATOM 5981 N N . LYS A 1 743 ? 22.558 -17.572 -2.189 1.00 32.82 849 LYS A N 1
ATOM 5982 C CA . LYS A 1 743 ? 21.316 -18.298 -1.940 1.00 27.70 849 LYS A CA 1
ATOM 5983 C C . LYS A 1 743 ? 20.713 -17.896 -0.595 1.00 26.78 849 LYS A C 1
ATOM 5984 O O . LYS A 1 743 ? 19.491 -17.817 -0.449 1.00 22.99 849 LYS A O 1
ATOM 5990 N N . ASP A 1 744 ? 21.574 -17.633 0.383 1.00 21.44 850 ASP A N 1
ATOM 5991 C CA . ASP A 1 744 ? 21.123 -17.169 1.689 1.00 26.10 850 ASP A CA 1
ATOM 5992 C C . ASP A 1 744 ? 20.529 -15.768 1.582 1.00 22.85 850 ASP A C 1
ATOM 5993 O O . ASP A 1 744 ? 19.503 -15.479 2.200 1.00 20.57 850 ASP A O 1
ATOM 5998 N N . TYR A 1 745 ? 21.176 -14.902 0.803 1.00 20.27 851 TYR A N 1
ATOM 5999 C CA . TYR A 1 745 ? 20.688 -13.529 0.649 1.00 19.24 851 TYR A CA 1
ATOM 6000 C C . TYR A 1 745 ? 19.289 -13.544 0.038 1.00 20.34 851 TYR A C 1
ATOM 6001 O O . TYR A 1 745 ? 18.385 -12.850 0.503 1.00 18.52 851 TYR A O 1
ATOM 6010 N N . ILE A 1 746 ? 19.117 -14.340 -1.014 1.00 20.16 852 ILE A N 1
ATOM 6011 C CA . ILE A 1 746 ? 17.835 -14.408 -1.695 1.00 20.47 852 ILE A CA 1
ATOM 6012 C C . ILE A 1 746 ? 16.750 -14.965 -0.781 1.00 21.04 852 ILE A C 1
ATOM 6013 O O . ILE A 1 746 ? 15.610 -14.505 -0.807 1.00 22.36 852 ILE A O 1
ATOM 6018 N N . ARG A 1 747 ? 17.094 -15.953 0.036 1.00 21.62 853 ARG A N 1
ATOM 6019 C CA . ARG A 1 747 ? 16.123 -16.476 0.987 1.00 23.12 853 ARG A CA 1
ATOM 6020 C C . ARG A 1 747 ? 15.655 -15.368 1.921 1.00 25.54 853 ARG A C 1
ATOM 6021 O O . ARG A 1 747 ? 14.455 -15.180 2.111 1.00 19.02 853 ARG A O 1
ATOM 6029 N N . LYS A 1 748 ? 16.615 -14.648 2.507 1.00 26.21 854 LYS A N 1
ATOM 6030 C CA . LYS A 1 748 ? 16.335 -13.620 3.508 1.00 21.67 854 LYS A CA 1
ATOM 6031 C C . LYS A 1 748 ? 15.527 -12.472 2.936 1.00 21.58 854 LYS A C 1
ATOM 6032 O O . LYS A 1 748 ? 14.674 -11.890 3.610 1.00 19.98 854 LYS A O 1
ATOM 6038 N N . VAL A 1 749 ? 15.828 -12.124 1.696 1.00 21.97 855 VAL A N 1
ATOM 6039 C CA . VAL A 1 749 ? 15.270 -10.924 1.111 1.00 21.82 855 VAL A CA 1
ATOM 6040 C C . VAL A 1 749 ? 13.980 -11.177 0.322 1.00 18.87 855 VAL A C 1
ATOM 6041 O O . VAL A 1 749 ? 13.057 -10.364 0.366 1.00 19.67 855 VAL A O 1
ATOM 6045 N N . TYR A 1 750 ? 13.896 -12.316 -0.364 1.00 20.30 856 TYR A N 1
ATOM 6046 C CA . TYR A 1 750 ? 12.761 -12.558 -1.256 1.00 22.96 856 TYR A CA 1
ATOM 6047 C C . TYR A 1 750 ? 11.868 -13.756 -0.920 1.00 24.73 856 TYR A C 1
ATOM 6048 O O . TYR A 1 750 ? 10.729 -13.816 -1.371 1.00 25.73 856 TYR A O 1
ATOM 6057 N N . ILE A 1 751 ? 12.367 -14.708 -0.142 1.00 26.07 857 ILE A N 1
ATOM 6058 C CA . ILE A 1 751 ? 11.583 -15.917 0.109 1.00 23.83 857 ILE A CA 1
ATOM 6059 C C . ILE A 1 751 ? 10.875 -15.930 1.459 1.00 31.48 857 ILE A C 1
ATOM 6060 O O . ILE A 1 751 ? 9.650 -16.031 1.514 1.00 35.61 857 ILE A O 1
ATOM 6065 N N . ASP A 1 752 ? 11.644 -15.831 2.541 1.00 21.94 858 ASP A N 1
ATOM 6066 C CA . ASP A 1 752 ? 11.089 -15.908 3.898 1.00 18.69 858 ASP A CA 1
ATOM 6067 C C . ASP A 1 752 ? 10.486 -14.578 4.334 1.00 27.22 858 ASP A C 1
ATOM 6068 O O . ASP A 1 752 ? 11.171 -13.557 4.346 1.00 25.71 858 ASP A O 1
ATOM 6073 N N . PRO A 1 753 ? 9.204 -14.585 4.714 1.00 28.88 859 PRO A N 1
ATOM 6074 C CA . PRO A 1 753 ? 8.623 -13.361 5.269 1.00 25.21 859 PRO A CA 1
ATOM 6075 C C . PRO A 1 753 ? 9.089 -13.219 6.706 1.00 23.10 859 PRO A C 1
ATOM 6076 O O . PRO A 1 753 ? 9.676 -14.158 7.257 1.00 25.18 859 PRO A O 1
ATOM 6080 N N . ILE A 1 754 ? 8.826 -12.065 7.309 1.00 22.75 860 ILE A N 1
ATOM 6081 C CA . ILE A 1 754 ? 9.156 -11.862 8.713 1.00 19.08 860 ILE A CA 1
ATOM 6082 C C . ILE A 1 754 ? 7.928 -12.121 9.584 1.00 22.94 860 ILE A C 1
ATOM 6083 O O . ILE A 1 754 ? 6.842 -11.620 9.298 1.00 27.83 860 ILE A O 1
ATOM 6088 N N . GLN A 1 755 ? 8.095 -12.917 10.633 1.00 26.04 861 GLN A N 1
ATOM 6089 C CA . GLN A 1 755 ? 7.006 -13.149 11.578 1.00 38.40 861 GLN A CA 1
ATOM 6090 C C . GLN A 1 755 ? 6.619 -11.830 12.239 1.00 29.69 861 GLN A C 1
ATOM 6091 O O . GLN A 1 755 ? 7.471 -11.123 12.772 1.00 33.84 861 GLN A O 1
ATOM 6097 N N . VAL A 1 756 ? 5.336 -11.490 12.184 1.00 31.68 862 VAL A N 1
ATOM 6098 C CA . VAL A 1 756 ? 4.865 -10.220 12.724 1.00 32.14 862 VAL A CA 1
ATOM 6099 C C . VAL A 1 756 ? 3.971 -10.421 13.946 1.00 50.56 862 VAL A C 1
ATOM 6100 O O . VAL A 1 756 ? 3.350 -11.471 14.109 1.00 43.58 862 VAL A O 1
#

GO terms:
  GO:0042617 paclitaxel biosynthetic process (P, IDA)
  GO:0050553 taxadiene synthase activity (F, IDA)

InterPro domains:
  IPR001906 Terpene synthase, N-terminal domain [PF01397] (296-496)
  IPR005630 Terpene synthase, metal-binding domain [PF03936] (569-803)
  IPR008930 Terpenoid cyclases/protein prenyltransferase alpha-alpha toroid [SSF48239] (109-228)
  IPR008930 Terpenoid cyclases/protein prenyltransferase alpha-alpha toroid [SSF48239] (306-521)
  IPR008949 Isoprenoid synthase domain superfamily [G3DSA:1.10.600.10] (551-862)
  IPR008949 Isoprenoid synthase domain superfamily [SSF48576] (537-861)
  IPR034741 Terpene cyclase-like 1, C-terminal domain [SFLDG01019] (536-861)
  IPR036965 Terpene synthase, N-terminal domain superfamily [G3DSA:1.50.10.130] (131-548)
  IPR044814 Terpene cyclases, class 1, plant [cd00684] (348-859)
  IPR050148 Terpene synthase-like [PTHR31739] (117-859)

Nearest PDB structures (foldseek):
  3p5p-assembly1_A  TM=1.001E+00  e=0.000E+00  Taxus brevifolia
  3p5r-assembly1_A  TM=9.927E-01  e=5.015E-101  Taxus brevifolia
  3p5r-assembly2_B  TM=9.961E-01  e=3.568E-100  Taxus brevifolia
  9d29-assembly3_C  TM=8.972E-01  e=7.552E-33  Thuja plicata
  8kbw-assembly1_B  TM=8.578E-01  e=4.416E-34  Oryza sativa Japonica Group

B-factor: mean 24.86, std 12.84, range [5.14, 109.07]

Sequence (745 aa):
TYQERADELVVKIKDMFNALGDGDISPSAYDTAWVARLATISSDGSEKPRFPQALNWVFNNQLQDGSWGIESHFSLCDRLLNTTNSVIALSVWKTGHSQVQQGAEFIAENLRLLNEEDELSPDFQIIFPALLQKAKALGINLPYDLPFIKYLSTTREARLTDVSAAADNIPANMLNALEGLEEVIDWNKIMRFQSKDGSFLSSPASTACVLMNTGDEKCFTFLNNLLDKFGGCVPCMYSIDLLERLSLVDNIEHLGIGRHFKQEIKGALDYVYRHWSERGIGWGRDSLVPDLNTTALGLRTLRMHGYNVSSDVLNNFKDENGRFFSSAGQTHVELRSVVNLFRASDLAFPDERAMDDARKFAEPYLREALATKISTNTKLFKEIEYVVEYPWHMSIPRLEARSYIDSYDDNYVWQRKTLYRMPSLSNSKCLELAKLDFNIVQSLHQEELKLLTRWWKESGMADINFTRHRVAEVYFSSATFEPEYSATRIAFTKIGCLQVLFDDMADIFATLDELKSFTEGVKRWDTSLLHEIPECMQTCFKVWFKLMEEVNNDVVKVQGRDMLAHIRKPWELYFNCYVQEREWLEAGYIPTFEEYLKTYAISVGLGPCTLQPILLMGELVKDDVVEKVHYPSNMFELVSLSWRLTNDTKTYQAEKARGQQASGIACYMKDNPGATEEDAIKHICRVVDRALKEASFEYFKPSNDIPMGCKSFIFNLRLCVQIFYKFNEEIKDYIRKVYIDPIQV

CATH classification: 1.50.10.130 (+2 more: 1.50.10.160, 1.10.600.10)

Organism: Taxus brevifolia (NCBI:txid46220)

Radius of gyration: 31.71 Å; Cα contacts (8 Å, |Δi|>4): 1132; chains: 1; bounding box: 64×56×102 Å

Foldseek 3Di:
DLVVLLVVLLVVLLVVLVPFDLADKDFALLLLLLLLQDWDADPVGDIDGPQVLSLVCLLPAADPQLFHDDVVDDDLLQRLNNLLSSLLSQLSRVHSVVSNVSSQVVNQVSVVVDDPPDDHFFCSLQQRLLSVVSCVVSVRDHCCVDPVNVVSNVVNVVVLVVQLVDPLGDFLACQLRQLSNLVRHDLVSCCVQAWPQQDHQQASSNLSSSCRVPVDPSSVRSNVVQCVVVVRGHGGGIRQSLVLLLLLQVLLVLLPNNVSQVPSNVVSLVVNVVQQDLLFADRGSGHPKHFLQSRLSNLQRCLVVLHDDALSNLVNAADPVLAGATISNHDDRDLNSLLSLCLSLLQFFPPRVSSVSSNVHSQCVLVCCLVPPDDCPALVSLLSVCCNVQHDLQDQSLNSNLSSLSNQALPDWDGHSHIMDRDSNSDPSSSSSSQSVLQVLLVLVLVLLVVLLVCCVVLCVVVLPQDSVVLLLQLSLLSPRDNLLSVLSSLLSLQVSLLVVVVCCLPPPDDLQQLVLLLVCLVVLHCPRLVVHDPSVSSSSVSVSVSCVVLQVLLCVQQVHGDVVVLSVLSNLQSVLSSVLNVCLVVVHAAALVVLCVSQLSNLPLQNSQDSSLSNSRDHQDPVCCCCQDPPHLLNSLLSLLSQLLQQLQCVVVVVVVSRQYHQQNNPCVVPPPQDSVNSNVVSVVSNVNSLSNSSVVLSDDDPRHDNVSNVSSNSSSNSSCNQSPVPDDSVVVCCSNRNDRDDD

Solvent-accessible surface area: 31638 Å² total; per-residue (Å²): 104,93,87,118,82,4,78,91,14,20,86,88,0,71,75,36,14,117,83,29,32,34,14,71,7,15,61,3,6,1,2,0,0,3,0,0,18,4,40,44,111,23,132,119,50,55,114,99,27,81,11,84,104,0,20,83,49,0,78,97,56,45,30,168,70,0,0,0,23,28,103,93,32,111,37,29,8,1,3,0,0,5,0,1,0,0,1,0,0,0,28,42,38,175,38,6,136,86,24,26,114,70,0,14,100,13,1,18,114,10,3,147,105,9,55,138,153,44,149,56,10,30,20,0,57,5,2,0,4,16,5,5,94,72,0,125,86,63,63,20,137,11,34,31,101,55,107,21,1,105,123,1,36,78,35,6,99,54,82,20,81,76,0,71,89,35,96,102,17,2,53,38,68,10,1,3,0,0,8,0,0,45,94,30,14,47,56,132,88,0,52,135,18,32,6,159,40,0,1,0,14,5,6,0,0,1,0,0,0,0,4,78,62,55,48,37,135,129,0,54,61,16,0,49,87,7,4,99,119,43,59,2,7,0,0,10,2,8,14,0,0,3,14,3,16,0,14,0,0,11,14,0,66,19,1,11,1,5,61,54,0,132,154,33,5,134,42,6,0,54,40,0,84,168,57,44,44,125,140,7,8,4,29,3,92,32,31,90,25,31,12,0,23,0,0,0,8,0,0,26,3,0,7,51,57,45,40,130,9,57,5,87,3,0,67,37,2,61,48,168,124,31,127,6,63,2,8,52,0,8,92,51,55,60,47,89,0,0,0,5,0,1,18,0,5,14,0,4,31,32,102,31,195,4,2,56,37,0,68,150,19,0,50,76,60,0,95,97,7,26,91,92,161,21,75,105,143,61,96,66,28,64,18,0,72,30,10,6,79,32,24,29,29,25,6,3,36,8,9,36,2,39,11,17,3,60,6,8,53,46,93,97,24,56,67,22,9,1,14,13,95,4,34,8,6,10,14,68,95,0,15,62,0,1,53,0,6,4,10,41,1,6,61,51,1,72,81,3,28,142,56,0,42,138,27,31,146,119,21,13,0,28,126,46,128,16,69,138,104,85,4,22,36,15,0,2,16,2,6,9,24,45,47,118,36,28,56,0,2,28,5,10,0,42,0,7,0,0,19,42,23,1,64,72,13,5,70,153,101,4,71,28,109,34,2,88,11,2,14,61,2,0,122,110,30,54,67,52,19,30,140,91,10,37,144,52,0,42,43,6,4,102,14,0,50,114,2,0,105,74,8,18,80,63,0,61,159,62,8,64,71,99,3,50,72,30,2,69,130,12,2,48,61,6,2,76,12,15,23,50,37,36,71,28,80,113,79,56,85,47,0,62,29,145,64,1,28,141,14,24,18,28,8,35,2,1,12,3,5,0,4,2,0,0,0,16,16,51,64,108,0,107,88,71,5,16,102,82,1,4,66,73,19,89,10,6,66,20,1,5,35,0,21,26,0,8,25,1,12,105,33,12,114,60,32,107,95,150,39,54,77,16,7,0,3,23,0,39,59,116,61,54,123,76,21,70,71,117,62,0,22,103,45,0,37,137,35,10,78,116,2,10,53,58,1,0,82,27,34,26,101,117,54,159,68,39,18,84,12,0,9,26,0,0,2,34,0,1,3,12,10,23,3,64,70,78,162,171,61,90,32,117,39,6,22,100,38,2,13,106,57,92,10,170,75